Protein AF-0000000078653321 (afdb_homodimer)

Nearest PDB structures (foldseek):
  4wxy-assembly1_L  TM=9.649E-01  e=2.198E-22  Geobacillus kaustophilus HTA426
  4wxy-assembly1_F  TM=9.595E-01  e=3.627E-22  Geobacillus kaustophilus HTA426
  2nv2-assembly1_T  TM=9.540E-01  e=3.006E-22  Bacillus subtilis
  2ywd-assembly1_A  TM=9.430E-01  e=3.966E-20  Thermus thermophilus HB8
  1q7r-assembly1_A  TM=9.113E-01  e=1.065E-20  Geobacillus stearothermophilus

Structure (mmCIF, N/CA/C/O backbone):
data_AF-0000000078653321-model_v1
#
loop_
_entity.id
_entity.type
_entity.pdbx_description
1 polymer "Pyridoxal 5'-phosphate synthase subunit PdxT"
#
loop_
_atom_site.group_PDB
_atom_site.id
_atom_site.type_symbol
_atom_site.label_atom_id
_atom_site.label_alt_id
_atom_site.label_comp_id
_atom_site.label_asym_id
_atom_site.label_entity_id
_atom_site.label_seq_id
_atom_site.pdbx_PDB_ins_code
_atom_site.Cartn_x
_atom_site.Cartn_y
_atom_site.Cartn_z
_atom_site.occupancy
_atom_site.B_iso_or_equiv
_atom_site.auth_seq_id
_atom_site.auth_comp_id
_atom_site.auth_asym_id
_atom_site.auth_atom_id
_atom_site.pdbx_PDB_model_num
ATOM 1 N N . MET A 1 1 ? 21.156 -1.944 -27.047 1 17.86 1 MET A N 1
ATOM 2 C CA . MET A 1 1 ? 21.078 -0.606 -26.469 1 17.86 1 MET A CA 1
ATOM 3 C C . MET A 1 1 ? 20.828 -0.678 -24.969 1 17.86 1 MET A C 1
ATOM 5 O O . MET A 1 1 ? 19.859 -1.318 -24.531 1 17.86 1 MET A O 1
ATOM 9 N N . VAL A 1 2 ? 21.875 -0.408 -24.141 1 19.19 2 VAL A N 1
ATOM 10 C CA . VAL A 1 2 ? 22 -0.486 -22.703 1 19.19 2 VAL A CA 1
ATOM 11 C C . VAL A 1 2 ? 21.047 0.524 -22.047 1 19.19 2 VAL A C 1
ATOM 13 O O . VAL A 1 2 ? 21.156 1.729 -22.281 1 19.19 2 VAL A O 1
ATOM 16 N N . VAL A 1 3 ? 19.859 0.254 -21.969 1 23.61 3 VAL A N 1
ATOM 17 C CA . VAL A 1 3 ? 18.906 1.244 -21.484 1 23.61 3 VAL A CA 1
ATOM 18 C C . VAL A 1 3 ? 19.359 1.793 -20.125 1 23.61 3 VAL A C 1
ATOM 20 O O . VAL A 1 3 ? 19.859 1.045 -19.281 1 23.61 3 VAL A O 1
ATOM 23 N N . ALA A 1 4 ? 19.578 3.115 -20.078 1 24.02 4 ALA A N 1
ATOM 24 C CA . ALA A 1 4 ? 20.047 3.932 -18.969 1 24.02 4 ALA A CA 1
ATOM 25 C C . ALA A 1 4 ? 19.219 3.691 -17.703 1 24.02 4 ALA A C 1
ATOM 27 O O . ALA A 1 4 ? 18.016 3.939 -17.688 1 24.02 4 ALA A O 1
ATOM 28 N N . VAL A 1 5 ? 19.578 2.701 -17 1 29.36 5 VAL A N 1
ATOM 29 C CA . VAL A 1 5 ? 19.109 2.525 -15.641 1 29.36 5 VAL A CA 1
ATOM 30 C C . VAL A 1 5 ? 19.25 3.838 -14.867 1 29.36 5 VAL A C 1
ATOM 32 O O . VAL A 1 5 ? 20.359 4.375 -14.75 1 29.36 5 VAL A O 1
ATOM 35 N N . GLN A 1 6 ? 18.484 4.781 -15.102 1 28.02 6 GLN A N 1
ATOM 36 C CA . GLN A 1 6 ? 18.641 5.977 -14.281 1 28.02 6 GLN A CA 1
ATOM 37 C C . GLN A 1 6 ? 18.453 5.656 -12.805 1 28.02 6 GLN A C 1
ATOM 39 O O . GLN A 1 6 ? 17.359 5.277 -12.375 1 28.02 6 GLN A O 1
ATOM 44 N N . TYR A 1 7 ? 19.5 5.215 -12.359 1 30.55 7 TYR A N 1
ATOM 45 C CA . TYR A 1 7 ? 19.516 5.137 -10.898 1 30.55 7 TYR A CA 1
ATOM 46 C C . TYR A 1 7 ? 19.219 6.496 -10.281 1 30.55 7 TYR A C 1
ATOM 48 O O . TYR A 1 7 ? 19.703 7.523 -10.758 1 30.55 7 TYR A O 1
ATOM 56 N N . ILE A 1 8 ? 18.234 6.711 -9.883 1 32.03 8 ILE A N 1
ATOM 57 C CA . ILE A 1 8 ? 18.141 7.926 -9.086 1 32.03 8 ILE A CA 1
ATOM 58 C C . ILE A 1 8 ? 19.125 7.852 -7.91 1 32.03 8 ILE A C 1
ATOM 60 O O . ILE A 1 8 ? 18.969 7.012 -7.02 1 32.03 8 ILE A O 1
ATOM 64 N N . GLU A 1 9 ? 20.375 8.07 -8.266 1 30.56 9 GLU A N 1
ATOM 65 C CA . GLU A 1 9 ? 21.406 8.18 -7.238 1 30.56 9 GLU A CA 1
ATOM 66 C C . GLU A 1 9 ? 20.922 8.992 -6.043 1 30.56 9 GLU A C 1
ATOM 68 O O . GLU A 1 9 ? 20.344 10.07 -6.215 1 30.56 9 GLU A O 1
ATOM 73 N N . LYS A 1 10 ? 20.719 8.383 -4.926 1 32.84 10 LYS A N 1
ATOM 74 C CA . LYS A 1 10 ? 20.656 9.234 -3.74 1 32.84 10 LYS A CA 1
ATOM 75 C C . LYS A 1 10 ? 21.844 10.18 -3.666 1 32.84 10 LYS A C 1
ATOM 77 O O . LYS A 1 10 ? 22.953 9.758 -3.348 1 32.84 10 LYS A O 1
ATOM 82 N N . GLU A 1 11 ? 22.172 10.961 -4.609 1 30.98 11 GLU A N 1
ATOM 83 C CA . GLU A 1 11 ? 23.203 11.953 -4.324 1 30.98 11 GLU A CA 1
ATOM 84 C C . GLU A 1 11 ? 23.016 12.562 -2.938 1 30.98 11 GLU A C 1
ATOM 86 O O . GLU A 1 11 ? 21.906 12.898 -2.549 1 30.98 11 GLU A O 1
ATOM 91 N N . GLN A 1 12 ? 23.922 12.195 -1.901 1 32.72 12 GLN A N 1
ATOM 92 C CA . GLN A 1 12 ? 24.219 13.18 -0.868 1 32.72 12 GLN A CA 1
ATOM 93 C C . GLN A 1 12 ? 24.234 14.594 -1.447 1 32.72 12 GLN A C 1
ATOM 95 O O . GLN A 1 12 ? 25.203 14.977 -2.109 1 32.72 12 GLN A O 1
ATOM 100 N N . GLY A 1 13 ? 23.312 15.133 -2.08 1 31.7 13 GLY A N 1
ATOM 101 C CA . GLY A 1 13 ? 23.469 16.531 -2.447 1 31.7 13 GLY A CA 1
ATOM 102 C C . GLY A 1 13 ? 24.359 17.312 -1.486 1 31.7 13 GLY A C 1
ATOM 103 O O . GLY A 1 13 ? 24.625 16.844 -0.378 1 31.7 13 GLY A O 1
ATOM 104 N N . GLY A 1 14 ? 24.984 18.562 -1.927 1 32 14 GLY A N 1
ATOM 105 C CA . GLY A 1 14 ? 25.734 19.594 -1.239 1 32 14 GLY A CA 1
ATOM 106 C C . GLY A 1 14 ? 25.328 19.766 0.211 1 32 14 GLY A C 1
ATOM 107 O O . GLY A 1 14 ? 24.312 19.219 0.644 1 32 14 GLY A O 1
ATOM 108 N N . ASP A 1 15 ? 26.016 20.688 1.024 1 35.59 15 ASP A N 1
ATOM 109 C CA . ASP A 1 15 ? 25.891 21.266 2.354 1 35.59 15 ASP A CA 1
ATOM 110 C C . ASP A 1 15 ? 24.422 21.453 2.744 1 35.59 15 ASP A C 1
ATOM 112 O O . ASP A 1 15 ? 24.125 22.031 3.791 1 35.59 15 ASP A O 1
ATOM 116 N N . GLN A 1 16 ? 23.547 21.906 1.774 1 37.56 16 GLN A N 1
ATOM 117 C CA . GLN A 1 16 ? 22.281 22.531 2.195 1 37.56 16 GLN A CA 1
ATOM 118 C C . GLN A 1 16 ? 21.469 21.562 3.055 1 37.56 16 GLN A C 1
ATOM 120 O O . GLN A 1 16 ? 21.5 20.359 2.842 1 37.56 16 GLN A O 1
ATOM 125 N N . THR A 1 17 ? 20.906 21.75 4.336 1 49.19 17 THR A N 1
ATOM 126 C CA . THR A 1 17 ? 19.953 21.359 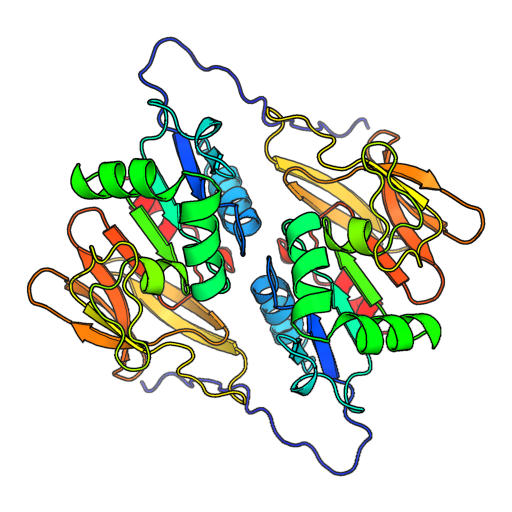5.375 1 49.19 17 THR A CA 1
ATOM 127 C C . THR A 1 17 ? 18.844 20.5 4.793 1 49.19 17 THR A C 1
ATOM 129 O O . THR A 1 17 ? 18.031 20.984 3.986 1 49.19 17 THR A O 1
ATOM 132 N N . HIS A 1 18 ? 18.906 19.078 4.387 1 60.41 18 HIS A N 1
ATOM 133 C CA . HIS A 1 18 ? 18.469 18.016 3.496 1 60.41 18 HIS A CA 1
ATOM 134 C C . HIS A 1 18 ? 16.969 17.734 3.682 1 60.41 18 HIS A C 1
ATOM 136 O O . HIS A 1 18 ? 16.531 17.469 4.801 1 60.41 18 HIS A O 1
ATOM 142 N N . ASP A 1 19 ? 16.109 18.375 2.939 1 87.44 19 ASP A N 1
ATOM 143 C CA . ASP A 1 19 ? 14.656 18.344 2.736 1 87.44 19 ASP A CA 1
ATOM 144 C C . ASP A 1 19 ? 14.195 16.984 2.242 1 87.44 19 ASP A C 1
ATOM 146 O O . ASP A 1 19 ? 14.039 16.766 1.038 1 87.44 19 ASP A O 1
ATOM 150 N N . VAL A 1 20 ? 14.156 16.062 3.182 1 94.38 20 VAL A N 1
ATOM 151 C CA . VAL A 1 20 ? 13.758 14.695 2.867 1 94.38 20 VAL A CA 1
ATOM 152 C C . VAL A 1 20 ? 12.359 14.43 3.41 1 94.38 20 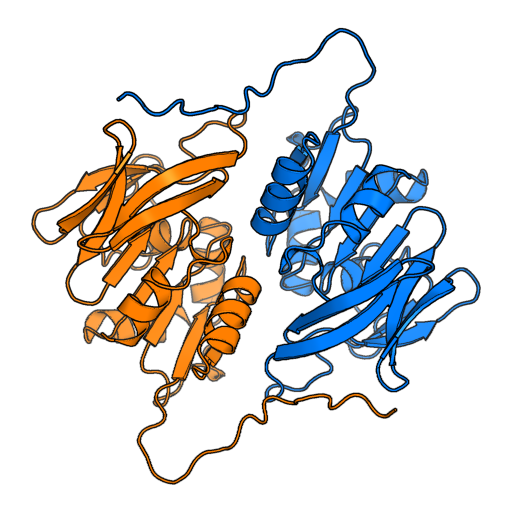VAL A C 1
ATOM 154 O O . VAL A 1 20 ? 12.031 14.82 4.535 1 94.38 20 VAL A O 1
ATOM 157 N N . THR A 1 21 ? 11.602 13.906 2.553 1 96.69 21 THR A N 1
ATOM 158 C CA . THR A 1 21 ? 10.289 13.461 3.014 1 96.69 21 THR A CA 1
ATOM 159 C C . THR A 1 21 ? 10.375 12.047 3.588 1 96.69 21 THR A C 1
ATOM 161 O O . THR A 1 21 ? 10.797 11.117 2.9 1 96.69 21 THR A O 1
ATOM 164 N N . GLY A 1 22 ? 10.055 11.922 4.875 1 96.62 22 GLY A N 1
ATOM 165 C CA . GLY A 1 22 ? 9.906 10.594 5.453 1 96.62 22 GLY A CA 1
ATOM 166 C C . GLY A 1 22 ? 8.555 9.969 5.16 1 96.62 22 GLY A C 1
ATOM 167 O O . GLY A 1 22 ? 7.516 10.602 5.359 1 96.62 22 GLY A O 1
ATOM 168 N N . ILE A 1 23 ? 8.57 8.781 4.652 1 96.38 23 ILE A N 1
ATOM 169 C CA . ILE A 1 23 ? 7.352 8.016 4.422 1 96.38 23 ILE A CA 1
ATOM 170 C C . ILE A 1 23 ? 7.258 6.871 5.43 1 96.38 23 ILE A C 1
ATOM 172 O O . ILE A 1 23 ? 8.117 5.984 5.449 1 96.38 23 ILE A O 1
ATOM 176 N N . LEU A 1 24 ? 6.227 6.906 6.277 1 95.94 24 LEU A N 1
ATOM 177 C CA . LEU A 1 24 ? 6.023 5.797 7.203 1 95.94 24 LEU A CA 1
ATOM 178 C C . LEU A 1 24 ? 5.867 4.48 6.445 1 95.94 24 LEU A C 1
ATOM 180 O O . LEU A 1 24 ? 4.984 4.352 5.594 1 95.94 24 LEU A O 1
ATOM 184 N N . ALA A 1 25 ? 6.699 3.516 6.742 1 91.25 25 ALA A N 1
ATOM 185 C CA . ALA A 1 25 ? 6.742 2.303 5.93 1 91.25 25 ALA A CA 1
ATOM 186 C C . ALA A 1 25 ? 6.695 1.055 6.805 1 91.25 25 ALA A C 1
ATOM 188 O O . ALA A 1 25 ? 7.301 0.033 6.477 1 91.25 25 ALA A O 1
ATOM 189 N N . VAL A 1 26 ? 6.102 1.143 7.859 1 85.56 26 VAL A N 1
ATOM 190 C CA . VAL A 1 26 ? 5.961 -0.021 8.734 1 85.56 26 VAL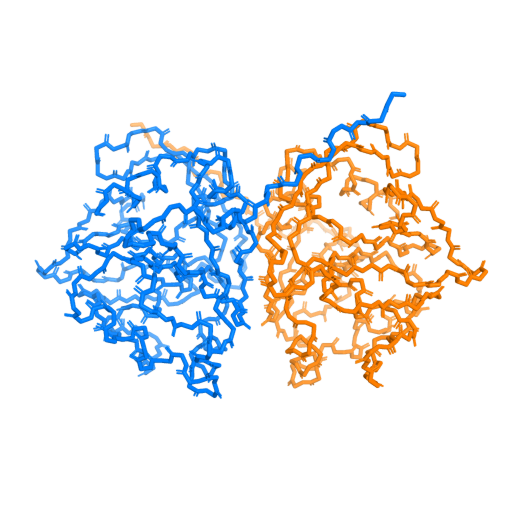 A CA 1
ATOM 191 C C . VAL A 1 26 ? 4.867 -0.938 8.195 1 85.56 26 VAL A C 1
ATOM 193 O O . VAL A 1 26 ? 4.879 -2.145 8.453 1 85.56 26 VAL A O 1
ATOM 196 N N . GLN A 1 27 ? 3.938 -0.273 7.559 1 77.62 27 GLN A N 1
ATOM 197 C CA . GLN A 1 27 ? 2.816 -0.96 6.926 1 77.62 27 GLN A CA 1
ATOM 198 C C . GLN A 1 27 ? 2.078 -0.035 5.961 1 77.62 27 GLN A C 1
ATOM 200 O O . GLN A 1 27 ? 2.137 1.188 6.098 1 77.62 27 GLN A O 1
ATOM 205 N N . GLY A 1 28 ? 1.544 -0.713 4.859 1 80.31 28 GLY A N 1
ATOM 206 C CA . GLY A 1 28 ? 0.616 0.06 4.051 1 80.31 28 GLY A CA 1
ATOM 207 C C . GLY A 1 28 ? 1.186 0.45 2.699 1 80.31 28 GLY A C 1
ATOM 208 O O . GLY A 1 28 ? 2.125 -0.181 2.209 1 80.31 28 GLY A O 1
ATOM 209 N N . ALA A 1 29 ? 0.569 1.514 2.107 1 85.06 29 ALA A N 1
ATOM 210 C CA . ALA A 1 29 ? 0.778 1.911 0.717 1 85.06 29 ALA A CA 1
ATOM 211 C C . ALA A 1 29 ? 1.919 2.918 0.601 1 85.06 29 ALA A C 1
ATOM 213 O O . ALA A 1 29 ? 1.765 3.971 -0.022 1 85.06 29 ALA A O 1
ATOM 214 N N . PHE A 1 30 ? 3.109 2.609 1.074 1 90.31 30 PHE A N 1
ATOM 215 C CA . PHE A 1 30 ? 4.215 3.561 1.069 1 90.31 30 PHE A CA 1
ATOM 216 C C . PHE A 1 30 ? 4.855 3.639 -0.311 1 90.31 30 PHE A C 1
ATOM 218 O O . PHE A 1 30 ? 5.375 4.684 -0.702 1 90.31 30 PHE A O 1
ATOM 225 N N . ALA A 1 31 ? 4.746 2.572 -1.058 1 88.38 31 ALA A N 1
ATOM 226 C CA . ALA A 1 31 ? 5.434 2.514 -2.346 1 88.38 31 ALA A CA 1
ATOM 227 C C . ALA A 1 31 ? 4.824 3.496 -3.34 1 88.38 31 ALA A C 1
ATOM 229 O O . ALA A 1 31 ? 5.535 4.086 -4.156 1 88.38 31 ALA A O 1
ATOM 230 N N . GLU A 1 32 ? 3.568 3.686 -3.246 1 91.81 32 GLU A N 1
ATOM 231 C CA . GLU A 1 32 ? 2.877 4.609 -4.141 1 91.81 32 GLU A CA 1
ATOM 232 C C . GLU A 1 32 ? 3.291 6.055 -3.869 1 91.81 32 GLU A C 1
ATOM 234 O O . GLU A 1 32 ? 3.465 6.84 -4.801 1 91.81 32 GLU A O 1
ATOM 239 N N . HIS A 1 33 ? 3.381 6.359 -2.645 1 95.06 33 HIS A N 1
ATOM 240 C CA . HIS A 1 33 ? 3.846 7.695 -2.287 1 95.06 33 HIS A CA 1
ATOM 241 C C . HIS A 1 33 ? 5.281 7.918 -2.744 1 95.06 33 HIS A C 1
ATOM 243 O O . HIS A 1 33 ? 5.621 8.992 -3.244 1 95.06 33 HIS A O 1
ATOM 249 N N . ALA A 1 34 ? 6.109 6.891 -2.562 1 92.25 34 ALA A N 1
ATOM 250 C CA . ALA A 1 34 ? 7.488 6.977 -3.031 1 92.25 34 ALA A CA 1
ATOM 251 C C . ALA A 1 34 ? 7.543 7.199 -4.539 1 92.25 34 ALA A C 1
ATOM 253 O O . ALA A 1 34 ? 8.297 8.047 -5.02 1 92.25 34 ALA A O 1
ATOM 254 N N . ALA A 1 35 ? 6.719 6.484 -5.238 1 90.19 35 ALA A N 1
ATOM 255 C CA . ALA A 1 35 ? 6.684 6.609 -6.691 1 90.19 35 ALA A CA 1
ATOM 256 C C . ALA A 1 35 ? 6.246 8.008 -7.109 1 90.19 35 ALA A C 1
ATOM 258 O O . ALA A 1 35 ? 6.789 8.578 -8.062 1 90.19 35 ALA A O 1
ATOM 259 N N . THR A 1 36 ? 5.285 8.531 -6.441 1 94 36 THR A N 1
ATOM 260 C CA . THR A 1 36 ? 4.809 9.883 -6.742 1 94 36 THR A CA 1
ATOM 261 C C . THR A 1 36 ? 5.906 10.914 -6.488 1 94 36 THR A C 1
ATOM 263 O O . THR A 1 36 ? 6.105 11.82 -7.293 1 94 36 THR A O 1
ATOM 266 N N . LEU A 1 37 ? 6.617 10.789 -5.375 1 94.5 37 LEU A N 1
ATOM 267 C CA . LEU A 1 37 ? 7.699 11.711 -5.055 1 94.5 37 LEU A CA 1
ATOM 268 C C . LEU A 1 37 ? 8.828 11.602 -6.074 1 94.5 37 LEU A C 1
ATOM 270 O O . LEU A 1 37 ? 9.461 12.602 -6.418 1 94.5 37 LEU A O 1
ATOM 274 N N . ASP A 1 38 ? 9.055 10.367 -6.57 1 90.31 38 ASP A N 1
ATOM 275 C CA . ASP A 1 38 ? 10.039 10.172 -7.633 1 90.31 38 ASP A CA 1
ATOM 276 C C . ASP A 1 38 ? 9.656 10.961 -8.883 1 90.31 38 ASP A C 1
ATOM 278 O O . ASP A 1 38 ? 10.508 11.602 -9.5 1 90.31 38 ASP A O 1
ATOM 282 N N . LYS A 1 39 ? 8.414 10.883 -9.234 1 90.94 39 LYS A N 1
ATOM 283 C CA . LYS A 1 39 ? 7.93 11.625 -10.391 1 90.94 39 LYS A CA 1
ATOM 284 C C . LYS A 1 39 ? 8.164 13.125 -10.227 1 90.94 39 LYS A C 1
ATOM 286 O O . LYS A 1 39 ? 8.398 13.828 -11.203 1 90.94 39 LYS A O 1
ATOM 291 N N . LEU A 1 40 ? 8.156 13.586 -9.008 1 94.75 40 LEU A N 1
ATOM 292 C CA . LEU A 1 40 ? 8.281 15.008 -8.703 1 94.75 40 LEU A CA 1
ATOM 293 C C . LEU A 1 40 ? 9.742 15.391 -8.461 1 94.75 40 LEU A C 1
ATOM 295 O O . LEU A 1 40 ? 10.055 16.562 -8.242 1 94.75 40 LEU A O 1
ATOM 299 N N . GLY A 1 41 ? 10.594 14.422 -8.43 1 91.56 41 GLY A N 1
ATOM 300 C CA . GLY A 1 41 ? 12 14.68 -8.18 1 91.56 41 GLY A CA 1
ATOM 301 C C . GLY A 1 41 ? 12.305 15.023 -6.738 1 91.56 41 GLY A C 1
ATOM 302 O O . GLY A 1 41 ? 13.32 15.664 -6.445 1 91.56 41 GLY A O 1
ATOM 303 N N . ALA A 1 42 ? 11.406 14.695 -5.832 1 93.44 42 ALA A N 1
ATOM 304 C CA . ALA A 1 42 ? 11.586 15 -4.414 1 93.44 42 ALA A CA 1
ATOM 305 C C . ALA A 1 42 ? 12.281 13.844 -3.691 1 93.44 42 ALA A C 1
ATOM 307 O O . ALA A 1 42 ? 11.992 12.68 -3.953 1 93.44 42 ALA A O 1
ATOM 308 N N . SER A 1 43 ? 13.148 14.164 -2.787 1 92.44 43 SER A N 1
ATOM 309 C CA . SER A 1 43 ? 13.852 13.156 -2 1 92.44 43 SER A CA 1
ATOM 310 C C . SER A 1 43 ? 12.938 12.562 -0.926 1 92.44 43 SER A C 1
ATOM 312 O O . SER A 1 43 ? 12.141 13.281 -0.316 1 92.44 43 SER A O 1
ATOM 314 N N . TRP A 1 44 ? 13.117 11.258 -0.715 1 93.5 44 TRP A N 1
ATOM 315 C CA . TRP A 1 44 ? 12.312 10.602 0.308 1 93.5 44 TRP A CA 1
ATOM 316 C C . TRP A 1 44 ? 13.102 9.484 0.983 1 93.5 44 TRP A C 1
ATOM 318 O O . TRP A 1 44 ? 14.156 9.078 0.494 1 93.5 44 TRP A O 1
ATOM 328 N N . ARG A 1 45 ? 12.594 9.062 2.092 1 92.19 45 ARG A N 1
ATOM 329 C CA . ARG A 1 45 ? 13.133 7.949 2.871 1 92.19 45 ARG A CA 1
ATOM 330 C C . ARG A 1 45 ? 12.016 7.152 3.533 1 92.19 45 ARG A C 1
ATOM 332 O O . ARG A 1 45 ? 11.062 7.727 4.055 1 92.19 45 ARG A O 1
ATOM 339 N N . LEU A 1 46 ? 12.164 5.844 3.395 1 91.56 46 LEU A N 1
ATOM 340 C CA . LEU A 1 46 ? 11.211 4.992 4.102 1 91.56 46 LEU A CA 1
ATOM 341 C C . LEU A 1 46 ? 11.539 4.926 5.59 1 91.56 46 LEU A C 1
ATOM 343 O O . LEU A 1 46 ? 12.695 4.715 5.965 1 91.56 46 LEU A O 1
ATOM 347 N N . LEU A 1 47 ? 10.578 5.121 6.414 1 93.81 47 LEU A N 1
ATOM 348 C CA . LEU A 1 47 ? 10.727 5.043 7.863 1 93.81 47 LEU A CA 1
ATOM 349 C C . LEU A 1 47 ? 10.195 3.713 8.391 1 93.81 47 LEU A C 1
ATOM 351 O O . LEU A 1 47 ? 8.984 3.51 8.477 1 93.81 47 LEU A O 1
ATOM 355 N N . ARG A 1 48 ? 11.055 2.873 8.797 1 90.5 48 ARG A N 1
ATOM 356 C CA . ARG A 1 48 ? 10.672 1.545 9.266 1 90.5 48 ARG A CA 1
ATOM 357 C C . ARG A 1 48 ? 10.969 1.377 10.75 1 90.5 48 ARG A C 1
ATOM 359 O O . ARG A 1 48 ? 10.352 0.546 11.422 1 90.5 48 ARG A O 1
ATOM 366 N N . ALA A 1 49 ? 11.961 2.197 11.18 1 92.94 49 ALA A N 1
ATOM 367 C CA . ALA A 1 49 ? 12.344 2.213 12.594 1 92.94 49 ALA A CA 1
ATOM 368 C C . ALA A 1 49 ? 12.898 3.574 12.992 1 92.94 49 ALA A C 1
ATOM 370 O O . ALA A 1 49 ? 13.133 4.434 12.141 1 92.94 49 ALA A O 1
ATOM 371 N N . ALA A 1 50 ? 13.078 3.732 14.312 1 94.56 50 ALA A N 1
ATOM 372 C CA . ALA A 1 50 ? 13.531 5.008 14.859 1 94.56 50 ALA A CA 1
ATOM 373 C C . ALA A 1 50 ? 14.836 5.453 14.203 1 94.56 50 ALA A C 1
ATOM 375 O O . ALA A 1 50 ? 15.062 6.652 14.008 1 94.56 50 ALA A O 1
ATOM 376 N N . GLU A 1 51 ? 15.656 4.5 13.828 1 93.06 51 GLU A N 1
ATOM 377 C CA . GLU A 1 51 ? 16.969 4.793 13.25 1 93.06 51 GLU A CA 1
ATOM 378 C C . GLU A 1 51 ? 16.828 5.453 11.883 1 93.06 51 GLU A C 1
ATOM 380 O O . GLU A 1 51 ? 17.75 6.129 11.414 1 93.06 51 GLU A O 1
ATOM 385 N N . ASP A 1 52 ? 15.711 5.316 11.273 1 92.06 52 ASP A N 1
ATOM 386 C CA . ASP A 1 52 ? 15.484 5.887 9.953 1 92.06 52 ASP A CA 1
ATOM 387 C C . ASP A 1 52 ? 15.086 7.359 10.047 1 92.06 52 ASP A C 1
ATOM 389 O O . ASP A 1 52 ? 15.07 8.07 9.039 1 92.06 52 ASP A O 1
ATOM 393 N N . PHE A 1 53 ? 14.727 7.801 11.219 1 94.5 53 PHE A N 1
ATOM 394 C CA . PHE A 1 53 ? 14.266 9.172 11.43 1 94.5 53 PHE A CA 1
ATOM 395 C C . PHE A 1 53 ? 15.391 10.055 11.945 1 94.5 53 PHE A C 1
ATOM 397 O O . PHE A 1 53 ? 15.844 9.891 13.078 1 94.5 53 PHE A O 1
ATOM 404 N N . ASP A 1 54 ? 15.852 10.961 11.141 1 93.5 54 ASP A N 1
ATOM 405 C CA . ASP A 1 54 ? 16.906 11.867 11.578 1 93.5 54 ASP A CA 1
ATOM 406 C C . ASP A 1 54 ? 16.562 13.312 11.219 1 93.5 54 ASP A C 1
ATOM 408 O O . ASP A 1 54 ? 15.461 13.609 10.766 1 93.5 54 ASP A O 1
ATOM 412 N N . ASP A 1 55 ? 17.438 14.195 11.391 1 92.81 55 ASP A N 1
ATOM 413 C CA . ASP A 1 55 ? 17.188 15.633 11.289 1 92.81 55 ASP A CA 1
ATOM 414 C C . ASP A 1 55 ? 16.969 16.047 9.844 1 92.81 55 ASP A C 1
ATOM 416 O O . ASP A 1 55 ? 16.484 17.156 9.578 1 92.81 55 ASP A O 1
ATOM 420 N N . SER A 1 56 ? 17.297 15.203 8.938 1 93.75 56 SER A N 1
ATOM 421 C CA . SER A 1 56 ? 17.109 15.555 7.531 1 93.75 56 SER A CA 1
ATOM 422 C C . SER A 1 56 ? 15.641 15.484 7.133 1 93.75 56 SER A C 1
ATOM 424 O O . SER A 1 56 ? 15.25 16.016 6.086 1 93.75 56 SER A O 1
ATOM 426 N N . ILE A 1 57 ? 14.852 14.883 7.957 1 96 57 ILE A N 1
ATOM 427 C CA . ILE A 1 57 ? 13.438 14.711 7.645 1 96 57 ILE A CA 1
ATOM 428 C C . ILE A 1 57 ? 12.688 16 7.922 1 96 57 ILE A C 1
ATOM 430 O O . ILE A 1 57 ? 12.57 16.422 9.078 1 96 57 ILE A O 1
ATOM 434 N N . SER A 1 58 ? 12.133 16.594 6.852 1 97.19 58 SER A N 1
ATOM 435 C CA . SER A 1 58 ? 11.445 17.875 6.992 1 97.19 58 SER A CA 1
ATOM 436 C C . SER A 1 58 ? 9.945 17.719 6.773 1 97.19 58 SER A C 1
ATOM 438 O O . SER A 1 58 ? 9.172 18.641 7.074 1 97.19 58 SER A O 1
ATOM 440 N N . ARG A 1 59 ? 9.523 16.594 6.246 1 98.25 59 ARG A N 1
ATOM 441 C CA . ARG A 1 59 ? 8.133 16.25 5.98 1 98.25 59 ARG A CA 1
ATOM 442 C C . ARG A 1 59 ? 7.863 14.781 6.25 1 98.25 59 ARG A C 1
ATOM 444 O O . ARG A 1 59 ? 8.773 13.953 6.156 1 98.25 59 ARG A O 1
ATOM 451 N N . VAL A 1 60 ? 6.602 14.492 6.582 1 98.5 60 VAL A N 1
ATOM 452 C CA . VAL A 1 60 ? 6.266 13.102 6.84 1 98.5 60 VAL A CA 1
ATOM 453 C C . VAL A 1 60 ? 4.961 12.742 6.137 1 98.5 60 VAL A C 1
ATOM 455 O O . VAL A 1 60 ? 4.008 13.523 6.145 1 98.5 60 VAL A O 1
ATOM 458 N N . ILE A 1 61 ? 4.965 11.625 5.504 1 98.38 61 ILE A N 1
ATOM 459 C CA . ILE A 1 61 ? 3.744 11.055 4.941 1 98.38 61 ILE A CA 1
ATOM 460 C C . ILE A 1 61 ? 3.309 9.852 5.77 1 98.38 61 ILE A C 1
ATOM 462 O O . ILE A 1 61 ? 4.117 8.961 6.055 1 98.38 61 ILE A O 1
ATOM 466 N N . LEU A 1 62 ? 2.09 9.859 6.203 1 98.19 62 LEU A N 1
ATOM 467 C CA . LEU A 1 62 ? 1.401 8.719 6.797 1 98.19 62 LEU A CA 1
ATOM 468 C C . LEU A 1 62 ? 0.46 8.062 5.793 1 98.19 62 LEU A C 1
ATOM 470 O O . LEU A 1 62 ? -0.641 8.562 5.551 1 98.19 62 LEU A O 1
ATOM 474 N N . PRO A 1 63 ? 0.836 6.957 5.242 1 96.44 63 PRO A N 1
ATOM 475 C CA . PRO A 1 63 ? 0.116 6.367 4.109 1 96.44 63 PRO A CA 1
ATOM 476 C C . PRO A 1 63 ? -1.134 5.602 4.539 1 96.44 63 PRO A C 1
ATOM 478 O O . PRO A 1 63 ? -1.403 5.473 5.738 1 96.44 63 PRO A O 1
ATOM 481 N N . GLY A 1 64 ? -1.876 5.156 3.48 1 92.5 64 GLY A N 1
ATOM 482 C CA . GLY A 1 64 ? -2.982 4.242 3.723 1 92.5 64 GLY A CA 1
ATOM 483 C C . GLY A 1 64 ? -2.539 2.893 4.25 1 92.5 64 GLY A C 1
ATOM 484 O O . GLY A 1 64 ? -1.345 2.584 4.254 1 92.5 64 GLY A O 1
ATOM 485 N N . GLY A 1 65 ? -3.516 2.088 4.668 1 89.44 65 GLY A N 1
ATOM 486 C CA . GLY A 1 65 ? -3.256 0.792 5.273 1 89.44 65 GLY A CA 1
ATOM 487 C C . GLY A 1 65 ? -4.293 0.397 6.309 1 89.44 65 GLY A C 1
ATOM 488 O O . GLY A 1 65 ? -5.484 0.666 6.137 1 89.44 65 GLY A O 1
ATOM 489 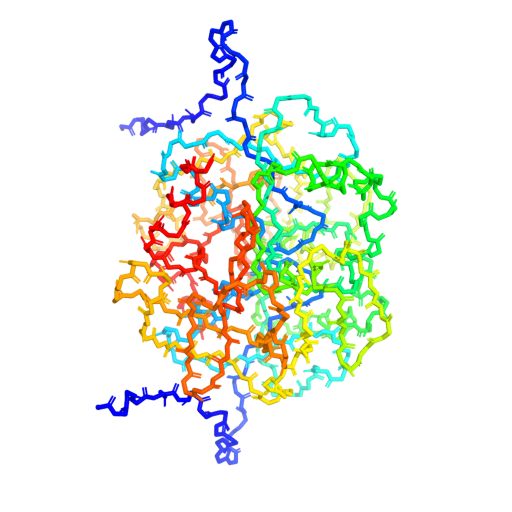N N . GLU A 1 66 ? -3.793 -0.297 7.281 1 86.25 66 GLU A N 1
ATOM 490 C CA . GLU A 1 66 ? -4.621 -0.644 8.43 1 86.25 66 GLU A CA 1
ATOM 491 C C . GLU A 1 66 ? -4.168 0.102 9.688 1 86.25 66 GLU A C 1
ATOM 493 O O . GLU A 1 66 ? -3.08 -0.157 10.211 1 86.25 66 GLU A O 1
ATOM 498 N N . SER A 1 67 ? -5 0.965 10.172 1 91.25 67 SER A N 1
ATOM 499 C CA . SER A 1 67 ? -4.609 1.959 11.164 1 91.25 67 SER A CA 1
ATOM 500 C C . SER A 1 67 ? -4.227 1.298 12.484 1 91.25 67 SER A C 1
ATOM 502 O O . SER A 1 67 ? -3.293 1.735 13.156 1 91.25 67 SER A O 1
ATOM 504 N N . THR A 1 68 ? -4.957 0.256 12.914 1 89.19 68 THR A N 1
ATOM 505 C CA . THR A 1 68 ? -4.652 -0.425 14.172 1 89.19 68 THR A CA 1
ATOM 506 C C . THR A 1 68 ? -3.252 -1.03 14.125 1 89.19 68 THR A C 1
ATOM 508 O O . THR A 1 68 ? -2.459 -0.841 15.055 1 89.19 68 THR A O 1
ATOM 511 N N . THR A 1 69 ? -3.01 -1.674 13.07 1 88.81 69 THR A N 1
ATOM 512 C CA . THR A 1 69 ? -1.692 -2.273 12.883 1 88.81 69 THR A CA 1
ATOM 513 C C . THR A 1 69 ? -0.609 -1.2 12.844 1 88.81 69 THR A C 1
ATOM 515 O O . THR A 1 69 ? 0.43 -1.334 13.492 1 88.81 69 THR A O 1
ATOM 518 N N . GLN A 1 70 ? -0.833 -0.184 12.102 1 93 70 GLN A N 1
ATOM 519 C CA . GLN A 1 70 ? 0.131 0.909 12.031 1 93 70 GLN A CA 1
ATOM 520 C C . GLN A 1 70 ? 0.397 1.499 13.414 1 93 70 GLN A C 1
ATOM 522 O O . GLN A 1 70 ? 1.548 1.758 13.773 1 93 70 GLN A O 1
ATOM 527 N N . GLY A 1 71 ? -0.677 1.692 14.148 1 93.62 71 GLY A N 1
ATOM 528 C CA . GLY A 1 71 ? -0.538 2.221 15.5 1 93.62 71 GLY A CA 1
ATOM 529 C C . GLY A 1 71 ? 0.366 1.378 16.375 1 93.62 71 GLY A C 1
ATOM 530 O O . GLY A 1 71 ? 1.24 1.909 17.062 1 93.62 71 GLY A O 1
ATOM 531 N N . LYS A 1 72 ? 0.106 0.089 16.328 1 92.31 72 LYS A N 1
ATOM 532 C CA . LYS A 1 72 ? 0.918 -0.838 17.109 1 92.31 72 LYS A CA 1
ATOM 533 C C . LYS A 1 72 ? 2.377 -0.799 16.656 1 92.31 72 LYS A C 1
ATOM 535 O O . LYS A 1 72 ? 3.283 -0.737 17.5 1 92.31 72 LYS A O 1
ATOM 540 N N . LEU A 1 73 ? 2.613 -0.77 15.453 1 92.75 73 LEU A N 1
ATOM 541 C CA . LEU A 1 73 ? 3.965 -0.829 14.898 1 92.75 73 LEU A CA 1
ATOM 542 C C . LEU A 1 73 ? 4.703 0.483 15.133 1 92.75 73 LEU A C 1
ATOM 544 O O . LEU A 1 73 ? 5.926 0.49 15.305 1 92.75 73 LEU A O 1
ATOM 548 N N . LEU A 1 74 ? 4.035 1.573 15.141 1 95.75 74 LEU A N 1
ATOM 549 C CA . LEU A 1 74 ? 4.641 2.859 15.469 1 95.75 74 LEU A CA 1
ATOM 550 C C . LEU A 1 74 ? 5.344 2.805 16.812 1 95.75 74 LEU A C 1
ATOM 552 O O . LEU A 1 74 ? 6.453 3.322 16.969 1 95.75 74 LEU A O 1
ATOM 556 N N . HIS A 1 75 ? 4.699 2.146 17.75 1 95.94 75 HIS A N 1
ATOM 557 C CA . HIS A 1 75 ? 5.266 2.055 19.094 1 95.94 75 HIS A CA 1
ATOM 558 C C . HIS A 1 75 ? 6.398 1.033 19.141 1 95.94 75 HIS A C 1
ATOM 560 O O . HIS A 1 75 ? 7.48 1.324 19.656 1 95.94 75 HIS A O 1
ATOM 566 N N . SER A 1 76 ? 6.148 -0.12 18.547 1 94.44 76 SER A N 1
ATOM 567 C CA . SER A 1 76 ? 7.137 -1.188 18.641 1 94.44 76 SER A CA 1
ATOM 568 C C . SER A 1 76 ? 8.398 -0.841 17.859 1 94.44 76 SER A C 1
ATOM 570 O O . SER A 1 76 ? 9.492 -1.323 18.188 1 94.44 76 SER A O 1
ATOM 572 N N . THR A 1 77 ? 8.359 0.044 16.922 1 94.69 77 THR A N 1
ATOM 573 C CA . THR A 1 77 ? 9.516 0.401 16.094 1 94.69 77 THR A CA 1
ATOM 574 C C . THR A 1 77 ? 10.188 1.66 16.625 1 94.69 77 THR A C 1
ATOM 576 O O . THR A 1 77 ? 11.234 2.07 16.125 1 94.69 77 THR A O 1
ATOM 579 N N . GLY A 1 78 ? 9.523 2.352 17.516 1 97.25 78 GLY A N 1
ATOM 580 C CA . GLY A 1 78 ? 10.086 3.557 18.109 1 97.25 78 GLY A CA 1
ATOM 581 C C . GLY A 1 78 ? 9.812 4.801 17.281 1 97.25 78 GLY A C 1
ATOM 582 O O . GLY A 1 78 ? 10.398 5.859 17.531 1 97.25 78 GLY A O 1
ATOM 583 N N . LEU A 1 79 ? 8.969 4.711 16.359 1 97.69 79 LEU A N 1
ATOM 584 C CA . LEU A 1 79 ? 8.75 5.809 15.43 1 97.69 79 LEU A CA 1
ATOM 585 C C . LEU A 1 79 ? 7.672 6.754 15.953 1 97.69 79 LEU A C 1
ATOM 587 O O . LEU A 1 79 ? 7.523 7.871 15.445 1 97.69 79 LEU A O 1
ATOM 591 N N . PHE A 1 80 ? 6.938 6.375 16.938 1 98.25 80 PHE A N 1
ATOM 592 C CA . PHE A 1 80 ? 5.836 7.203 17.422 1 98.25 80 PHE A CA 1
ATOM 593 C C . PHE A 1 80 ? 6.348 8.555 17.906 1 98.25 80 PHE A C 1
ATOM 595 O O . PHE A 1 80 ? 5.891 9.602 17.438 1 98.25 80 PHE A O 1
ATOM 602 N N . ASP A 1 81 ? 7.316 8.539 18.75 1 97.88 81 ASP A N 1
ATOM 603 C CA . ASP A 1 81 ? 7.773 9.758 19.406 1 97.88 81 ASP A CA 1
ATOM 604 C C . ASP A 1 81 ? 8.406 10.719 18.391 1 97.88 81 ASP A C 1
ATOM 606 O O . ASP A 1 81 ? 8.062 11.898 18.359 1 97.88 81 ASP A O 1
ATOM 610 N N . PRO A 1 82 ? 9.32 10.227 17.531 1 98 82 PRO A N 1
ATOM 611 C CA . PRO A 1 82 ? 9.906 11.156 16.562 1 98 82 PRO A CA 1
ATOM 612 C C . PRO A 1 82 ? 8.859 11.781 15.648 1 98 82 PRO A C 1
ATOM 614 O O . PRO A 1 82 ? 8.953 12.969 15.312 1 98 82 PRO A O 1
ATOM 617 N N . ILE A 1 83 ? 7.891 11.039 15.234 1 98.25 83 ILE A N 1
ATOM 618 C CA . ILE A 1 83 ? 6.867 11.57 14.344 1 98.25 83 ILE A CA 1
ATOM 619 C C . ILE A 1 83 ? 5.949 12.516 15.109 1 98.25 83 ILE A C 1
ATOM 621 O O . ILE A 1 83 ? 5.566 13.57 14.602 1 98.25 83 ILE A O 1
ATOM 625 N N . LYS A 1 84 ? 5.613 12.188 16.328 1 98.19 84 LYS A N 1
ATOM 626 C CA . LYS A 1 84 ? 4.816 13.078 17.156 1 98.19 84 LYS A CA 1
ATOM 627 C C . LYS A 1 84 ? 5.52 14.422 17.359 1 98.19 84 LYS A C 1
ATOM 629 O O . LYS A 1 84 ? 4.895 15.477 17.234 1 98.19 84 LYS A O 1
ATOM 634 N N . GLN A 1 85 ? 6.758 14.352 17.672 1 98 85 GLN A N 1
ATOM 635 C CA . GLN A 1 85 ? 7.539 15.57 17.844 1 98 85 GLN A CA 1
ATOM 636 C C . GLN A 1 85 ? 7.551 16.406 16.547 1 98 85 GLN A C 1
ATOM 638 O O . GLN A 1 85 ? 7.48 17.625 16.594 1 98 85 GLN A O 1
ATOM 643 N N . HIS A 1 86 ? 7.664 15.711 15.484 1 98.12 86 HIS A N 1
ATOM 644 C CA . HIS A 1 86 ? 7.621 16.359 14.18 1 98.12 86 HIS A CA 1
ATOM 645 C C . HIS A 1 86 ? 6.316 17.109 13.977 1 98.12 86 HIS A C 1
ATOM 647 O O . HIS A 1 86 ? 6.328 18.281 13.555 1 98.12 86 HIS A O 1
ATOM 653 N N . ILE A 1 87 ? 5.246 16.531 14.312 1 98.19 87 ILE A N 1
ATOM 654 C CA . ILE A 1 87 ? 3.918 17.109 14.172 1 98.19 87 ILE A CA 1
ATOM 655 C C . ILE A 1 87 ? 3.762 18.281 15.141 1 98.19 87 ILE A C 1
ATOM 657 O O . ILE A 1 87 ? 3.303 19.359 14.75 1 98.19 87 ILE A O 1
ATOM 661 N N . ASP A 1 88 ? 4.211 18.109 16.312 1 97.44 88 ASP A N 1
ATOM 662 C CA . ASP A 1 88 ? 4.102 19.125 17.359 1 97.44 88 ASP A CA 1
ATOM 663 C C . ASP A 1 88 ? 4.906 20.375 16.984 1 97.44 88 ASP A C 1
ATOM 665 O O . ASP A 1 88 ? 4.539 21.484 17.375 1 97.44 88 ASP A O 1
ATOM 669 N N . ALA A 1 89 ? 5.926 20.172 16.328 1 97.5 89 ALA A N 1
ATOM 670 C CA . ALA A 1 89 ? 6.789 21.281 15.922 1 97.5 89 ALA A CA 1
ATOM 671 C C . ALA A 1 89 ? 6.176 22.047 14.75 1 97.5 89 ALA A C 1
ATOM 673 O O . ALA A 1 89 ? 6.742 23.047 14.289 1 97.5 89 ALA A O 1
ATOM 674 N N . GLY A 1 90 ? 5.09 21.562 14.234 1 97.5 90 GLY A N 1
ATOM 675 C CA . GLY A 1 90 ? 4.395 22.25 13.156 1 97.5 90 GLY A CA 1
ATOM 676 C C . GLY A 1 90 ? 4.949 21.922 11.781 1 97.5 90 GLY A C 1
ATOM 677 O O . GLY A 1 90 ? 4.703 22.641 10.812 1 97.5 90 GLY A O 1
ATOM 678 N N . LYS A 1 91 ? 5.699 20.891 11.672 1 97.94 91 LYS A N 1
ATOM 679 C CA . LYS A 1 91 ? 6.281 20.484 10.391 1 97.94 91 LYS A CA 1
ATOM 680 C C . LYS A 1 91 ? 5.254 19.781 9.516 1 97.94 91 LYS A C 1
ATOM 682 O O . LYS A 1 91 ? 4.305 19.188 10.023 1 97.94 91 LYS A O 1
ATOM 687 N N . PRO A 1 92 ? 5.395 19.781 8.219 1 98.69 92 PRO A N 1
ATOM 688 C CA . PRO A 1 92 ? 4.383 19.281 7.281 1 98.69 92 PRO A CA 1
ATOM 689 C C . PRO A 1 92 ? 4.148 17.781 7.41 1 98.69 92 PRO A C 1
ATOM 691 O O . PRO A 1 92 ? 5.105 17.016 7.543 1 98.69 92 PRO A O 1
ATOM 694 N N . VAL A 1 93 ? 2.852 17.422 7.359 1 98.81 93 VAL A N 1
ATOM 695 C CA . VAL A 1 93 ? 2.42 16.031 7.391 1 98.81 93 VAL A CA 1
ATOM 696 C C . VAL A 1 93 ? 1.284 15.82 6.391 1 98.81 93 VAL A C 1
ATOM 698 O O . VAL A 1 93 ? 0.375 16.656 6.293 1 98.81 93 VAL A O 1
ATOM 701 N N . LEU A 1 94 ? 1.388 14.781 5.621 1 98.81 94 LEU A N 1
ATOM 702 C CA . LEU A 1 94 ? 0.294 14.312 4.781 1 98.81 94 LEU A CA 1
ATOM 703 C C . LEU A 1 94 ? -0.197 12.945 5.238 1 98.81 94 LEU A C 1
ATOM 705 O O . LEU A 1 94 ? 0.567 11.977 5.254 1 98.81 94 LEU A O 1
ATOM 709 N N . GLY A 1 95 ? -1.439 12.844 5.668 1 98.38 95 GLY A N 1
ATOM 710 C CA . GLY A 1 95 ? -2.068 11.578 6.031 1 98.38 95 GLY A CA 1
ATOM 711 C C . GLY A 1 95 ? -3.146 11.148 5.055 1 98.38 95 GLY A C 1
ATOM 712 O O . GLY A 1 95 ? -4.102 11.891 4.809 1 98.38 95 GLY A O 1
ATOM 713 N N . THR A 1 96 ? -3.059 9.93 4.535 1 96.75 96 THR A N 1
ATOM 714 C CA . THR A 1 96 ? -4.035 9.422 3.576 1 96.75 96 THR A CA 1
ATOM 715 C C . THR A 1 96 ? -4.746 8.188 4.133 1 96.75 96 THR A C 1
ATOM 717 O O . THR A 1 96 ? -4.098 7.254 4.602 1 96.75 96 THR A O 1
ATOM 720 N N . CYS A 1 97 ? -6.039 8.195 4.133 1 94.31 97 CYS A N 1
ATOM 721 C CA . CYS A 1 97 ? -6.879 7.102 4.609 1 94.31 97 CYS A CA 1
ATOM 722 C C . CYS A 1 97 ? -6.504 6.707 6.031 1 94.31 97 CYS A C 1
ATOM 724 O O . CYS A 1 97 ? -6.848 7.406 6.984 1 94.31 97 CYS A O 1
ATOM 726 N N . ALA A 1 98 ? -5.801 5.652 6.18 1 94.19 98 ALA A N 1
ATOM 727 C CA . ALA A 1 98 ? -5.348 5.273 7.516 1 94.19 98 ALA A CA 1
ATOM 728 C C . ALA A 1 98 ? -4.531 6.395 8.156 1 94.19 98 ALA A C 1
ATOM 730 O O . ALA A 1 98 ? -4.586 6.594 9.367 1 94.19 98 ALA A O 1
ATOM 731 N N . GLY A 1 99 ? -3.82 7.125 7.363 1 96.81 99 GLY A N 1
ATOM 732 C CA . GLY A 1 99 ? -3.062 8.258 7.867 1 96.81 99 GLY A CA 1
ATOM 733 C C . GLY A 1 99 ? -3.934 9.328 8.508 1 96.81 99 GLY A C 1
ATOM 734 O O . GLY A 1 99 ? -3.549 9.93 9.508 1 96.81 99 GLY A O 1
ATOM 735 N N . MET A 1 100 ? -5.055 9.562 7.91 1 97.5 100 MET A N 1
ATOM 736 C CA . MET A 1 100 ? -6.012 10.492 8.5 1 97.5 100 MET A CA 1
ATOM 737 C C . MET A 1 100 ? -6.504 9.977 9.852 1 97.5 100 MET A C 1
ATOM 739 O O . MET A 1 100 ? -6.656 10.75 10.797 1 97.5 100 MET A O 1
ATOM 743 N N . ILE A 1 101 ? -6.715 8.711 9.93 1 96.44 101 ILE A N 1
ATOM 744 C CA . ILE A 1 101 ? -7.168 8.086 11.164 1 96.44 101 ILE A CA 1
ATOM 745 C C . ILE A 1 101 ? -6.098 8.25 12.25 1 96.44 101 ILE A C 1
ATOM 747 O O . ILE A 1 101 ? -6.41 8.594 13.391 1 96.44 101 ILE A O 1
ATOM 751 N N . LEU A 1 102 ? -4.867 8.055 11.898 1 97.56 102 LEU A N 1
ATOM 752 C CA . LEU A 1 102 ? -3.762 8.195 12.844 1 97.56 102 LEU A CA 1
ATOM 753 C C . LEU A 1 102 ? -3.686 9.609 13.391 1 97.56 102 LEU A C 1
ATOM 755 O O . LEU A 1 102 ? -3.283 9.82 14.539 1 97.56 102 LEU A O 1
ATOM 759 N N . LEU A 1 103 ? -4.082 10.57 12.617 1 98.5 103 LEU A N 1
ATOM 760 C CA . LEU A 1 103 ? -3.943 11.977 12.969 1 98.5 103 LEU A CA 1
ATOM 761 C C . LEU A 1 103 ? -5.156 12.469 13.758 1 98.5 103 LEU A C 1
ATOM 763 O O . LEU A 1 103 ? -5.07 13.453 14.492 1 98.5 103 LEU A O 1
ATOM 767 N N . ALA A 1 104 ? -6.289 11.867 13.602 1 98.25 104 ALA A N 1
ATOM 768 C CA . ALA A 1 104 ? -7.562 12.336 14.148 1 98.25 104 ALA A CA 1
ATOM 769 C C . ALA A 1 104 ? -7.496 12.438 15.672 1 98.25 104 ALA A C 1
ATOM 771 O O . ALA A 1 104 ? -6.922 11.57 16.328 1 98.25 104 ALA A O 1
ATOM 772 N N . SER A 1 105 ? -8.109 13.438 16.203 1 98 105 SER A N 1
ATOM 773 C CA . SER A 1 105 ? -8.133 13.641 17.641 1 98 105 SER A CA 1
ATOM 774 C C . SER A 1 105 ? -9.039 12.617 18.328 1 98 105 SER A C 1
ATOM 776 O O . SER A 1 105 ? -8.867 12.336 19.516 1 98 105 SER A O 1
ATOM 778 N N . LYS A 1 106 ? -10.016 12.125 17.562 1 96.69 106 LYS A N 1
ATOM 779 C CA . LYS A 1 106 ? -10.961 11.141 18.094 1 96.69 106 LYS A CA 1
ATOM 780 C C . LYS A 1 106 ? -11.516 10.258 16.969 1 96.69 106 LYS A C 1
ATOM 782 O O . LYS A 1 106 ? -11.664 10.711 15.836 1 96.69 106 LYS A O 1
ATOM 787 N N . LEU A 1 107 ? -11.727 9.008 17.344 1 94.81 107 LEU A N 1
ATOM 788 C CA . LEU A 1 107 ? -12.484 8.094 16.5 1 94.81 107 LEU A CA 1
ATOM 789 C C . LEU A 1 107 ? -13.859 7.809 17.094 1 94.81 107 LEU A C 1
ATOM 791 O O . LEU A 1 107 ? -13.984 7.59 18.297 1 94.81 107 LEU A O 1
ATOM 795 N N . ASP A 1 108 ? -14.805 7.816 16.297 1 91.38 108 ASP A N 1
ATOM 796 C CA . ASP A 1 108 ? -16.141 7.703 16.875 1 91.38 108 ASP A CA 1
ATOM 797 C C . ASP A 1 108 ? -16.516 6.242 17.094 1 91.38 108 ASP A C 1
ATOM 799 O O . ASP A 1 108 ? -17.422 5.941 17.875 1 91.38 108 ASP A O 1
ATOM 803 N N . ASN A 1 109 ? -15.93 5.285 16.453 1 89.19 109 ASN A N 1
ATOM 804 C CA . ASN A 1 109 ? -16.297 3.879 16.594 1 89.19 109 ASN A CA 1
ATOM 805 C C . ASN A 1 109 ? -15.133 3.053 17.156 1 89.19 109 ASN A C 1
ATOM 807 O O . ASN A 1 109 ? -15.086 1.836 16.969 1 89.19 109 ASN A O 1
ATOM 811 N N . ASP A 1 110 ? -14.219 3.713 17.688 1 87.94 110 ASP A N 1
ATOM 812 C CA . ASP A 1 110 ? -13.023 3.102 18.266 1 87.94 110 ASP A CA 1
ATOM 813 C C . ASP A 1 110 ? -12.438 3.98 19.359 1 87.94 110 ASP A C 1
ATOM 815 O O . ASP A 1 110 ? -12.43 5.207 19.25 1 87.94 110 ASP A O 1
ATOM 819 N N . ASP A 1 111 ? -11.867 3.445 20.406 1 90.75 111 ASP A N 1
ATOM 820 C CA . ASP A 1 111 ? -11.359 4.207 21.547 1 90.75 111 ASP A CA 1
ATOM 821 C C . ASP A 1 111 ? -9.898 4.594 21.344 1 90.75 111 ASP A C 1
ATOM 823 O O . ASP A 1 111 ? -9.359 5.418 22.078 1 90.75 111 ASP A O 1
ATOM 827 N N . ASN A 1 112 ? -9.375 4.078 20.312 1 91.44 112 ASN A N 1
ATOM 828 C CA . ASN A 1 112 ? -7.957 4.348 20.078 1 91.44 112 ASN A CA 1
ATOM 829 C C . ASN A 1 112 ? -7.727 5.789 19.641 1 91.44 112 ASN A C 1
ATOM 831 O O . ASN A 1 112 ? -8.539 6.352 18.906 1 91.44 112 ASN A O 1
ATOM 835 N N . VAL A 1 113 ? -6.734 6.406 20.234 1 94.25 113 VAL A N 1
ATOM 836 C CA . VAL A 1 113 ? -6.16 7.66 19.766 1 94.25 113 VAL A CA 1
ATOM 837 C C . VAL A 1 113 ? -4.664 7.48 19.516 1 94.25 113 VAL A C 1
ATOM 839 O O . VAL A 1 113 ? -3.943 6.969 20.375 1 94.25 113 VAL A O 1
ATOM 842 N N . TYR A 1 114 ? -4.254 7.84 18.359 1 96.56 114 TYR A N 1
ATOM 843 C CA . TYR A 1 114 ? -2.842 7.703 18.016 1 96.56 114 TYR A CA 1
ATOM 844 C C . TYR A 1 114 ? -2.107 9.023 18.188 1 96.56 114 TYR A C 1
ATOM 846 O O . TYR A 1 114 ? -1.933 9.5 19.312 1 96.56 114 TYR A O 1
ATOM 854 N N . PHE A 1 115 ? -1.887 9.734 17.094 1 97.81 115 PHE A N 1
ATOM 855 C CA . PHE A 1 115 ? -1.225 11.023 17.281 1 97.81 115 PHE A CA 1
ATOM 856 C C . PHE A 1 115 ? -2.191 12.055 17.844 1 97.81 115 PHE A C 1
ATOM 858 O O . PHE A 1 115 ? -1.804 12.898 18.656 1 97.81 115 PHE A O 1
ATOM 865 N N . GLY A 1 116 ? -3.389 12.047 17.328 1 97.69 116 GLY A N 1
ATOM 866 C CA . GLY A 1 116 ? -4.434 12.891 17.875 1 97.69 116 GLY A CA 1
ATOM 867 C C . GLY A 1 116 ? -4.234 14.367 17.578 1 97.69 116 GLY A C 1
ATOM 868 O O . GLY A 1 116 ? -4.664 15.227 18.344 1 97.69 116 GLY A O 1
ATOM 869 N N . GLU A 1 117 ? -3.654 14.719 16.484 1 98 117 GLU A N 1
ATOM 870 C CA . GLU A 1 117 ? -3.199 16.078 16.25 1 98 117 GLU A CA 1
ATOM 871 C C . GLU A 1 117 ? -4.117 16.812 15.273 1 98 117 GLU A C 1
ATOM 873 O O . GLU A 1 117 ? -3.986 18.031 15.086 1 98 117 GLU A O 1
ATOM 878 N N . LEU A 1 118 ? -5.047 16.141 14.68 1 98.5 118 LEU A N 1
ATOM 879 C CA . LEU A 1 118 ? -6.027 16.734 13.773 1 98.5 118 LEU A CA 1
ATOM 880 C C . LEU A 1 118 ? -7.371 16.922 14.469 1 98.5 118 LEU A C 1
ATOM 882 O O . LEU A 1 118 ? -7.961 15.953 14.961 1 98.5 118 LEU A O 1
ATOM 886 N N . ASP A 1 119 ? -7.844 18.125 14.492 1 98.56 119 ASP A N 1
ATOM 887 C CA . ASP A 1 119 ? -9.07 18.469 15.203 1 98.56 119 ASP A CA 1
ATOM 888 C C . ASP A 1 119 ? -10.305 17.984 14.43 1 98.56 119 ASP A C 1
ATOM 890 O O . ASP A 1 119 ? -11.094 18.797 13.953 1 98.56 119 ASP A O 1
ATOM 894 N N . ALA A 1 120 ? -10.492 16.734 14.445 1 98.31 120 ALA A N 1
ATOM 895 C CA . ALA A 1 120 ? -11.586 16.078 13.734 1 98.31 120 ALA A CA 1
ATOM 896 C C . ALA A 1 120 ? -11.914 14.727 14.359 1 98.31 120 ALA A C 1
ATOM 898 O O . ALA A 1 120 ? -11.039 14.07 14.93 1 98.31 120 ALA A O 1
ATOM 899 N N . VAL A 1 121 ? -13.164 14.367 14.273 1 97.62 121 VAL A N 1
ATOM 900 C CA . VAL A 1 121 ? -13.633 13.031 14.625 1 97.62 121 VAL A CA 1
ATOM 901 C C . VAL A 1 121 ? -13.82 12.195 13.367 1 97.62 121 VAL A C 1
ATOM 903 O O . VAL A 1 121 ? -14.523 12.602 12.438 1 97.62 121 VAL A O 1
ATOM 906 N N . VAL A 1 122 ? -13.188 11.062 13.344 1 96.25 122 VAL A N 1
ATOM 907 C CA . VAL A 1 122 ? -13.188 10.242 12.141 1 96.25 122 VAL A CA 1
ATOM 908 C C . VAL A 1 122 ? -13.828 8.883 12.438 1 96.25 122 VAL A C 1
ATOM 910 O O . VAL A 1 122 ? -13.672 8.344 13.531 1 96.25 122 VAL A O 1
ATOM 913 N N . HIS A 1 123 ? -14.578 8.398 11.461 1 92.31 123 HIS A N 1
ATOM 914 C CA . HIS A 1 123 ? -15.172 7.062 11.5 1 92.31 123 HIS A CA 1
ATOM 915 C C . HIS A 1 123 ? -14.391 6.09 10.617 1 92.31 123 HIS A C 1
ATOM 917 O O . HIS A 1 123 ? -14.281 6.297 9.406 1 92.31 123 HIS A O 1
ATOM 923 N N . ARG A 1 124 ? -13.969 5.008 11.195 1 87.94 124 ARG A N 1
ATOM 924 C CA . ARG A 1 124 ? -13.195 4.016 10.461 1 87.94 124 ARG A CA 1
ATOM 925 C C . ARG A 1 124 ? -14.102 3.127 9.617 1 87.94 124 ARG A C 1
ATOM 927 O O . ARG A 1 124 ? -15.219 2.807 10.031 1 87.94 124 ARG A O 1
ATOM 934 N N . ASN A 1 125 ? -13.625 2.65 8.484 1 73.75 125 ASN A N 1
ATOM 935 C CA . ASN A 1 125 ? -14.258 1.655 7.621 1 73.75 125 ASN A CA 1
ATOM 936 C C . ASN A 1 125 ? -15.719 1.997 7.352 1 73.75 125 ASN A C 1
ATOM 938 O O . ASN A 1 125 ? -16.594 1.15 7.52 1 73.75 125 ASN A O 1
ATOM 942 N N . ALA A 1 126 ? -15.906 3.145 6.977 1 60.78 126 ALA A N 1
ATOM 943 C CA . ALA A 1 126 ? -17.25 3.686 6.875 1 60.78 126 ALA A CA 1
ATOM 944 C C . ALA A 1 126 ? -18.031 3.012 5.746 1 60.78 126 ALA A C 1
ATOM 946 O O . ALA A 1 126 ? -19.266 2.961 5.777 1 60.78 126 ALA A O 1
ATOM 947 N N . TYR A 1 127 ? -17.484 2.545 4.836 1 57.16 127 TYR A N 1
ATOM 948 C CA . TYR A 1 127 ? -18.25 2.133 3.672 1 57.16 127 TYR A CA 1
ATOM 949 C C . TYR A 1 127 ? -18.594 0.65 3.74 1 57.16 127 TYR A C 1
ATOM 951 O O . TYR A 1 127 ? -19.219 0.106 2.824 1 57.16 127 TYR A O 1
ATOM 959 N N . GLY A 1 128 ? -18.766 0.094 4.953 1 52.72 128 GLY A N 1
ATOM 960 C CA . GLY A 1 128 ? -19.188 -1.278 5.176 1 52.72 128 GLY A CA 1
ATOM 961 C C . GLY A 1 128 ? -18.312 -2.295 4.461 1 52.72 128 GLY A C 1
ATOM 962 O O . GLY A 1 128 ? -17.453 -1.929 3.654 1 52.72 128 GLY A O 1
ATOM 963 N N . ARG A 1 129 ? -18.422 -3.596 4.926 1 51.41 129 ARG A N 1
ATOM 964 C CA . ARG A 1 129 ? -17.703 -4.766 4.426 1 51.41 129 ARG A CA 1
ATOM 965 C C . ARG A 1 129 ? -17.922 -4.93 2.924 1 51.41 129 ARG A C 1
ATOM 967 O O . ARG A 1 129 ? -17.094 -5.52 2.234 1 51.41 129 ARG A O 1
ATOM 974 N N . GLN A 1 130 ? -19.125 -4.391 2.705 1 44.56 130 GLN A N 1
ATOM 975 C CA . GLN A 1 130 ? -19.547 -4.664 1.336 1 44.56 130 GLN A CA 1
ATOM 976 C C . GLN A 1 130 ? -19 -3.619 0.37 1 44.56 130 GLN A C 1
ATOM 978 O O . GLN A 1 130 ? -18.984 -3.838 -0.843 1 44.56 130 GLN A O 1
ATOM 983 N N . LEU A 1 131 ? -18.688 -2.404 1.031 1 54.69 131 LEU A N 1
ATOM 984 C CA . LEU A 1 131 ? -18.453 -1.317 0.087 1 54.69 131 LEU A CA 1
ATOM 985 C C . LEU A 1 131 ? -16.984 -1.273 -0.334 1 54.69 131 LEU A C 1
ATOM 987 O O . LEU A 1 131 ? -16.094 -1.474 0.492 1 54.69 131 LEU A O 1
ATOM 991 N N . GLY A 1 132 ? -16.688 -1.578 -1.669 1 69 132 GLY A N 1
ATOM 992 C CA . GLY A 1 132 ? -15.594 -1.661 -2.627 1 69 132 GLY A CA 1
ATOM 993 C C . GLY A 1 132 ? -14.805 -0.37 -2.746 1 69 132 GLY A C 1
ATOM 994 O O . GLY A 1 132 ? -14.406 0.214 -1.738 1 69 132 GLY A O 1
ATOM 995 N N . SER A 1 133 ? -14.5 0.06 -3.703 1 78.75 133 SER A N 1
ATOM 996 C CA . SER A 1 133 ? -13.773 1.236 -4.18 1 78.75 133 SER A CA 1
ATOM 997 C C . SER A 1 133 ? -14.664 2.107 -5.062 1 78.75 133 SER A C 1
ATOM 999 O O . SER A 1 133 ? -15.664 1.633 -5.609 1 78.75 133 SER A O 1
ATOM 1001 N N . PHE A 1 134 ? -14.57 3.473 -4.922 1 83.25 134 PHE A N 1
ATOM 1002 C CA . PHE A 1 134 ? -15.195 4.348 -5.906 1 83.25 134 PHE A CA 1
ATOM 1003 C C . PHE A 1 134 ? -14.281 5.523 -6.238 1 83.25 134 PHE A C 1
ATOM 1005 O O . PHE A 1 134 ? -13.297 5.773 -5.539 1 83.25 134 PHE A O 1
ATOM 1012 N N . GLN A 1 135 ? -14.641 6.09 -7.371 1 88.81 135 GLN A N 1
ATOM 1013 C CA . GLN A 1 135 ? -13.891 7.25 -7.844 1 88.81 135 GLN A CA 1
ATOM 1014 C C . GLN A 1 135 ? -14.82 8.398 -8.195 1 88.81 135 GLN A C 1
ATOM 1016 O O . GLN A 1 135 ? -15.945 8.18 -8.656 1 88.81 135 GLN A O 1
ATOM 1021 N N . THR A 1 136 ? -14.406 9.594 -7.945 1 92.81 136 THR A N 1
ATOM 1022 C CA . THR A 1 136 ? -15.125 10.805 -8.32 1 92.81 136 THR A CA 1
ATOM 1023 C C . THR A 1 136 ? -14.148 11.953 -8.586 1 92.81 136 THR A C 1
ATOM 1025 O O . THR A 1 136 ? -12.945 11.734 -8.68 1 92.81 136 THR A O 1
ATOM 1028 N N . VAL A 1 137 ? -14.695 13.055 -8.961 1 95.69 137 VAL A N 1
ATOM 1029 C CA . VAL A 1 137 ? -13.906 14.258 -9.188 1 95.69 137 VAL A CA 1
ATOM 1030 C C . VAL A 1 137 ? -14.297 15.328 -8.164 1 95.69 137 VAL A C 1
ATOM 1032 O O . VAL A 1 137 ? -15.477 15.5 -7.863 1 95.69 137 VAL A O 1
ATOM 1035 N N . GLY A 1 138 ? -13.32 15.945 -7.621 1 96.56 138 GLY A N 1
ATOM 1036 C CA . GLY A 1 138 ? -13.562 17 -6.641 1 96.56 138 GLY A CA 1
ATOM 1037 C C . GLY A 1 138 ? -12.43 18 -6.562 1 96.56 138 GLY A C 1
ATOM 1038 O O . GLY A 1 138 ? -11.766 18.281 -7.562 1 96.56 138 GLY A O 1
ATOM 1039 N N . SER A 1 139 ? -12.406 18.641 -5.324 1 97.06 139 SER A N 1
ATOM 1040 C CA . SER A 1 139 ? -11.383 19.656 -5.109 1 97.06 139 SER A CA 1
ATOM 1041 C C . SER A 1 139 ? -10.648 19.422 -3.793 1 97.06 139 SER A C 1
ATOM 1043 O O . SER A 1 139 ? -11.102 18.656 -2.947 1 97.06 139 SER A O 1
ATOM 1045 N N . PHE A 1 140 ? -9.508 19.969 -3.662 1 98.12 140 PHE A N 1
ATOM 1046 C CA . PHE A 1 140 ? -8.773 20.156 -2.414 1 98.12 140 PHE A CA 1
ATOM 1047 C C . PHE A 1 140 ? -8.305 21.594 -2.268 1 98.12 140 PHE A C 1
ATOM 1049 O O . PHE A 1 140 ? -7.316 22 -2.879 1 98.12 140 PHE A O 1
ATOM 1056 N N . GLY A 1 141 ? -9.031 22.344 -1.406 1 97.25 141 GLY A N 1
ATOM 1057 C CA . GLY A 1 141 ? -8.781 23.781 -1.39 1 97.25 141 GLY A CA 1
ATOM 1058 C C . GLY A 1 141 ? -8.93 24.422 -2.754 1 97.25 141 GLY A C 1
ATOM 1059 O O . GLY A 1 141 ? -9.961 24.281 -3.406 1 97.25 141 GLY A O 1
ATOM 1060 N N . ASP A 1 142 ? -7.852 24.969 -3.303 1 96.69 142 ASP A N 1
ATOM 1061 C CA . ASP A 1 142 ? -7.898 25.688 -4.566 1 96.69 142 ASP A CA 1
ATOM 1062 C C . ASP A 1 142 ? -7.531 24.797 -5.738 1 96.69 142 ASP A C 1
ATOM 1064 O O . ASP A 1 142 ? -7.484 25.234 -6.887 1 96.69 142 ASP A O 1
ATOM 1068 N N . ILE A 1 143 ? -7.324 23.531 -5.453 1 97.69 143 ILE A N 1
ATOM 1069 C CA . ILE A 1 143 ? -7.078 22.562 -6.508 1 97.69 143 ILE A CA 1
ATOM 1070 C C . ILE A 1 143 ? -8.406 21.953 -6.977 1 97.69 143 ILE A C 1
ATOM 1072 O O . ILE A 1 143 ? -9.078 21.266 -6.219 1 97.69 143 ILE A O 1
ATOM 1076 N N . HIS A 1 144 ? -8.734 22.234 -8.25 1 97.44 144 HIS A N 1
ATOM 1077 C CA . HIS A 1 144 ? -10.023 21.781 -8.766 1 97.44 144 HIS A CA 1
ATOM 1078 C C . HIS A 1 144 ? -9.852 20.625 -9.742 1 97.44 144 HIS A C 1
ATOM 1080 O O . HIS A 1 144 ? -8.734 20.297 -10.141 1 97.44 144 HIS A O 1
ATOM 1086 N N . ASP A 1 145 ? -10.977 19.953 -9.992 1 97.38 145 ASP A N 1
ATOM 1087 C CA . ASP A 1 145 ? -11.023 18.859 -10.961 1 97.38 145 ASP A CA 1
ATOM 1088 C C . ASP A 1 145 ? -10 17.781 -10.617 1 97.38 145 ASP A C 1
ATOM 1090 O O . ASP A 1 145 ? -9.25 17.328 -11.484 1 97.38 145 ASP A O 1
ATOM 1094 N N . LEU A 1 146 ? -9.961 17.453 -9.32 1 96.81 146 LEU A N 1
ATOM 1095 C CA . LEU A 1 146 ? -9.055 16.438 -8.797 1 96.81 146 LEU A CA 1
ATOM 1096 C C . LEU A 1 146 ? -9.703 15.055 -8.82 1 96.81 146 LEU A C 1
ATOM 1098 O O . LEU A 1 146 ? -10.82 14.883 -8.328 1 96.81 146 LEU A O 1
ATOM 1102 N N . PRO A 1 147 ? -9.047 14.117 -9.508 1 95.56 147 PRO A N 1
ATOM 1103 C CA . PRO A 1 147 ? -9.562 12.758 -9.344 1 95.56 147 PRO A CA 1
ATOM 1104 C C . PRO A 1 147 ? -9.43 12.242 -7.914 1 95.56 147 PRO A C 1
ATOM 1106 O O . PRO A 1 147 ? -8.352 12.344 -7.32 1 95.56 147 PRO A O 1
ATOM 1109 N N . LEU A 1 148 ? -10.523 11.75 -7.371 1 94.94 148 LEU A N 1
ATOM 1110 C CA . LEU A 1 148 ? -10.555 11.203 -6.016 1 94.94 148 LEU A CA 1
ATOM 1111 C C . LEU A 1 148 ? -10.844 9.703 -6.043 1 94.94 148 LEU A C 1
ATOM 1113 O O . LEU A 1 148 ? -11.867 9.273 -6.578 1 94.94 148 LEU A O 1
ATOM 1117 N N . VAL A 1 149 ? -9.875 8.969 -5.465 1 92.88 149 VAL A N 1
ATOM 1118 C CA . VAL A 1 149 ? -10.047 7.523 -5.41 1 92.88 149 VAL A CA 1
ATOM 1119 C C . VAL A 1 149 ? -10.242 7.078 -3.965 1 92.88 149 VAL A C 1
ATOM 1121 O O . VAL A 1 149 ? -9.43 7.398 -3.094 1 92.88 149 VAL A O 1
ATOM 1124 N N . PHE A 1 150 ? -11.336 6.363 -3.74 1 90 150 PHE A N 1
ATOM 1125 C CA . PHE A 1 150 ? -11.672 5.855 -2.414 1 90 150 PHE A CA 1
ATOM 1126 C C . PHE A 1 150 ? -11.648 4.332 -2.393 1 90 150 PHE A C 1
ATOM 1128 O O . PHE A 1 150 ? -12.211 3.686 -3.275 1 90 150 PHE A O 1
ATOM 1135 N N . ILE A 1 151 ? -10.922 3.83 -1.429 1 86.38 151 ILE A N 1
ATOM 1136 C CA . ILE A 1 151 ? -10.914 2.389 -1.208 1 86.38 151 ILE A CA 1
ATOM 1137 C C . ILE A 1 151 ? -11.18 2.09 0.267 1 86.38 151 ILE A C 1
ATOM 1139 O O . ILE A 1 151 ? -10.266 2.162 1.094 1 86.38 151 ILE A O 1
ATOM 1143 N N . ARG A 1 152 ? -12.406 1.74 0.639 1 79.5 152 ARG A N 1
ATOM 1144 C CA . ARG A 1 152 ? -12.836 1.419 1.997 1 79.5 152 ARG A CA 1
ATOM 1145 C C . ARG A 1 152 ? -12.32 2.455 2.992 1 79.5 152 ARG A C 1
ATOM 1147 O O . ARG A 1 152 ? -11.773 2.102 4.039 1 79.5 152 ARG A O 1
ATOM 1154 N N . GLY A 1 153 ? -12.523 3.609 2.584 1 80.94 153 GLY A N 1
ATOM 1155 C CA . GLY A 1 153 ? -11.93 4.695 3.348 1 80.94 153 GLY A CA 1
ATOM 1156 C C . GLY A 1 153 ? -12.797 5.16 4.5 1 80.94 153 GLY A C 1
ATOM 1157 O O . GLY A 1 153 ? -13.93 4.707 4.652 1 80.94 153 GLY A O 1
ATOM 1158 N N . PRO A 1 154 ? -12.141 6.008 5.34 1 87.75 154 PRO A N 1
ATOM 1159 C CA . PRO A 1 154 ? -12.867 6.629 6.449 1 87.75 154 PRO A CA 1
ATOM 1160 C C . PRO A 1 154 ? -13.727 7.809 6 1 87.75 154 PRO A C 1
ATOM 1162 O O . PRO A 1 154 ? -13.633 8.25 4.852 1 87.75 154 PRO A O 1
ATOM 1165 N N . TYR A 1 155 ? -14.641 8.266 6.852 1 86.62 155 TYR A N 1
ATOM 1166 C CA . TYR A 1 155 ? -15.227 9.586 6.691 1 86.62 155 TYR A CA 1
ATOM 1167 C C . TYR A 1 155 ? -15.039 10.43 7.949 1 86.62 155 TYR A C 1
ATOM 1169 O O . TYR A 1 155 ? -14.82 9.891 9.039 1 86.62 155 TYR A O 1
ATOM 1177 N N . VAL A 1 156 ? -15.148 11.641 7.781 1 94.69 156 VAL A N 1
ATOM 1178 C CA . VAL A 1 156 ? -15.031 12.602 8.875 1 94.69 156 VAL A CA 1
ATOM 1179 C C . VAL A 1 156 ? -16.406 12.859 9.477 1 94.69 156 VAL A C 1
ATOM 1181 O O . VAL A 1 156 ? -17.312 13.359 8.797 1 94.69 156 VAL A O 1
ATOM 1184 N N . ALA A 1 157 ? -16.547 12.555 10.695 1 94.19 157 ALA A N 1
ATOM 1185 C CA . ALA A 1 157 ? -17.828 12.688 11.367 1 94.19 157 ALA A CA 1
ATOM 1186 C C . ALA A 1 157 ? -18.047 14.117 11.859 1 94.19 157 ALA A C 1
ATOM 1188 O O . ALA A 1 157 ? -19.172 14.617 11.859 1 94.19 157 ALA A O 1
ATOM 1189 N N . HIS A 1 158 ? -17 14.711 12.312 1 96.56 158 HIS A N 1
ATOM 1190 C CA . HIS A 1 158 ? -17.047 16.062 12.836 1 96.56 158 HIS A CA 1
ATOM 1191 C C . HIS A 1 158 ? -15.727 16.797 12.625 1 96.56 158 HIS A C 1
ATOM 1193 O O . HIS A 1 158 ? -14.664 16.188 12.75 1 96.56 158 HIS A O 1
ATOM 1199 N N . VAL A 1 159 ? -15.898 18.062 12.312 1 98.19 159 VAL A N 1
ATOM 1200 C CA . VAL A 1 159 ? -14.711 18.891 12.133 1 98.19 159 VAL A CA 1
ATOM 1201 C C . VAL A 1 159 ? -14.672 19.984 13.203 1 98.19 159 VAL A C 1
ATOM 1203 O O . VAL A 1 159 ? -15.648 20.719 13.391 1 98.19 159 VAL A O 1
ATOM 1206 N N . GLY A 1 160 ? -13.539 20.031 13.93 1 98.25 160 GLY A N 1
ATOM 1207 C CA . GLY A 1 160 ? -13.359 21.078 14.922 1 98.25 160 GLY A CA 1
ATOM 1208 C C . GLY A 1 160 ? -12.914 22.406 14.328 1 98.25 160 GLY A C 1
ATOM 1209 O O . GLY A 1 160 ? -12.648 22.484 13.133 1 98.25 160 GLY A O 1
ATOM 1210 N N . PRO A 1 161 ? -12.828 23.391 15.18 1 98.06 161 PRO A N 1
ATOM 1211 C CA . PRO A 1 161 ? -12.57 24.75 14.711 1 98.06 161 PRO A CA 1
ATOM 1212 C C . PRO A 1 161 ? -11.141 24.938 14.203 1 98.06 161 PRO A C 1
ATOM 1214 O O . PRO A 1 161 ? -10.859 25.906 13.492 1 98.06 161 PRO A O 1
ATOM 1217 N N . LYS A 1 162 ? -10.242 24.109 14.531 1 98.25 162 LYS A N 1
ATOM 1218 C CA . LYS A 1 162 ? -8.844 24.281 14.141 1 98.25 162 LYS A CA 1
ATOM 1219 C C . LYS A 1 162 ? -8.586 23.75 12.742 1 98.25 162 LYS A C 1
ATOM 1221 O O . LYS A 1 162 ? -7.555 24.047 12.133 1 98.25 162 LYS A O 1
ATOM 1226 N N . ALA A 1 163 ? -9.516 22.891 12.273 1 98.62 163 ALA A N 1
ATOM 1227 C CA . ALA A 1 163 ? -9.328 22.281 10.961 1 98.62 163 ALA A CA 1
ATOM 1228 C C . ALA A 1 163 ? -10.227 22.938 9.914 1 98.62 163 ALA A C 1
ATOM 1230 O O . ALA A 1 163 ? -11.328 23.391 10.234 1 98.62 163 ALA A O 1
ATOM 1231 N N . THR A 1 164 ? -9.734 22.984 8.719 1 98.44 164 THR A N 1
ATOM 1232 C CA . THR A 1 164 ? -10.477 23.5 7.578 1 98.44 164 THR A CA 1
ATOM 1233 C C . THR A 1 164 ? -10.867 22.391 6.621 1 98.44 164 THR A C 1
ATOM 1235 O O . THR A 1 164 ? -10.055 21.516 6.309 1 98.44 164 THR A O 1
ATOM 1238 N N . VAL A 1 165 ? -12.125 22.469 6.164 1 98.25 165 VAL A N 1
ATOM 1239 C CA . VAL A 1 165 ? -12.586 21.5 5.176 1 98.25 165 VAL A CA 1
ATOM 1240 C C . VAL A 1 165 ? -12.039 21.859 3.797 1 98.25 165 VAL A C 1
ATOM 1242 O O . VAL A 1 165 ? -12.297 22.969 3.295 1 98.25 165 VAL A O 1
ATOM 1245 N N . GLU A 1 166 ? -11.297 20.953 3.193 1 98.31 166 GLU A N 1
ATOM 1246 C CA . GLU A 1 166 ? -10.703 21.203 1.886 1 98.31 166 GLU A CA 1
ATOM 1247 C C . GLU A 1 166 ? -11.445 20.438 0.788 1 98.31 166 GLU A C 1
ATOM 1249 O O . GLU A 1 166 ? -11.367 20.812 -0.386 1 98.31 166 GLU A O 1
ATOM 1254 N N . THR A 1 167 ? -12.109 19.359 1.167 1 97.56 167 THR A N 1
ATOM 1255 C CA . THR A 1 167 ? -12.812 18.531 0.199 1 97.56 167 THR A CA 1
ATOM 1256 C C . THR A 1 167 ? -14.094 17.969 0.807 1 97.56 167 THR A C 1
ATOM 1258 O O . THR A 1 167 ? -14.07 17.422 1.913 1 97.56 167 THR A O 1
ATOM 1261 N N . GLU A 1 168 ? -15.125 18.078 0.137 1 95.38 168 GLU A N 1
ATOM 1262 C CA . GLU A 1 168 ? -16.406 17.469 0.466 1 95.38 168 GLU A CA 1
ATOM 1263 C C . GLU A 1 168 ? -17 16.734 -0.735 1 95.38 168 GLU A C 1
ATOM 1265 O O . GLU A 1 168 ? -16.938 17.234 -1.862 1 95.38 168 GLU A O 1
ATOM 1270 N N . VAL A 1 169 ? -17.406 15.547 -0.448 1 91.62 169 VAL A N 1
ATOM 1271 C CA . VAL A 1 169 ? -18.062 14.742 -1.477 1 91.62 169 VAL A CA 1
ATOM 1272 C C . VAL A 1 169 ? -19.422 14.258 -0.973 1 91.62 169 VAL A C 1
ATOM 1274 O O . VAL A 1 169 ? -19.516 13.578 0.051 1 91.62 169 VAL A O 1
ATOM 1277 N N . ASP A 1 170 ? -20.453 14.633 -1.711 1 88.56 170 ASP A N 1
ATOM 1278 C CA . ASP A 1 170 ? -21.812 14.211 -1.39 1 88.56 170 ASP A CA 1
ATOM 1279 C C . ASP A 1 170 ? -22.141 14.492 0.075 1 88.56 170 ASP A C 1
ATOM 1281 O O . ASP A 1 170 ? -22.656 13.617 0.778 1 88.56 170 ASP A O 1
ATOM 1285 N N . GLY A 1 171 ? -21.719 15.602 0.552 1 89.75 171 GLY A N 1
ATOM 1286 C CA . GLY A 1 171 ? -22.031 16.047 1.901 1 89.75 171 GLY A CA 1
ATOM 1287 C C . GLY A 1 171 ? -21.109 15.469 2.951 1 89.75 171 GLY A C 1
ATOM 1288 O O . GLY A 1 171 ? -21.234 15.766 4.141 1 89.75 171 GLY A O 1
ATOM 1289 N N . HIS A 1 172 ? -20.156 14.664 2.51 1 91.88 172 HIS A N 1
ATOM 1290 C CA . HIS A 1 172 ? -19.203 14.07 3.436 1 91.88 172 HIS A CA 1
ATOM 1291 C C . HIS A 1 172 ? -17.828 14.742 3.32 1 91.88 172 HIS A C 1
ATOM 1293 O O . HIS A 1 172 ? -17.312 14.922 2.215 1 91.88 172 HIS A O 1
ATOM 1299 N N . VAL A 1 173 ? -17.344 15.109 4.453 1 96.12 173 VAL A N 1
ATOM 1300 C CA . VAL A 1 173 ? -16.016 15.688 4.48 1 96.12 173 VAL A CA 1
ATOM 1301 C C . VAL A 1 173 ? -14.969 14.594 4.27 1 96.12 173 VAL A C 1
ATOM 1303 O O . VAL A 1 173 ? -14.977 13.578 4.973 1 96.12 173 VAL A O 1
ATOM 1306 N N . VAL A 1 174 ? -14.047 14.859 3.271 1 96.38 174 VAL A N 1
ATOM 1307 C CA . VAL A 1 174 ? -13.102 13.797 2.941 1 96.38 174 VAL A CA 1
ATOM 1308 C C . VAL A 1 174 ? -11.703 14.375 2.801 1 96.38 174 VAL A C 1
ATOM 1310 O O . VAL A 1 174 ? -10.75 13.656 2.48 1 96.38 174 VAL A O 1
ATOM 1313 N N . GLY A 1 175 ? -11.5 15.633 2.979 1 97.88 175 GLY A N 1
ATOM 1314 C CA . GLY A 1 175 ? -10.219 16.312 2.988 1 97.88 175 GLY A CA 1
ATOM 1315 C C . GLY A 1 175 ? -10.148 17.453 3.984 1 97.88 175 GLY A C 1
ATOM 1316 O O . GLY A 1 175 ? -11.078 18.25 4.082 1 97.88 175 GLY A O 1
ATOM 1317 N N . LEU A 1 176 ? -9.078 17.516 4.707 1 98.75 176 LEU A N 1
ATOM 1318 C CA . LEU A 1 176 ? -8.906 18.516 5.758 1 98.75 176 LEU A CA 1
ATOM 1319 C C . LEU A 1 176 ? -7.516 19.125 5.707 1 98.75 176 LEU A C 1
ATOM 1321 O O . LEU A 1 176 ? -6.566 18.5 5.25 1 98.75 176 LEU A O 1
ATOM 1325 N N . ARG A 1 177 ? -7.469 20.344 6.199 1 98.69 177 ARG A N 1
ATOM 1326 C CA . ARG A 1 177 ? -6.207 21.031 6.438 1 98.69 177 ARG A CA 1
ATOM 1327 C C . ARG A 1 177 ? -6.188 21.672 7.82 1 98.69 177 ARG A C 1
ATOM 1329 O O . ARG A 1 177 ? -7.191 22.234 8.266 1 98.69 177 ARG A O 1
ATOM 1336 N N . GLN A 1 178 ? -5.113 21.547 8.492 1 98.69 178 GLN A N 1
ATOM 1337 C CA . GLN A 1 178 ? -4.852 22.203 9.773 1 98.69 178 GLN A CA 1
ATOM 1338 C C . GLN A 1 178 ? -3.383 22.594 9.898 1 98.69 178 GLN A C 1
ATOM 1340 O O . GLN A 1 178 ? -2.523 21.75 10.156 1 98.69 178 GLN A O 1
ATOM 1345 N N . GLY A 1 179 ? -3.182 23.922 9.75 1 97.81 179 GLY A N 1
ATOM 1346 C CA . GLY A 1 179 ? -1.779 24.312 9.664 1 97.81 179 GLY A CA 1
ATOM 1347 C C . GLY A 1 179 ? -1.046 23.609 8.531 1 97.81 179 GLY A C 1
ATOM 1348 O O . GLY A 1 179 ? -1.468 23.688 7.375 1 97.81 179 GLY A O 1
ATOM 1349 N N . ASN A 1 180 ? 0.02 22.859 8.883 1 98.44 180 ASN A N 1
ATOM 1350 C CA . ASN A 1 180 ? 0.812 22.156 7.875 1 98.44 180 ASN A CA 1
ATOM 1351 C C . ASN A 1 180 ? 0.42 20.688 7.77 1 98.44 180 ASN A C 1
ATOM 1353 O O . ASN A 1 180 ? 1.15 19.891 7.184 1 98.44 180 ASN A O 1
ATOM 1357 N N . ILE A 1 181 ? -0.735 20.328 8.297 1 98.75 181 ILE A N 1
ATOM 1358 C CA . ILE A 1 181 ? -1.268 18.969 8.188 1 98.75 181 ILE A CA 1
ATOM 1359 C C . ILE A 1 181 ? -2.289 18.906 7.055 1 98.75 181 ILE A C 1
ATOM 1361 O O . ILE A 1 181 ? -3.252 19.688 7.039 1 98.75 181 ILE A O 1
ATOM 1365 N N . LEU A 1 182 ? -2.066 18.109 6.109 1 98.81 182 LEU A N 1
ATOM 1366 C CA . LEU A 1 182 ? -3.061 17.703 5.121 1 98.81 182 LEU A CA 1
ATOM 1367 C C . LEU A 1 182 ? -3.541 16.281 5.391 1 98.81 182 LEU A C 1
ATOM 1369 O O . LEU A 1 182 ? -2.734 15.391 5.664 1 98.81 182 LEU A O 1
ATOM 1373 N N . ALA A 1 183 ? -4.832 16.031 5.355 1 98.69 183 ALA A N 1
ATOM 1374 C CA . ALA A 1 183 ? -5.402 14.711 5.578 1 98.69 183 ALA A CA 1
ATOM 1375 C C . ALA A 1 183 ? -6.484 14.398 4.551 1 98.69 183 ALA A C 1
ATOM 1377 O O . ALA A 1 183 ? -7.379 15.219 4.312 1 98.69 183 ALA A O 1
ATOM 1378 N N . THR A 1 184 ? -6.406 13.273 3.938 1 97.75 184 THR A N 1
ATOM 1379 C CA . THR A 1 184 ? -7.371 12.891 2.912 1 97.75 184 THR A CA 1
ATOM 1380 C C . THR A 1 184 ? -7.922 11.492 3.18 1 97.75 184 THR A C 1
ATOM 1382 O O . THR A 1 184 ? -7.176 10.594 3.578 1 97.75 184 THR A O 1
ATOM 1385 N N . ALA A 1 185 ? -9.266 11.344 3.01 1 95.44 185 ALA A N 1
ATOM 1386 C CA . ALA A 1 185 ? -9.875 10.016 3.051 1 95.44 185 ALA A CA 1
ATOM 1387 C C . ALA A 1 185 ? -9.648 9.266 1.743 1 95.44 185 ALA A C 1
ATOM 1389 O O . ALA A 1 185 ? -9.844 8.055 1.676 1 95.44 185 ALA A O 1
ATOM 1390 N N . PHE A 1 186 ? -9.336 10.039 0.691 1 94.19 186 PHE A N 1
ATOM 1391 C CA . PHE A 1 186 ? -9.062 9.469 -0.623 1 94.19 186 PHE A CA 1
ATOM 1392 C C . PHE A 1 186 ? -7.562 9.297 -0.833 1 94.19 186 PHE A C 1
ATOM 1394 O O . PHE A 1 186 ? -6.762 9.719 0.006 1 94.19 186 PHE A O 1
ATOM 1401 N N . HIS A 1 187 ? -7.207 8.617 -1.922 1 95.44 187 HIS A N 1
ATOM 1402 C CA . HIS A 1 187 ? -5.824 8.258 -2.199 1 95.44 187 HIS A CA 1
ATOM 1403 C C . HIS A 1 187 ? -5.281 9.023 -3.4 1 95.44 187 HIS A C 1
ATOM 1405 O O . HIS A 1 187 ? -5.332 8.539 -4.531 1 95.44 187 HIS A O 1
ATOM 1411 N N . PRO A 1 188 ? -4.66 10.172 -3.158 1 96.19 188 PRO A N 1
ATOM 1412 C CA . PRO A 1 188 ? -4.09 10.906 -4.293 1 96.19 188 PRO A CA 1
ATOM 1413 C C . PRO A 1 188 ? -2.93 10.164 -4.953 1 96.19 188 PRO A C 1
ATOM 1415 O O . PRO A 1 188 ? -2.643 10.383 -6.133 1 96.19 188 PRO A O 1
ATOM 1418 N N . GLU A 1 189 ? -2.291 9.234 -4.207 1 94.12 189 GLU A N 1
ATOM 1419 C CA . GLU A 1 189 ? -1.129 8.5 -4.699 1 94.12 189 GLU A CA 1
ATOM 1420 C C . GLU A 1 189 ? -1.537 7.426 -5.703 1 94.12 189 GLU A C 1
ATOM 1422 O O . GLU A 1 189 ? -0.685 6.832 -6.367 1 94.12 189 GLU A O 1
ATOM 1427 N N . LEU A 1 190 ? -2.838 7.207 -5.84 1 91.94 190 LEU A N 1
ATOM 1428 C CA . LEU A 1 190 ? -3.309 6.164 -6.746 1 91.94 190 LEU A CA 1
ATOM 1429 C C . LEU A 1 190 ? -3.701 6.754 -8.094 1 91.94 190 LEU A C 1
ATOM 1431 O O . LEU A 1 190 ? -4.215 6.043 -8.961 1 91.94 190 LEU A O 1
ATOM 1435 N N . THR A 1 191 ? -3.449 8.055 -8.289 1 91.5 191 THR A N 1
ATOM 1436 C CA . THR A 1 191 ? -3.744 8.727 -9.547 1 91.5 191 THR A CA 1
ATOM 1437 C C . THR A 1 191 ? -2.475 9.312 -10.164 1 91.5 191 THR A C 1
ATOM 1439 O O . THR A 1 191 ? -1.419 9.32 -9.523 1 91.5 191 THR A O 1
ATOM 1442 N N . ASP A 1 192 ? -2.656 9.797 -11.375 1 90.62 192 ASP A N 1
ATOM 1443 C CA . ASP A 1 192 ? -1.533 10.453 -12.031 1 90.62 192 ASP A CA 1
ATOM 1444 C C . ASP A 1 192 ? -1.463 11.938 -11.656 1 90.62 192 ASP A C 1
ATOM 1446 O O . ASP A 1 192 ? -0.548 12.641 -12.078 1 90.62 192 ASP A O 1
ATOM 1450 N N . ASP A 1 193 ? -2.396 12.391 -10.898 1 94.94 193 ASP A N 1
ATOM 1451 C CA . ASP A 1 193 ? -2.424 13.797 -10.484 1 94.94 193 ASP A CA 1
ATOM 1452 C C . ASP A 1 193 ? -1.518 14.023 -9.281 1 94.94 193 ASP A C 1
ATOM 1454 O O . ASP A 1 193 ? -1.747 13.461 -8.203 1 94.94 193 ASP A O 1
ATOM 1458 N N . THR A 1 194 ? -0.515 14.875 -9.43 1 97.31 194 THR A N 1
ATOM 1459 C CA . THR A 1 194 ? 0.496 15.031 -8.391 1 97.31 194 THR A CA 1
ATOM 1460 C C . THR A 1 194 ? 0.246 16.297 -7.586 1 97.31 194 THR A C 1
ATOM 1462 O O . THR A 1 194 ? 1.035 16.656 -6.707 1 97.31 194 THR A O 1
ATOM 1465 N N . ARG A 1 195 ? -0.885 16.984 -7.805 1 98.25 195 ARG A N 1
ATOM 1466 C CA . ARG A 1 195 ? -1.055 18.344 -7.309 1 98.25 195 ARG A CA 1
ATOM 1467 C C . ARG A 1 195 ? -1.214 18.359 -5.793 1 98.25 195 ARG A C 1
ATOM 1469 O O . ARG A 1 195 ? -0.783 19.297 -5.125 1 98.25 195 ARG A O 1
ATOM 1476 N N . VAL A 1 196 ? -1.782 17.359 -5.188 1 98.5 196 VAL A N 1
ATOM 1477 C CA . VAL A 1 196 ? -1.889 17.297 -3.734 1 98.5 196 VAL A CA 1
ATOM 1478 C C . VAL A 1 196 ? -0.501 17.125 -3.121 1 98.5 196 VAL A C 1
ATOM 1480 O O . VAL A 1 196 ? -0.171 17.766 -2.123 1 98.5 196 VAL A O 1
ATOM 1483 N N . HIS A 1 197 ? 0.273 16.234 -3.742 1 98.5 197 HIS A N 1
ATOM 1484 C CA . HIS A 1 197 ? 1.643 16.031 -3.277 1 98.5 197 HIS A CA 1
ATOM 1485 C C . HIS A 1 197 ? 2.473 17.297 -3.475 1 98.5 197 HIS A C 1
ATOM 1487 O O . HIS A 1 197 ? 3.318 17.625 -2.639 1 98.5 197 HIS A O 1
ATOM 1493 N N . GLU A 1 198 ? 2.285 17.984 -4.594 1 98.38 198 GLU A N 1
ATOM 1494 C CA . GLU A 1 198 ? 2.982 19.234 -4.836 1 98.38 198 GLU A CA 1
ATOM 1495 C C . GLU A 1 198 ? 2.631 20.281 -3.773 1 98.38 198 GLU A C 1
ATOM 1497 O O . GLU A 1 198 ? 3.508 20.984 -3.281 1 98.38 198 GLU A O 1
ATOM 1502 N N . LEU A 1 199 ? 1.368 20.391 -3.455 1 98.44 199 LEU A N 1
ATOM 1503 C CA . LEU A 1 199 ? 0.946 21.281 -2.377 1 98.44 199 LEU A CA 1
ATOM 1504 C C . LEU A 1 199 ? 1.646 20.922 -1.07 1 98.44 199 LEU A C 1
ATOM 1506 O O . LEU A 1 199 ? 2.184 21.797 -0.387 1 98.44 199 LEU A O 1
ATOM 1510 N N . PHE A 1 200 ? 1.675 19.672 -0.762 1 98.56 200 PHE A N 1
ATOM 1511 C CA . PHE A 1 200 ? 2.318 19.172 0.447 1 98.56 200 PHE A CA 1
ATOM 1512 C C . PHE A 1 200 ? 3.797 19.547 0.468 1 98.56 200 PHE A C 1
ATOM 1514 O O . PHE A 1 200 ? 4.309 20.016 1.485 1 98.56 200 PHE A O 1
ATOM 1521 N N . LEU A 1 201 ? 4.477 19.375 -0.683 1 97.88 201 LEU A N 1
ATOM 1522 C CA . LEU A 1 201 ? 5.906 19.656 -0.786 1 97.88 201 LEU A CA 1
ATOM 1523 C C . LEU A 1 201 ? 6.184 21.156 -0.667 1 97.88 201 LEU A C 1
ATOM 1525 O O . LEU A 1 201 ? 7.297 21.562 -0.333 1 97.88 201 LEU A O 1
ATOM 1529 N N . SER A 1 202 ? 5.215 21.984 -0.922 1 96.94 202 SER A N 1
ATOM 1530 C CA . SER A 1 202 ? 5.391 23.438 -0.912 1 96.94 202 SER A CA 1
ATOM 1531 C C . SER A 1 202 ? 5.238 24 0.497 1 96.94 202 SER A C 1
ATOM 1533 O O . SER A 1 202 ? 5.559 25.156 0.741 1 96.94 202 SER A O 1
ATOM 1535 N N . LEU A 1 203 ? 4.766 23.234 1.401 1 95.75 203 LEU A N 1
ATOM 1536 C CA . LEU A 1 203 ? 4.551 23.703 2.768 1 95.75 203 LEU A CA 1
ATOM 1537 C C . LEU A 1 203 ? 5.879 23.891 3.492 1 95.75 203 LEU A C 1
ATOM 1539 O O . LEU A 1 203 ? 6.832 23.141 3.256 1 95.75 203 LEU A O 1
ATOM 1543 N N . MET B 1 1 ? -25.062 19.859 -10.602 1 18.53 1 MET B N 1
ATOM 1544 C CA . MET B 1 1 ? -24.938 18.625 -11.359 1 18.53 1 MET B CA 1
ATOM 1545 C C . MET B 1 1 ? -24.406 17.5 -10.477 1 18.53 1 MET B C 1
ATOM 1547 O O . MET B 1 1 ? -23.344 17.641 -9.859 1 18.53 1 MET B O 1
ATOM 1551 N N . VAL B 1 2 ? -25.312 16.578 -10.055 1 19.94 2 VAL B N 1
ATOM 1552 C CA . VAL B 1 2 ? -25.125 15.461 -9.141 1 19.94 2 VAL B CA 1
ATOM 1553 C C . VAL B 1 2 ? -24.156 14.461 -9.734 1 19.94 2 VAL B C 1
ATOM 1555 O O . VAL B 1 2 ? -24.391 13.914 -10.82 1 19.94 2 VAL B O 1
ATOM 1558 N N . VAL B 1 3 ? -22.969 14.695 -9.648 1 24.97 3 VAL B N 1
ATOM 1559 C CA . VAL B 1 3 ? -21.984 13.852 -10.32 1 24.97 3 VAL B CA 1
ATOM 1560 C C . VAL B 1 3 ? -22.203 12.391 -9.914 1 24.97 3 VAL B C 1
ATOM 1562 O O . VAL B 1 3 ? -22.484 12.102 -8.75 1 24.97 3 VAL B O 1
ATOM 1565 N N . ALA B 1 4 ? -22.469 11.555 -10.938 1 25.12 4 ALA B N 1
ATOM 1566 C CA . ALA B 1 4 ? -22.766 10.125 -10.867 1 25.12 4 ALA B CA 1
ATOM 1567 C C . ALA B 1 4 ? -21.703 9.375 -10.078 1 25.12 4 ALA B C 1
ATOM 1569 O O . ALA B 1 4 ? -20.547 9.32 -10.492 1 25.12 4 ALA B O 1
ATOM 1570 N N . VAL B 1 5 ? -21.859 9.391 -8.812 1 30.75 5 VAL B N 1
ATOM 1571 C CA . VAL B 1 5 ? -21.094 8.477 -7.961 1 30.75 5 VAL B CA 1
ATOM 1572 C C . VAL B 1 5 ? -21.219 7.047 -8.492 1 30.75 5 VAL B C 1
ATOM 1574 O O . VAL B 1 5 ? -22.328 6.52 -8.633 1 30.75 5 VAL B O 1
ATOM 1577 N N . GLN B 1 6 ? -20.547 6.703 -9.461 1 28.8 6 GLN B N 1
ATOM 1578 C CA . GLN B 1 6 ? -20.656 5.305 -9.867 1 28.8 6 GLN B CA 1
ATOM 1579 C C . GLN B 1 6 ? -20.188 4.375 -8.75 1 28.8 6 GLN B C 1
ATOM 1581 O O . GLN B 1 6 ? -19 4.371 -8.391 1 28.8 6 GLN B O 1
ATOM 1586 N N . TYR B 1 7 ? -21.109 4.172 -7.969 1 32.81 7 TYR B N 1
ATOM 1587 C CA . TYR B 1 7 ? -20.859 3.102 -7.008 1 32.81 7 TYR B CA 1
ATOM 1588 C C . TYR B 1 7 ? -20.562 1.787 -7.723 1 32.81 7 TYR B C 1
ATOM 1590 O O . TYR B 1 7 ? -21.219 1.46 -8.719 1 32.81 7 TYR B O 1
ATOM 1598 N N . ILE B 1 8 ? -19.562 1.408 -7.75 1 33.06 8 ILE B N 1
ATOM 1599 C CA . ILE B 1 8 ? -19.438 0.029 -8.203 1 33.06 8 ILE B CA 1
ATOM 1600 C C . ILE B 1 8 ? -20.156 -0.905 -7.242 1 33.06 8 ILE B C 1
ATOM 1602 O O . ILE B 1 8 ? -19.766 -1.051 -6.086 1 33.06 8 ILE B O 1
ATOM 1606 N N . GLU B 1 9 ? -21.484 -0.899 -7.383 1 31.83 9 GLU B N 1
ATOM 1607 C CA . GLU B 1 9 ? -22.312 -1.835 -6.633 1 31.83 9 GLU B CA 1
ATOM 1608 C C . GLU B 1 9 ? -21.703 -3.232 -6.621 1 31.83 9 GLU B C 1
ATOM 1610 O O . GLU B 1 9 ? -21.297 -3.752 -7.664 1 31.83 9 GLU B O 1
ATOM 1615 N N . LYS B 1 10 ? -21.266 -3.695 -5.488 1 33.31 10 LYS B N 1
ATOM 1616 C CA . LYS B 1 10 ? -21.078 -5.141 -5.406 1 33.31 10 LYS B CA 1
ATOM 1617 C C . LYS B 1 10 ? -22.328 -5.883 -5.84 1 33.31 10 LYS B C 1
ATOM 1619 O O . LYS B 1 10 ? -23.328 -5.918 -5.102 1 33.31 10 LYS B O 1
ATOM 1624 N N . GLU B 1 11 ? -22.922 -5.734 -6.961 1 31.25 11 GLU B N 1
ATOM 1625 C CA . GLU B 1 11 ? -24 -6.656 -7.312 1 31.25 11 GLU B CA 1
ATOM 1626 C C . GLU B 1 11 ? -23.641 -8.086 -6.93 1 31.25 11 GLU B C 1
ATOM 1628 O O . GLU B 1 11 ? -22.531 -8.555 -7.199 1 31.25 11 GLU B O 1
ATOM 1633 N N . GLN B 1 12 ? -24.281 -8.672 -5.797 1 33.09 12 GLN B N 1
ATOM 1634 C CA . GLN B 1 12 ? -24.516 -10.117 -5.789 1 33.09 12 GLN B CA 1
ATOM 1635 C C . GLN B 1 12 ? -24.828 -10.633 -7.191 1 33.09 12 GLN B C 1
ATOM 1637 O O . GLN B 1 12 ? -25.953 -10.453 -7.684 1 33.09 12 GLN B O 1
ATOM 1642 N N . GLY B 1 13 ? -24.109 -10.5 -8.164 1 31.66 13 GLY B N 1
ATOM 1643 C CA . GLY B 1 13 ? -24.516 -11.172 -9.391 1 31.66 13 GLY B CA 1
ATOM 1644 C C . GLY B 1 13 ? -25.25 -12.469 -9.148 1 31.66 13 GLY B C 1
ATOM 1645 O O . GLY B 1 13 ? -25.203 -13.023 -8.047 1 31.66 13 GLY B O 1
ATOM 1646 N N . GLY B 1 14 ? -26.188 -13 -10.148 1 32.09 14 GLY B N 1
ATOM 1647 C CA . GLY B 1 14 ? -26.859 -14.273 -10.32 1 32.09 14 GLY B CA 1
ATOM 1648 C C . GLY B 1 14 ? -26.094 -15.445 -9.734 1 32.09 14 GLY B C 1
ATOM 1649 O O . GLY B 1 14 ? -24.938 -15.312 -9.359 1 32.09 14 GLY B O 1
ATOM 1650 N N . ASP B 1 15 ? -26.641 -16.75 -9.812 1 35.78 15 ASP B N 1
ATOM 1651 C CA . ASP B 1 15 ? -26.25 -18.109 -9.523 1 35.78 15 ASP B CA 1
ATOM 1652 C C . ASP B 1 15 ? -24.766 -18.328 -9.812 1 35.78 15 ASP B C 1
ATOM 1654 O O . ASP B 1 15 ? -24.281 -19.469 -9.789 1 35.78 15 ASP B O 1
ATOM 1658 N N . GLN B 1 16 ? -24.156 -17.688 -10.891 1 37.56 16 GLN B N 1
ATOM 1659 C CA . GLN B 1 16 ? -22.906 -18.156 -11.492 1 37.56 16 GLN B CA 1
ATOM 1660 C C . GLN B 1 16 ? -21.766 -18.156 -10.477 1 37.56 16 GLN B C 1
ATOM 1662 O O . GLN B 1 16 ? -21.719 -17.297 -9.594 1 37.56 16 GLN B O 1
ATOM 1667 N N . THR B 1 17 ? -20.938 -19.156 -10.094 1 49.41 17 THR B N 1
ATOM 1668 C CA . THR B 1 17 ? -19.719 -19.547 -9.406 1 49.41 17 THR B CA 1
ATOM 1669 C C . THR B 1 17 ? -18.734 -18.375 -9.32 1 49.41 17 THR B C 1
ATOM 1671 O O . THR B 1 17 ? -18.188 -17.938 -10.336 1 49.41 17 THR B O 1
ATOM 1674 N N . HIS B 1 18 ? -18.922 -17.203 -8.562 1 61.28 18 HIS B N 1
ATOM 1675 C CA . HIS B 1 18 ? -18.5 -15.805 -8.531 1 61.28 18 HIS B CA 1
ATOM 1676 C C . HIS B 1 18 ? -16.984 -15.695 -8.422 1 61.28 18 HIS B C 1
ATOM 1678 O O . HIS B 1 18 ? -16.344 -16.422 -7.645 1 61.28 18 HIS B O 1
ATOM 1684 N N . ASP B 1 19 ? -16.281 -15.492 -9.523 1 87.44 19 ASP B N 1
ATOM 1685 C CA . ASP B 1 19 ? -14.891 -15.234 -9.859 1 87.44 19 ASP B CA 1
ATOM 1686 C C . ASP B 1 19 ? -14.398 -13.945 -9.195 1 87.44 19 ASP B C 1
ATOM 1688 O O . ASP B 1 19 ? -14.461 -12.867 -9.797 1 87.44 19 ASP B O 1
ATOM 1692 N N . VAL B 1 20 ? -14.109 -14.102 -7.898 1 94.44 20 VAL B N 1
ATOM 1693 C CA . VAL B 1 20 ? -13.656 -12.953 -7.113 1 94.44 20 VAL B CA 1
ATOM 1694 C C . VAL B 1 20 ? -12.156 -13.078 -6.84 1 94.44 20 VAL B C 1
ATOM 1696 O O . VAL B 1 20 ? -11.664 -14.164 -6.516 1 94.44 20 VAL B O 1
ATOM 1699 N N . THR B 1 21 ? -11.539 -12.031 -7.09 1 96.62 21 THR B N 1
ATOM 1700 C CA . THR B 1 21 ? -10.133 -11.984 -6.707 1 96.62 21 THR B CA 1
ATOM 1701 C C . THR B 1 21 ? -9.977 -11.531 -5.258 1 96.62 21 THR B C 1
ATOM 1703 O O . THR B 1 21 ? -10.445 -10.453 -4.883 1 96.62 21 THR B O 1
ATOM 1706 N N . GLY B 1 22 ? -9.414 -12.414 -4.43 1 96.69 22 GLY B N 1
ATOM 1707 C CA . GLY B 1 22 ? -9.039 -12.008 -3.086 1 96.69 22 GLY B CA 1
ATOM 1708 C C . GLY B 1 22 ? -7.715 -11.258 -3.039 1 96.69 22 GLY B C 1
ATOM 1709 O O . GLY B 1 22 ? -6.723 -11.711 -3.609 1 96.69 22 GLY B O 1
ATOM 1710 N N . ILE B 1 23 ? -7.715 -10.125 -2.428 1 96.38 23 ILE B N 1
ATOM 1711 C CA . ILE B 1 23 ? -6.496 -9.352 -2.217 1 96.38 23 ILE B CA 1
ATOM 1712 C C . ILE B 1 23 ? -6.113 -9.391 -0.739 1 96.38 23 ILE B C 1
ATOM 1714 O O . ILE B 1 23 ? -6.867 -8.922 0.117 1 96.38 23 ILE B O 1
ATOM 1718 N N . LEU B 1 24 ? -4.945 -9.969 -0.435 1 96 24 LEU B N 1
ATOM 1719 C CA . LEU B 1 24 ? -4.473 -9.961 0.945 1 96 24 LEU B CA 1
ATOM 1720 C C . LEU B 1 24 ? -4.344 -8.531 1.461 1 96 24 LEU B C 1
ATOM 1722 O O . LEU B 1 24 ? -3.623 -7.715 0.876 1 96 24 LEU B O 1
ATOM 1726 N N . ALA B 1 25 ? -5.02 -8.211 2.537 1 91.25 25 ALA B N 1
ATOM 1727 C CA . ALA B 1 25 ? -5.105 -6.82 2.977 1 91.25 25 ALA B CA 1
ATOM 1728 C C . ALA B 1 25 ? -4.785 -6.695 4.465 1 91.25 25 ALA B C 1
ATOM 1730 O O . ALA B 1 25 ? -5.355 -5.852 5.16 1 91.25 25 ALA B O 1
ATOM 1731 N N . VAL B 1 26 ? -4.012 -7.504 4.934 1 85.38 26 VAL B N 1
ATOM 1732 C CA . VAL B 1 26 ? -3.605 -7.422 6.332 1 85.38 26 VAL B CA 1
ATOM 1733 C C . VAL B 1 26 ? -2.557 -6.324 6.5 1 85.38 26 VAL B C 1
ATOM 1735 O O . VAL B 1 26 ? -2.412 -5.758 7.586 1 85.38 26 VAL B O 1
ATOM 1738 N N . GLN B 1 27 ? -1.825 -6.168 5.426 1 77.56 27 GLN B N 1
ATOM 1739 C CA . GLN B 1 27 ? -0.79 -5.145 5.355 1 77.56 27 GLN B CA 1
ATOM 1740 C C . GLN B 1 27 ? -0.337 -4.918 3.914 1 77.56 27 GLN B C 1
ATOM 1742 O O . GLN B 1 27 ? -0.495 -5.797 3.064 1 77.56 27 GLN B O 1
ATOM 1747 N N . GLY B 1 28 ? 0.057 -3.602 3.668 1 80.38 28 GLY B N 1
ATOM 1748 C CA . GLY B 1 28 ? 0.74 -3.387 2.402 1 80.38 28 GLY B CA 1
ATOM 1749 C C . GLY B 1 28 ? -0.108 -2.648 1.384 1 80.38 28 GLY B C 1
ATOM 1750 O O . GLY B 1 28 ? -1.064 -1.96 1.747 1 80.38 28 GLY B O 1
ATOM 1751 N N . ALA B 1 29 ? 0.28 -2.826 0.084 1 84.94 29 ALA B N 1
ATOM 1752 C CA . ALA B 1 29 ? -0.224 -2.031 -1.033 1 84.94 29 ALA B CA 1
ATOM 1753 C C . ALA B 1 29 ? -1.452 -2.684 -1.661 1 84.94 29 ALA B C 1
ATOM 1755 O O . ALA B 1 29 ? -1.514 -2.861 -2.881 1 84.94 29 ALA B O 1
ATOM 1756 N N . PHE B 1 30 ? -2.498 -2.961 -0.914 1 90.38 30 PHE B N 1
ATOM 1757 C CA . PHE B 1 30 ? -3.664 -3.66 -1.44 1 90.38 30 PHE B CA 1
ATOM 1758 C C . PHE B 1 30 ? -4.559 -2.707 -2.225 1 90.38 30 PHE B C 1
ATOM 1760 O O . PHE B 1 30 ? -5.238 -3.119 -3.166 1 90.38 30 PHE B O 1
ATOM 1767 N N . ALA B 1 31 ? -4.504 -1.445 -1.88 1 88.25 31 ALA B N 1
ATOM 1768 C CA . ALA B 1 31 ? -5.41 -0.48 -2.494 1 88.25 31 ALA B CA 1
ATOM 1769 C C . ALA B 1 31 ? -5.09 -0.289 -3.973 1 88.25 31 ALA B C 1
ATOM 1771 O O . ALA B 1 31 ? -5.992 -0.105 -4.793 1 88.25 31 ALA B O 1
ATOM 1772 N N . GLU B 1 32 ? -3.859 -0.368 -4.293 1 91.75 32 GLU B N 1
ATOM 1773 C CA . GLU B 1 32 ? -3.434 -0.207 -5.68 1 91.75 32 GLU B CA 1
ATOM 1774 C C . GLU B 1 32 ? -3.918 -1.367 -6.547 1 91.75 32 GLU B C 1
ATOM 1776 O O . GLU B 1 32 ? -4.34 -1.165 -7.688 1 91.75 32 GLU B O 1
ATOM 1781 N N . HIS B 1 33 ? -3.803 -2.508 -6.016 1 95 33 HIS B N 1
ATOM 1782 C CA . HIS B 1 33 ? -4.309 -3.672 -6.734 1 95 33 HIS B CA 1
ATOM 1783 C C . HIS B 1 33 ? -5.82 -3.594 -6.914 1 95 33 HIS B C 1
ATOM 1785 O O . HIS B 1 33 ? -6.34 -3.924 -7.984 1 95 33 HIS B O 1
ATOM 1791 N N . ALA B 1 34 ? -6.508 -3.156 -5.863 1 92.19 34 ALA B N 1
ATOM 1792 C CA . ALA B 1 34 ? -7.953 -2.977 -5.953 1 92.19 34 ALA B CA 1
ATOM 1793 C C . ALA B 1 34 ? -8.312 -1.967 -7.043 1 92.19 34 ALA B C 1
ATOM 1795 O O . ALA B 1 34 ? -9.219 -2.205 -7.844 1 92.19 34 ALA B O 1
ATOM 1796 N N . ALA B 1 35 ? -7.57 -0.904 -7.078 1 90.12 35 ALA B N 1
ATOM 1797 C CA . ALA B 1 35 ? -7.824 0.135 -8.07 1 90.12 35 ALA B CA 1
ATOM 1798 C C . ALA B 1 35 ? -7.598 -0.393 -9.484 1 90.12 35 ALA B C 1
ATOM 1800 O O . ALA B 1 35 ? -8.359 -0.071 -10.406 1 90.12 35 ALA B O 1
ATOM 1801 N N . THR B 1 36 ? -6.574 -1.15 -9.656 1 94 36 THR B N 1
ATOM 1802 C CA . THR B 1 36 ? -6.285 -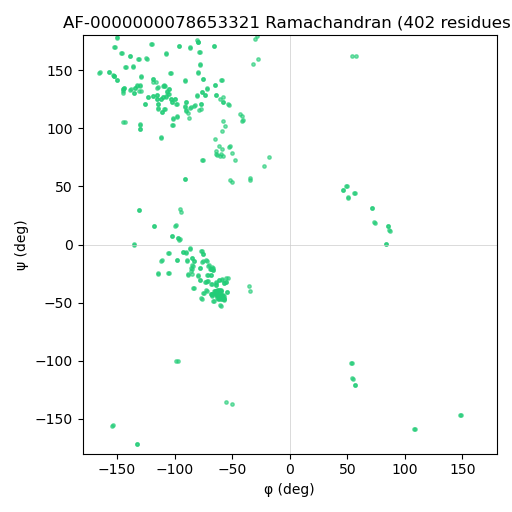1.729 -10.961 1 94 36 THR B CA 1
ATOM 1803 C C . THR B 1 36 ? -7.398 -2.68 -11.391 1 94 36 THR B C 1
ATOM 1805 O O . THR B 1 36 ? -7.832 -2.658 -12.547 1 94 36 THR B O 1
ATOM 1808 N N . LEU B 1 37 ? -7.879 -3.523 -10.484 1 94.56 37 LEU B N 1
ATOM 1809 C CA . LEU B 1 37 ? -8.961 -4.453 -10.789 1 94.56 37 LEU B CA 1
ATOM 1810 C C . LEU B 1 37 ? -10.242 -3.705 -11.117 1 94.56 37 LEU B C 1
ATOM 1812 O O . LEU B 1 37 ? -11.016 -4.129 -11.977 1 94.56 37 LEU B O 1
ATOM 1816 N N . ASP B 1 38 ? -10.453 -2.562 -10.438 1 90.31 38 ASP B N 1
ATOM 1817 C CA . ASP B 1 38 ? -11.594 -1.714 -10.75 1 90.31 38 ASP B CA 1
ATOM 1818 C C . ASP B 1 38 ? -11.531 -1.218 -12.195 1 90.31 38 ASP B C 1
ATOM 1820 O O . ASP B 1 38 ? -12.539 -1.231 -12.906 1 90.31 38 ASP B O 1
ATOM 1824 N N . LYS B 1 39 ? -10.375 -0.789 -12.578 1 91 39 LYS B N 1
ATOM 1825 C CA . LYS B 1 39 ? -10.188 -0.324 -13.953 1 91 39 LYS B CA 1
ATOM 1826 C C . LYS B 1 39 ? -10.523 -1.425 -14.953 1 91 39 LYS B C 1
ATOM 1828 O O . LYS B 1 39 ? -11 -1.146 -16.062 1 91 39 LYS B O 1
ATOM 1833 N N . LEU B 1 40 ? -10.32 -2.652 -14.57 1 94.88 40 LEU B N 1
ATOM 1834 C CA . LEU B 1 40 ? -10.508 -3.801 -15.453 1 94.88 40 LEU B CA 1
ATOM 1835 C C . LEU B 1 40 ? -11.922 -4.363 -15.312 1 94.88 40 LEU B C 1
ATOM 1837 O O . LEU B 1 40 ? -12.289 -5.305 -16.016 1 94.88 40 LEU B O 1
ATOM 1841 N N . GLY B 1 41 ? -12.664 -3.848 -14.391 1 91.62 41 GLY B N 1
ATOM 1842 C CA . GLY B 1 41 ? -14.016 -4.324 -14.164 1 91.62 41 GLY B CA 1
ATOM 1843 C C . GLY B 1 41 ? -14.07 -5.68 -13.492 1 91.62 41 GLY B C 1
ATOM 1844 O O . GLY B 1 41 ? -15.062 -6.402 -13.609 1 91.62 41 GLY B O 1
ATOM 1845 N N . ALA B 1 42 ? -13 -6.086 -12.852 1 93.44 42 ALA B N 1
ATOM 1846 C CA . ALA B 1 42 ? -12.93 -7.383 -12.18 1 93.44 42 ALA B CA 1
ATOM 1847 C C . ALA B 1 42 ? -13.375 -7.27 -10.727 1 93.44 42 ALA B C 1
ATOM 1849 O O . ALA B 1 42 ? -13.039 -6.297 -10.039 1 93.44 42 ALA B O 1
ATOM 1850 N N . SER B 1 43 ? -14.086 -8.234 -10.258 1 92.5 43 SER B N 1
ATOM 1851 C CA . SER B 1 43 ? -14.531 -8.258 -8.867 1 92.5 43 SER B CA 1
ATOM 1852 C C . SER B 1 43 ? -13.391 -8.625 -7.926 1 92.5 43 SER B C 1
ATOM 1854 O O . SER B 1 43 ? -12.555 -9.477 -8.25 1 92.5 43 SER B O 1
ATOM 1856 N N . TRP B 1 44 ? -13.398 -7.977 -6.77 1 93.5 44 TRP B N 1
ATOM 1857 C CA . TRP B 1 44 ? -12.359 -8.266 -5.785 1 93.5 44 TRP B CA 1
ATOM 1858 C C . TRP B 1 44 ? -12.906 -8.148 -4.367 1 93.5 44 TRP B C 1
ATOM 1860 O O . TRP B 1 44 ? -14 -7.613 -4.156 1 93.5 44 TRP B O 1
ATOM 1870 N N . ARG B 1 45 ? -12.156 -8.688 -3.455 1 92.25 45 ARG B N 1
ATOM 1871 C CA . ARG B 1 45 ? -12.438 -8.633 -2.023 1 92.25 45 ARG B CA 1
ATOM 1872 C C . ARG B 1 45 ? -11.148 -8.531 -1.215 1 92.25 45 ARG B C 1
ATOM 1874 O O . ARG B 1 45 ? -10.164 -9.211 -1.518 1 92.25 45 ARG B O 1
ATOM 1881 N N . LEU B 1 46 ? -11.195 -7.609 -0.274 1 91.62 46 LEU B N 1
ATOM 1882 C CA . LEU B 1 46 ? -10.055 -7.523 0.631 1 91.62 46 LEU B CA 1
ATOM 1883 C C . LEU B 1 46 ? -10.086 -8.656 1.655 1 91.62 46 LEU B C 1
ATOM 1885 O O . LEU B 1 46 ? -11.125 -8.914 2.27 1 91.62 46 LEU B O 1
ATOM 1889 N N . LEU B 1 47 ? -9.016 -9.32 1.829 1 93.88 47 LEU B N 1
ATOM 1890 C CA . LEU B 1 47 ? -8.883 -10.398 2.807 1 93.88 47 LEU B CA 1
ATOM 1891 C C . LEU B 1 47 ? -8.148 -9.906 4.051 1 93.88 47 LEU B C 1
ATOM 1893 O O . LEU B 1 47 ? -6.93 -9.734 4.031 1 93.88 47 LEU B O 1
ATOM 1897 N N . ARG B 1 48 ? -8.836 -9.766 5.098 1 90.5 48 ARG B N 1
ATOM 1898 C CA . ARG B 1 48 ? -8.25 -9.234 6.332 1 90.5 48 ARG B CA 1
ATOM 1899 C C . ARG B 1 48 ? -8.25 -10.297 7.43 1 90.5 48 ARG B C 1
ATOM 1901 O O . ARG B 1 48 ? -7.449 -10.227 8.359 1 90.5 48 ARG B O 1
ATOM 1908 N N . ALA B 1 49 ? -9.203 -11.25 7.25 1 92.94 49 ALA B N 1
ATOM 1909 C CA . ALA B 1 49 ? -9.312 -12.375 8.18 1 92.94 49 ALA B CA 1
ATOM 1910 C C . ALA B 1 49 ? -9.906 -13.602 7.488 1 92.94 49 ALA B C 1
ATOM 1912 O O . ALA B 1 49 ? -10.367 -13.516 6.348 1 92.94 49 ALA B O 1
ATOM 1913 N N . ALA B 1 50 ? -9.844 -14.727 8.203 1 94.62 50 ALA B N 1
ATOM 1914 C CA . ALA B 1 50 ? -10.289 -16 7.641 1 94.62 50 ALA B CA 1
ATOM 1915 C C . ALA B 1 50 ? -11.734 -15.898 7.145 1 94.62 50 ALA B C 1
ATOM 1917 O O . ALA B 1 50 ? -12.094 -16.531 6.148 1 94.62 50 ALA B O 1
ATOM 1918 N N . GLU B 1 51 ? -12.523 -15.086 7.809 1 92.94 51 GLU B N 1
ATOM 1919 C CA . GLU B 1 51 ? -13.938 -14.953 7.473 1 92.94 51 GLU B CA 1
ATOM 1920 C C . GLU B 1 51 ? -14.125 -14.312 6.098 1 92.94 51 GLU B C 1
ATOM 1922 O O . GLU B 1 51 ? -15.164 -14.469 5.469 1 92.94 51 GLU B O 1
ATOM 1927 N N . ASP B 1 52 ? -13.141 -13.648 5.625 1 92.12 52 ASP B N 1
ATOM 1928 C CA . ASP B 1 52 ? -13.227 -12.977 4.332 1 92.12 52 ASP B CA 1
ATOM 1929 C C . ASP B 1 52 ? -12.945 -13.945 3.188 1 92.12 52 ASP B C 1
ATOM 1931 O O . ASP B 1 52 ? -13.18 -13.625 2.021 1 92.12 52 ASP B O 1
ATOM 1935 N N . PHE B 1 53 ? -12.406 -15.094 3.5 1 94.56 53 PHE B N 1
ATOM 1936 C CA . PHE B 1 53 ? -12.031 -16.078 2.492 1 94.56 53 PHE B CA 1
ATOM 1937 C C . PHE B 1 53 ? -13.117 -17.141 2.342 1 94.56 53 PHE B C 1
ATOM 1939 O O . PHE B 1 53 ? -13.336 -17.953 3.246 1 94.56 53 PHE B O 1
ATOM 1946 N N . ASP B 1 54 ? -13.805 -17.141 1.248 1 93.56 54 ASP B N 1
ATOM 1947 C CA . ASP B 1 54 ? -14.836 -18.141 1.016 1 93.56 54 ASP B CA 1
ATOM 1948 C C . ASP B 1 54 ? -14.703 -18.75 -0.378 1 93.56 54 ASP B C 1
ATOM 1950 O O . ASP B 1 54 ? -13.734 -18.484 -1.092 1 93.56 54 ASP B O 1
ATOM 1954 N N . ASP B 1 55 ? -15.602 -19.516 -0.79 1 92.81 55 ASP B N 1
ATOM 1955 C CA . ASP B 1 55 ? -15.5 -20.344 -1.996 1 92.81 55 ASP B CA 1
ATOM 1956 C C . ASP B 1 55 ? -15.594 -19.469 -3.252 1 92.81 55 ASP B C 1
ATOM 1958 O O . ASP B 1 55 ? -15.273 -19.938 -4.352 1 92.81 55 ASP B O 1
ATOM 1962 N N . SER B 1 56 ? -16 -18.266 -3.098 1 93.75 56 SER B N 1
ATOM 1963 C CA . SER B 1 56 ? -16.125 -17.406 -4.266 1 93.75 56 SER B CA 1
ATOM 1964 C C . SER B 1 56 ? -14.758 -16.922 -4.734 1 93.75 56 SER B C 1
ATOM 1966 O O . SER B 1 56 ? -14.617 -16.406 -5.848 1 93.75 56 SER B O 1
ATOM 1968 N N . ILE B 1 57 ? -13.781 -17.078 -3.904 1 96.06 57 ILE B N 1
ATOM 1969 C CA . ILE B 1 57 ? -12.438 -16.609 -4.23 1 96.06 57 ILE B CA 1
ATOM 1970 C C . ILE B 1 57 ? -11.766 -17.578 -5.199 1 96.06 57 ILE B C 1
ATOM 1972 O O . ILE B 1 57 ? -11.477 -18.719 -4.836 1 96.06 57 ILE B O 1
ATOM 1976 N N . SER B 1 58 ? -11.477 -17.078 -6.398 1 97.25 58 SER B N 1
ATOM 1977 C CA . SER B 1 58 ? -10.898 -17.938 -7.426 1 97.25 58 SER B CA 1
ATOM 1978 C C . SER B 1 58 ? -9.453 -17.547 -7.73 1 97.25 58 SER B C 1
ATOM 1980 O O . SER B 1 58 ? -8.727 -18.281 -8.391 1 97.25 58 SER B O 1
ATOM 1982 N N . ARG B 1 59 ? -9.039 -16.375 -7.273 1 98.25 59 ARG B N 1
ATOM 1983 C CA . ARG B 1 59 ? -7.695 -15.836 -7.441 1 98.25 59 ARG B CA 1
ATOM 1984 C C . ARG B 1 59 ? -7.25 -15.078 -6.195 1 98.25 59 ARG B C 1
ATOM 1986 O O . ARG B 1 59 ? -8.086 -14.562 -5.445 1 98.25 59 ARG B O 1
ATOM 1993 N N . VAL B 1 60 ? -5.938 -15.047 -6.016 1 98.5 60 VAL B N 1
ATOM 1994 C CA . VAL B 1 60 ? -5.434 -14.328 -4.848 1 98.5 60 VAL B CA 1
ATOM 1995 C C . VAL B 1 60 ? -4.258 -13.438 -5.25 1 98.5 60 VAL B C 1
ATOM 1997 O O . VAL B 1 60 ? -3.393 -13.859 -6.023 1 98.5 60 VAL B O 1
ATOM 2000 N N . ILE B 1 61 ? -4.277 -12.258 -4.781 1 98.38 61 ILE B N 1
ATOM 2001 C CA . ILE B 1 61 ? -3.139 -11.352 -4.918 1 98.38 61 ILE B CA 1
ATOM 2002 C C . ILE B 1 61 ? -2.449 -11.188 -3.566 1 98.38 61 ILE B C 1
ATOM 2004 O O . ILE B 1 61 ? -3.104 -10.914 -2.557 1 98.38 61 ILE B O 1
ATOM 2008 N N . LEU B 1 62 ? -1.178 -11.398 -3.535 1 98.19 62 LEU B N 1
ATOM 2009 C CA . LEU B 1 62 ? -0.291 -11.078 -2.424 1 98.19 62 LEU B CA 1
ATOM 2010 C C . LEU B 1 62 ? 0.5 -9.805 -2.713 1 98.19 62 LEU B C 1
ATOM 2012 O O . LEU B 1 62 ? 1.489 -9.836 -3.449 1 98.19 62 LEU B O 1
ATOM 2016 N N . PRO B 1 63 ? 0.123 -8.711 -2.125 1 96.44 63 PRO B N 1
ATOM 2017 C CA . PRO B 1 63 ? 0.668 -7.406 -2.5 1 96.44 63 PRO B CA 1
ATOM 2018 C C . PRO B 1 63 ? 2.041 -7.141 -1.886 1 96.44 63 PRO B C 1
ATOM 2020 O O . PRO B 1 63 ? 2.541 -7.957 -1.107 1 96.44 63 PRO B O 1
ATOM 2023 N N . GLY B 1 64 ? 2.611 -5.969 -2.328 1 92.5 64 GLY B N 1
ATOM 2024 C CA . GLY B 1 64 ? 3.82 -5.477 -1.687 1 92.5 64 GLY B CA 1
ATOM 2025 C C . GLY B 1 64 ? 3.604 -5.066 -0.242 1 92.5 64 GLY B C 1
ATOM 2026 O O . GLY B 1 64 ? 2.465 -4.988 0.223 1 92.5 64 GLY B O 1
ATOM 2027 N N . GLY B 1 65 ? 4.711 -4.781 0.45 1 89.44 65 GLY B N 1
ATOM 2028 C CA . GLY B 1 65 ? 4.688 -4.453 1.866 1 89.44 65 GLY B CA 1
ATOM 2029 C C . GLY B 1 65 ? 5.938 -4.902 2.604 1 89.44 65 GLY B C 1
ATOM 2030 O O . GLY B 1 65 ? 7.043 -4.824 2.064 1 89.44 65 GLY B O 1
ATOM 2031 N N . GLU B 1 66 ? 5.695 -5.254 3.824 1 86.31 66 GLU B N 1
ATOM 2032 C CA . GLU B 1 66 ? 6.754 -5.844 4.633 1 86.31 66 GLU B CA 1
ATOM 2033 C C . GLU B 1 66 ? 6.48 -7.316 4.918 1 86.31 66 GLU B C 1
ATOM 2035 O O . GLU B 1 66 ? 5.543 -7.652 5.645 1 86.31 66 GLU B O 1
ATOM 2040 N N . SER B 1 67 ? 7.297 -8.164 4.387 1 91.31 67 SER B N 1
ATOM 2041 C CA . SER B 1 67 ? 7.012 -9.594 4.309 1 91.31 67 SER B CA 1
ATOM 2042 C C . SER B 1 67 ? 6.949 -10.219 5.695 1 91.31 67 SER B C 1
ATOM 2044 O O . SER B 1 67 ? 6.121 -11.102 5.949 1 91.31 67 SER B O 1
ATOM 2046 N N . THR B 1 68 ? 7.84 -9.812 6.617 1 89.19 68 THR B N 1
ATOM 2047 C CA . THR B 1 68 ? 7.84 -10.375 7.965 1 89.19 68 THR B CA 1
ATOM 2048 C C . THR B 1 68 ? 6.52 -10.078 8.672 1 89.19 68 THR B C 1
ATOM 2050 O O . THR B 1 68 ? 5.902 -10.977 9.25 1 89.19 68 THR B O 1
ATOM 2053 N N . THR B 1 69 ? 6.145 -8.883 8.555 1 88.81 69 THR B N 1
ATOM 2054 C CA . THR B 1 69 ? 4.875 -8.484 9.156 1 88.81 69 THR B CA 1
ATOM 2055 C C . THR B 1 69 ? 3.711 -9.227 8.516 1 88.81 69 THR B C 1
ATOM 2057 O O . THR B 1 69 ? 2.832 -9.734 9.211 1 88.81 69 THR B O 1
ATOM 2060 N N . GLN B 1 70 ? 3.697 -9.289 7.238 1 92.94 70 GLN B N 1
ATOM 2061 C CA . GLN B 1 70 ? 2.641 -10.016 6.543 1 92.94 70 GLN B CA 1
ATOM 2062 C C . GLN B 1 70 ? 2.59 -11.477 6.984 1 92.94 70 GLN B C 1
ATOM 2064 O O . GLN B 1 70 ? 1.509 -12.016 7.223 1 92.94 70 GLN B O 1
ATOM 2069 N N . GLY B 1 71 ? 3.766 -12.062 7.086 1 93.69 71 GLY B N 1
ATOM 2070 C CA . GLY B 1 71 ? 3.834 -13.445 7.535 1 93.69 71 GLY B CA 1
ATOM 2071 C C . GLY B 1 71 ? 3.193 -13.672 8.891 1 93.69 71 GLY B C 1
ATOM 2072 O O . GLY B 1 71 ? 2.418 -14.609 9.07 1 93.69 71 GLY B O 1
ATOM 2073 N N . LYS B 1 72 ? 3.553 -12.781 9.797 1 92.31 72 LYS B N 1
ATOM 2074 C CA . LYS B 1 72 ? 2.99 -12.867 11.141 1 92.31 72 LYS B CA 1
ATOM 2075 C C . LYS B 1 72 ? 1.476 -12.68 11.109 1 92.31 72 LYS B C 1
ATOM 2077 O O . LYS B 1 72 ? 0.742 -13.445 11.742 1 92.31 72 LYS B O 1
ATOM 2082 N N . LEU B 1 73 ? 1.009 -11.805 10.391 1 92.69 73 LEU B N 1
ATOM 2083 C CA . LEU B 1 73 ? -0.409 -11.461 10.359 1 92.69 73 LEU B CA 1
ATOM 2084 C C . LEU B 1 73 ? -1.208 -12.539 9.633 1 92.69 73 LEU B C 1
ATOM 2086 O O . LEU B 1 73 ? -2.371 -12.781 9.961 1 92.69 73 LEU B O 1
ATOM 2090 N N . LEU B 1 74 ? -0.648 -13.172 8.672 1 95.75 74 LEU B N 1
ATOM 2091 C CA . LEU B 1 74 ? -1.296 -14.289 7.996 1 95.75 74 LEU B CA 1
ATOM 2092 C C . LEU B 1 74 ? -1.723 -15.359 9 1 95.75 74 LEU B C 1
ATOM 2094 O O . LEU B 1 74 ? -2.824 -15.898 8.898 1 95.75 74 LEU B O 1
ATOM 2098 N N . HIS B 1 75 ? -0.861 -15.594 9.945 1 95.94 75 HIS B N 1
ATOM 2099 C CA . HIS B 1 75 ? -1.156 -16.609 10.945 1 95.94 75 HIS B CA 1
ATOM 2100 C C . HIS B 1 75 ? -2.16 -16.109 11.969 1 95.94 75 HIS B C 1
ATOM 2102 O O . HIS B 1 75 ? -3.152 -16.781 12.266 1 95.94 75 HIS B O 1
ATOM 2108 N N . SER B 1 76 ? -1.919 -14.906 12.461 1 94.44 76 SER B N 1
ATOM 2109 C CA . SER B 1 76 ? -2.771 -14.391 13.523 1 94.44 76 SER B CA 1
ATOM 2110 C C . SER B 1 76 ? -4.188 -14.125 13.016 1 94.44 76 SER B C 1
ATOM 2112 O O . SER B 1 76 ? -5.145 -14.164 13.789 1 94.44 76 SER B O 1
ATOM 2114 N N . THR B 1 77 ? -4.406 -13.961 11.75 1 94.75 77 THR B N 1
ATOM 2115 C CA . THR B 1 77 ? -5.719 -13.656 11.195 1 94.75 77 THR B CA 1
ATOM 2116 C C . THR B 1 77 ? -6.391 -14.93 10.68 1 94.75 77 THR B C 1
ATOM 2118 O O . THR B 1 77 ? -7.547 -14.898 10.25 1 94.75 77 THR B O 1
ATOM 2121 N N . GLY B 1 78 ? -5.645 -16 10.562 1 97.25 78 GLY B N 1
ATOM 2122 C CA . GLY B 1 78 ? -6.195 -17.266 10.102 1 97.25 78 GLY B CA 1
ATOM 2123 C C . GLY B 1 78 ? -6.191 -17.406 8.594 1 97.25 78 GLY B C 1
ATOM 2124 O O . GLY B 1 78 ? -6.816 -18.312 8.047 1 97.25 78 GLY B O 1
ATOM 2125 N N . LEU B 1 79 ? -5.531 -16.562 7.941 1 97.69 79 LEU B N 1
ATOM 2126 C CA . LEU B 1 79 ? -5.582 -16.516 6.484 1 97.69 79 LEU B CA 1
ATOM 2127 C C . LEU B 1 79 ? -4.52 -17.422 5.875 1 97.69 79 LEU B C 1
ATOM 2129 O O . LEU B 1 79 ? -4.57 -17.734 4.684 1 97.69 79 LEU B O 1
ATOM 2133 N N . PHE B 1 80 ? -3.58 -17.859 6.625 1 98.25 80 PHE B N 1
ATOM 2134 C CA . PHE B 1 80 ? -2.486 -18.672 6.082 1 98.25 80 PHE B CA 1
ATOM 2135 C C . PHE B 1 80 ? -3.016 -19.938 5.441 1 98.25 80 PHE B C 1
ATOM 2137 O O . PHE B 1 80 ? -2.754 -20.203 4.266 1 98.25 80 PHE B O 1
ATOM 2144 N N . ASP B 1 81 ? -3.797 -20.672 6.164 1 97.88 81 ASP B N 1
ATOM 2145 C CA . ASP B 1 81 ? -4.234 -22 5.715 1 97.88 81 ASP B CA 1
ATOM 2146 C C . ASP B 1 81 ? -5.125 -21.891 4.48 1 97.88 81 ASP B C 1
ATOM 2148 O O . ASP B 1 81 ? -4.902 -22.578 3.484 1 97.88 81 ASP B O 1
ATOM 2152 N N . PRO B 1 82 ? -6.137 -21 4.504 1 98 82 PRO B N 1
ATOM 2153 C CA . PRO B 1 82 ? -6.973 -20.906 3.305 1 98 82 PRO B CA 1
ATOM 2154 C C . PRO B 1 82 ? -6.184 -20.5 2.062 1 98 82 PRO B C 1
ATOM 2156 O O . PRO B 1 82 ? -6.441 -21 0.969 1 98 82 PRO B O 1
ATOM 2159 N N . ILE B 1 83 ? -5.254 -19.609 2.191 1 98.19 83 ILE B N 1
ATOM 2160 C CA . ILE B 1 83 ? -4.469 -19.172 1.046 1 98.19 83 ILE B CA 1
ATOM 2161 C C . ILE B 1 83 ? -3.512 -20.281 0.615 1 98.19 83 ILE B C 1
ATOM 2163 O O . ILE B 1 83 ? -3.324 -20.516 -0.581 1 98.19 83 ILE B O 1
ATOM 2167 N N . LYS B 1 84 ? -2.914 -20.969 1.552 1 98.19 84 LYS B N 1
ATOM 2168 C CA . LYS B 1 84 ? -2.059 -22.109 1.232 1 98.19 84 LYS B CA 1
ATOM 2169 C C . LYS B 1 84 ? -2.828 -23.172 0.456 1 98.19 84 LYS B C 1
ATOM 2171 O O . LYS B 1 84 ? -2.338 -23.688 -0.55 1 98.19 84 LYS B O 1
ATOM 2176 N N . GLN B 1 85 ? -3.979 -23.484 0.93 1 98 85 GLN B N 1
ATOM 2177 C CA . GLN B 1 85 ? -4.816 -24.469 0.245 1 98 85 GLN B CA 1
ATOM 2178 C C . GLN B 1 85 ? -5.148 -24.016 -1.172 1 98 85 GLN B C 1
ATOM 2180 O O . GLN B 1 85 ? -5.188 -24.828 -2.1 1 98 85 GLN B O 1
ATOM 2185 N N . HIS B 1 86 ? -5.402 -22.75 -1.271 1 98.12 86 HIS B N 1
ATOM 2186 C CA . HIS B 1 86 ? -5.668 -22.156 -2.576 1 98.12 86 HIS B CA 1
ATOM 2187 C C . HIS B 1 86 ? -4.5 -22.375 -3.529 1 98.12 86 HIS B C 1
ATOM 2189 O O . HIS B 1 86 ? -4.691 -22.797 -4.676 1 98.12 86 HIS B O 1
ATOM 2195 N N . ILE B 1 87 ? -3.334 -22.156 -3.08 1 98.19 87 ILE B N 1
ATOM 2196 C CA . ILE B 1 87 ? -2.115 -22.297 -3.871 1 98.19 87 ILE B CA 1
ATOM 2197 C C . ILE B 1 87 ? -1.886 -23.766 -4.203 1 98.19 87 ILE B C 1
ATOM 2199 O O . ILE B 1 87 ? -1.609 -24.125 -5.355 1 98.19 87 ILE B O 1
ATOM 2203 N N . ASP B 1 88 ? -2.082 -24.609 -3.26 1 97.44 88 ASP B N 1
ATOM 2204 C CA . ASP B 1 88 ? -1.871 -26.047 -3.426 1 97.44 88 ASP B CA 1
ATOM 2205 C C . ASP B 1 88 ? -2.838 -26.625 -4.453 1 97.44 88 ASP B C 1
ATOM 2207 O O . ASP B 1 88 ? -2.51 -27.594 -5.145 1 97.44 88 ASP B O 1
ATOM 2211 N N . ALA B 1 89 ? -3.941 -26.078 -4.516 1 97.5 89 ALA B N 1
ATOM 2212 C CA . ALA B 1 89 ? -4.965 -26.547 -5.449 1 97.5 89 ALA B CA 1
ATOM 2213 C C . ALA B 1 89 ? -4.656 -26.078 -6.871 1 97.5 89 ALA B C 1
ATOM 2215 O O . ALA B 1 89 ? -5.387 -26.406 -7.809 1 97.5 89 ALA B O 1
ATOM 2216 N N . GLY B 1 90 ? -3.648 -25.266 -7.02 1 97.5 90 GLY B N 1
ATOM 2217 C CA . GLY B 1 90 ? -3.229 -24.812 -8.336 1 97.5 90 GLY B CA 1
ATOM 2218 C C . GLY B 1 90 ? -4 -23.594 -8.82 1 97.5 90 GLY B C 1
ATOM 2219 O O . GLY B 1 90 ? -4.008 -23.297 -10.016 1 97.5 90 GLY B O 1
ATOM 2220 N N . LYS B 1 91 ? -4.66 -22.938 -7.953 1 97.94 91 LYS B N 1
ATOM 2221 C CA . LYS B 1 91 ? -5.438 -21.75 -8.328 1 97.94 91 LYS B CA 1
ATOM 2222 C C . LYS B 1 91 ? -4.535 -20.531 -8.508 1 97.94 91 LYS B C 1
ATOM 2224 O O . LYS B 1 91 ? -3.455 -20.469 -7.918 1 97.94 91 LYS B O 1
ATOM 2229 N N . PRO B 1 92 ? -4.918 -19.547 -9.281 1 98.69 92 PRO B N 1
ATOM 2230 C CA . PRO B 1 92 ? -4.059 -18.422 -9.664 1 98.69 92 PRO B CA 1
ATOM 2231 C C . PRO B 1 92 ? -3.67 -17.547 -8.477 1 98.69 92 PRO B C 1
ATOM 2233 O O . PRO B 1 92 ? -4.508 -17.25 -7.625 1 98.69 92 PRO B O 1
ATOM 2236 N N . VAL B 1 93 ? -2.383 -17.172 -8.477 1 98.81 93 VAL B N 1
ATOM 2237 C CA . VAL B 1 93 ? -1.832 -16.266 -7.473 1 98.81 93 VAL B CA 1
ATOM 2238 C C . VAL B 1 93 ? -0.891 -15.258 -8.141 1 98.81 93 VAL B C 1
ATOM 2240 O O . VAL B 1 93 ? -0.096 -15.625 -9.008 1 98.81 93 VAL B O 1
ATOM 2243 N N . LEU B 1 94 ? -1.039 -14.023 -7.797 1 98.81 94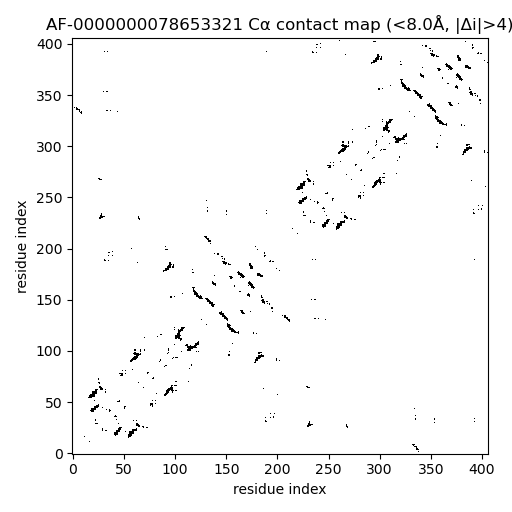 LEU B N 1
ATOM 2244 C CA . LEU B 1 94 ? -0.087 -12.977 -8.164 1 98.81 94 LEU B CA 1
ATOM 2245 C C . LEU B 1 94 ? 0.604 -12.414 -6.922 1 98.81 94 LEU B C 1
ATOM 2247 O O . LEU B 1 94 ? -0.055 -11.875 -6.027 1 98.81 94 LEU B O 1
ATOM 2251 N N . GLY B 1 95 ? 1.897 -12.57 -6.816 1 98.38 95 GLY B N 1
ATOM 2252 C CA . GLY B 1 95 ? 2.695 -11.992 -5.746 1 98.38 95 GLY B CA 1
ATOM 2253 C C . GLY B 1 95 ? 3.604 -10.875 -6.215 1 98.38 95 GLY B C 1
ATOM 2254 O O . GLY B 1 95 ? 4.422 -11.07 -7.113 1 98.38 95 GLY B O 1
ATOM 2255 N N . THR B 1 96 ? 3.535 -9.711 -5.586 1 96.75 96 THR B N 1
ATOM 2256 C CA . THR B 1 96 ? 4.355 -8.562 -5.965 1 96.75 96 THR B CA 1
ATOM 2257 C C . THR B 1 96 ? 5.266 -8.148 -4.812 1 96.75 96 THR B C 1
ATOM 2259 O O . THR B 1 96 ? 4.805 -7.969 -3.684 1 96.75 96 THR B O 1
ATOM 2262 N N . CYS B 1 97 ? 6.527 -8.023 -5.055 1 94.31 97 CYS B N 1
ATOM 2263 C CA . CYS B 1 97 ? 7.535 -7.617 -4.078 1 94.31 97 CYS B CA 1
ATOM 2264 C C . CYS B 1 97 ? 7.473 -8.492 -2.832 1 94.31 97 CYS B C 1
ATOM 2266 O O . CYS B 1 97 ? 7.926 -9.633 -2.848 1 94.31 97 CYS B O 1
ATOM 2268 N N . ALA B 1 98 ? 6.906 -7.996 -1.802 1 94.19 98 ALA B N 1
ATOM 2269 C CA . ALA B 1 98 ? 6.75 -8.82 -0.608 1 94.19 98 ALA B CA 1
ATOM 2270 C C . ALA B 1 98 ? 5.973 -10.102 -0.922 1 94.19 98 ALA B C 1
ATOM 2272 O O . ALA B 1 98 ? 6.242 -11.156 -0.343 1 94.19 98 ALA B O 1
ATOM 2273 N N . GLY B 1 99 ? 5.062 -10.023 -1.835 1 96.81 99 GLY B N 1
ATOM 2274 C CA . GLY B 1 99 ? 4.312 -11.195 -2.252 1 96.81 99 GLY B CA 1
ATOM 2275 C C . GLY B 1 99 ? 5.191 -12.281 -2.842 1 96.81 99 GLY B C 1
ATOM 2276 O O . GLY B 1 99 ? 4.953 -13.477 -2.615 1 96.81 99 GLY B O 1
ATOM 2277 N N . MET B 1 100 ? 6.156 -11.875 -3.605 1 97.5 100 MET B N 1
ATOM 2278 C CA . MET B 1 100 ? 7.121 -12.836 -4.133 1 97.5 100 MET B CA 1
ATOM 2279 C C . MET B 1 100 ? 7.898 -13.5 -3.006 1 97.5 100 MET B C 1
ATOM 2281 O O . MET B 1 100 ? 8.156 -14.711 -3.053 1 97.5 100 MET B O 1
ATOM 2285 N N . ILE B 1 101 ? 8.234 -12.742 -2.025 1 96.44 101 ILE B N 1
ATOM 2286 C CA . ILE B 1 101 ? 8.969 -13.258 -0.871 1 96.44 101 ILE B CA 1
ATOM 2287 C C . ILE B 1 101 ? 8.109 -14.289 -0.137 1 96.44 101 ILE B C 1
ATOM 2289 O O . ILE B 1 101 ? 8.602 -15.352 0.242 1 96.44 101 ILE B O 1
ATOM 2293 N N . LEU B 1 102 ? 6.855 -14 0.032 1 97.56 102 LEU B N 1
ATOM 2294 C CA . LEU B 1 102 ? 5.941 -14.914 0.713 1 97.56 102 LEU B CA 1
ATOM 2295 C C . LEU B 1 102 ? 5.844 -16.234 -0.028 1 97.56 102 LEU B C 1
ATOM 2297 O O . LEU B 1 102 ? 5.648 -17.281 0.591 1 97.56 102 LEU B O 1
ATOM 2301 N N . LEU B 1 103 ? 6 -16.219 -1.313 1 98.5 103 LEU B N 1
ATOM 2302 C CA . LEU B 1 103 ? 5.805 -17.391 -2.154 1 98.5 103 LEU B CA 1
ATOM 2303 C C . LEU B 1 103 ? 7.094 -18.203 -2.273 1 98.5 103 LEU B C 1
ATOM 2305 O O . LEU B 1 103 ? 7.062 -19.391 -2.562 1 98.5 103 LEU B O 1
ATOM 2309 N N . ALA B 1 104 ? 8.234 -17.594 -2.123 1 98.25 104 ALA B N 1
ATOM 2310 C CA . ALA B 1 104 ? 9.539 -18.203 -2.383 1 98.25 104 ALA B CA 1
ATOM 2311 C C . ALA B 1 104 ? 9.758 -19.438 -1.514 1 98.25 104 ALA B C 1
ATOM 2313 O O . ALA B 1 104 ? 9.398 -19.438 -0.334 1 98.25 104 ALA B O 1
ATOM 2314 N N . SER B 1 105 ? 10.352 -20.438 -2.061 1 98 105 SER B N 1
ATOM 2315 C CA . SER B 1 105 ? 10.633 -21.672 -1.336 1 98 105 SER B CA 1
ATOM 2316 C C . SER B 1 105 ? 11.734 -21.469 -0.302 1 98 105 SER B C 1
ATOM 2318 O O . SER B 1 105 ? 11.82 -22.203 0.681 1 98 105 SER B O 1
ATOM 2320 N N . LYS B 1 106 ? 12.602 -20.469 -0.584 1 96.62 106 LYS B N 1
ATOM 2321 C CA . LYS B 1 106 ? 13.711 -20.172 0.312 1 96.62 106 LYS B CA 1
ATOM 2322 C C . LYS B 1 106 ? 14.117 -18.703 0.203 1 96.62 106 LYS B C 1
ATOM 2324 O O . LYS B 1 106 ? 14.008 -18.094 -0.867 1 96.62 106 LYS B O 1
ATOM 2329 N N . LEU B 1 107 ? 14.516 -18.188 1.347 1 94.81 107 LEU B N 1
ATOM 2330 C CA . LEU B 1 107 ? 15.172 -16.875 1.381 1 94.81 107 LEU B CA 1
ATOM 2331 C C . LEU B 1 107 ? 16.656 -17.016 1.702 1 94.81 107 LEU B C 1
ATOM 2333 O O . LEU B 1 107 ? 17.031 -17.812 2.574 1 94.81 107 LEU B O 1
ATOM 2337 N N . ASP B 1 108 ? 17.422 -16.312 1.04 1 91.31 108 ASP B N 1
ATOM 2338 C CA . ASP B 1 108 ? 18.844 -16.562 1.226 1 91.31 108 ASP B CA 1
ATOM 2339 C C . ASP B 1 108 ? 19.391 -15.773 2.412 1 91.31 108 ASP B C 1
ATOM 2341 O O . ASP B 1 108 ? 20.453 -16.094 2.943 1 91.31 108 ASP B O 1
ATOM 2345 N N . ASN B 1 109 ? 18.781 -14.734 2.877 1 89.12 109 ASN B N 1
ATOM 2346 C CA . ASN B 1 109 ? 19.297 -13.914 3.977 1 89.12 109 ASN B CA 1
ATOM 2347 C C . ASN B 1 109 ? 18.344 -13.93 5.168 1 89.12 109 ASN B C 1
ATOM 2349 O O . ASN B 1 109 ? 18.375 -13.016 5.996 1 89.12 109 ASN B O 1
ATOM 2353 N N . ASP B 1 110 ? 17.484 -14.836 5.152 1 87.81 110 ASP B N 1
ATOM 2354 C CA . ASP B 1 110 ? 16.484 -15.008 6.199 1 87.81 110 ASP B CA 1
ATOM 2355 C C . ASP B 1 110 ? 16.031 -16.469 6.309 1 87.81 110 ASP B C 1
ATOM 2357 O O . ASP B 1 110 ? 15.906 -17.156 5.297 1 87.81 110 ASP B O 1
ATOM 2361 N N . ASP B 1 111 ? 15.734 -16.969 7.461 1 90.5 111 ASP B N 1
ATOM 2362 C CA . ASP B 1 111 ? 15.391 -18.375 7.668 1 90.5 111 ASP B CA 1
ATOM 2363 C C . ASP B 1 111 ? 13.883 -18.594 7.52 1 90.5 111 ASP B C 1
ATOM 2365 O O . ASP B 1 111 ? 13.422 -19.734 7.449 1 90.5 111 ASP B O 1
ATOM 2369 N N . ASN B 1 112 ? 13.211 -17.547 7.391 1 91.38 112 ASN B N 1
ATOM 2370 C CA . ASN B 1 112 ? 11.758 -17.656 7.305 1 91.38 112 ASN B CA 1
ATOM 2371 C C . ASN B 1 112 ? 11.32 -18.25 5.969 1 91.38 112 ASN B C 1
ATOM 2373 O O . ASN B 1 112 ? 11.93 -17.969 4.934 1 91.38 112 ASN B O 1
ATOM 2377 N N . VAL B 1 113 ? 10.406 -19.188 6.047 1 94.19 113 VAL B N 1
ATOM 2378 C CA . VAL B 1 113 ? 9.641 -19.672 4.906 1 94.19 113 VAL B CA 1
ATOM 2379 C C . VAL B 1 113 ? 8.148 -19.516 5.18 1 94.19 113 VAL B C 1
ATOM 2381 O O . VAL B 1 113 ? 7.656 -19.906 6.234 1 94.19 113 VAL B O 1
ATOM 2384 N N . TYR B 1 114 ? 7.504 -18.875 4.266 1 96.62 114 TYR B N 1
ATOM 2385 C CA . TYR B 1 114 ? 6.07 -18.672 4.434 1 96.62 114 TYR B CA 1
ATOM 2386 C C . TYR B 1 114 ? 5.27 -19.719 3.662 1 96.62 114 TYR B C 1
ATOM 2388 O O . TYR B 1 114 ? 5.277 -20.891 4.012 1 96.62 114 TYR B O 1
ATOM 2396 N N . PHE B 1 115 ? 4.77 -19.328 2.492 1 97.88 115 PHE B N 1
ATOM 2397 C CA . PHE B 1 115 ? 4.043 -20.344 1.739 1 97.88 115 PHE B CA 1
ATOM 2398 C C . PHE B 1 115 ? 5.004 -21.344 1.111 1 97.88 115 PHE B C 1
ATOM 2400 O O . PHE B 1 115 ? 4.703 -22.547 1.035 1 97.88 115 PHE B O 1
ATOM 2407 N N . GLY B 1 116 ? 6.074 -20.844 0.58 1 97.69 116 GLY B N 1
ATOM 2408 C CA . GLY B 1 116 ? 7.129 -21.703 0.07 1 97.69 116 GLY B CA 1
ATOM 2409 C C . GLY B 1 116 ? 6.746 -22.422 -1.211 1 97.69 116 GLY B C 1
ATOM 2410 O O . GLY B 1 116 ? 7.238 -23.516 -1.483 1 97.69 116 GLY B O 1
ATOM 2411 N N . GLU B 1 117 ? 5.934 -21.844 -2.039 1 98 117 GLU B N 1
ATOM 2412 C CA . GLU B 1 117 ? 5.324 -22.578 -3.143 1 98 117 GLU B CA 1
ATOM 2413 C C . GLU B 1 117 ? 5.973 -22.219 -4.477 1 98 117 GLU B C 1
ATOM 2415 O O . GLU B 1 117 ? 5.699 -22.844 -5.5 1 98 117 GLU B O 1
ATOM 2420 N N . LEU B 1 118 ? 6.836 -21.25 -4.504 1 98.5 118 LEU B N 1
ATOM 2421 C CA . LEU B 1 118 ? 7.57 -20.844 -5.695 1 98.5 118 LEU B CA 1
ATOM 2422 C C . LEU B 1 118 ? 9 -21.375 -5.664 1 98.5 118 LEU B C 1
ATOM 2424 O O . LEU B 1 118 ? 9.75 -21.094 -4.734 1 98.5 118 LEU B O 1
ATOM 2428 N N . ASP B 1 119 ? 9.359 -22.109 -6.664 1 98.62 119 ASP B N 1
ATOM 2429 C CA . ASP B 1 119 ? 10.664 -22.766 -6.715 1 98.62 119 ASP B CA 1
ATOM 2430 C C . ASP B 1 119 ? 11.766 -21.75 -7.055 1 98.62 119 ASP B C 1
ATOM 2432 O O . ASP B 1 119 ? 12.383 -21.828 -8.117 1 98.62 119 ASP B O 1
ATOM 2436 N N . ALA B 1 120 ? 12.062 -20.953 -6.117 1 98.38 120 ALA B N 1
ATOM 2437 C CA . ALA B 1 120 ? 13.062 -19.891 -6.258 1 98.38 120 ALA B CA 1
ATOM 2438 C C . ALA B 1 120 ? 13.617 -19.484 -4.898 1 98.38 120 ALA B C 1
ATOM 2440 O O . ALA B 1 120 ? 12.93 -19.578 -3.883 1 98.38 120 ALA B O 1
ATOM 2441 N N . VAL B 1 121 ? 14.859 -19.078 -4.91 1 97.62 121 VAL B N 1
ATOM 2442 C CA . VAL B 1 121 ? 15.508 -18.469 -3.756 1 97.62 121 VAL B CA 1
ATOM 2443 C C . VAL B 1 121 ? 15.523 -16.938 -3.922 1 97.62 121 VAL B C 1
ATOM 2445 O O . VAL B 1 121 ? 16 -16.438 -4.938 1 97.62 121 VAL B O 1
ATOM 2448 N N . VAL B 1 122 ? 15 -16.281 -2.945 1 96.12 122 VAL B N 1
ATOM 2449 C CA . VAL B 1 122 ? 14.844 -14.828 -3.055 1 96.12 122 VAL B CA 1
ATOM 2450 C C . VAL B 1 122 ? 15.641 -14.141 -1.955 1 96.12 122 VAL B C 1
ATOM 2452 O O . VAL B 1 122 ? 15.75 -14.648 -0.839 1 96.12 122 VAL B O 1
ATOM 2455 N N . HIS B 1 123 ? 16.234 -13 -2.322 1 92.25 123 HIS B N 1
ATOM 2456 C CA . HIS B 1 123 ? 16.938 -12.133 -1.388 1 92.25 123 HIS B CA 1
ATOM 2457 C C . HIS B 1 123 ? 16.094 -10.906 -1.038 1 92.25 123 HIS B C 1
ATOM 2459 O O . HIS B 1 123 ? 15.742 -10.117 -1.918 1 92.25 123 HIS B O 1
ATOM 2465 N N . ARG B 1 124 ? 15.891 -10.703 0.232 1 87.94 124 ARG B N 1
ATOM 2466 C CA . ARG B 1 124 ? 15.086 -9.578 0.691 1 87.94 124 ARG B CA 1
ATOM 2467 C C . ARG B 1 124 ? 15.898 -8.289 0.681 1 87.94 124 ARG B C 1
ATOM 2469 O O . ARG B 1 124 ? 17.094 -8.297 0.977 1 87.94 124 ARG B O 1
ATOM 2476 N N . ASN B 1 125 ? 15.258 -7.152 0.416 1 73.62 125 ASN B N 1
ATOM 2477 C CA . ASN B 1 125 ? 15.805 -5.801 0.529 1 73.62 125 ASN B CA 1
ATOM 2478 C C . ASN B 1 125 ? 17.156 -5.684 -0.17 1 73.62 125 ASN B C 1
ATOM 2480 O O . ASN B 1 125 ? 18.125 -5.191 0.416 1 73.62 125 ASN B O 1
ATOM 2484 N N . ALA B 1 126 ? 17.156 -6.113 -1.316 1 60.84 126 ALA B N 1
ATOM 2485 C CA . ALA B 1 126 ? 18.422 -6.262 -2.047 1 60.84 126 ALA B CA 1
ATOM 2486 C C . ALA B 1 126 ? 19.031 -4.902 -2.373 1 60.84 126 ALA B C 1
ATOM 2488 O O . ALA B 1 126 ? 20.25 -4.785 -2.545 1 60.84 126 ALA B O 1
ATOM 2489 N N . TYR B 1 127 ? 18.375 -3.955 -2.486 1 57.28 127 TYR B N 1
ATOM 2490 C CA . TYR B 1 127 ? 18.953 -2.738 -3.047 1 57.28 127 TYR B CA 1
ATOM 2491 C C . TYR B 1 127 ? 19.453 -1.812 -1.942 1 57.28 127 TYR B C 1
ATOM 2493 O O . TYR B 1 127 ? 19.969 -0.729 -2.221 1 57.28 127 TYR B O 1
ATOM 2501 N N . GLY B 1 128 ? 19.844 -2.369 -0.784 1 52.44 128 GLY B N 1
ATOM 2502 C CA . GLY B 1 128 ? 20.438 -1.622 0.312 1 52.44 128 GLY B CA 1
ATOM 2503 C C . GLY B 1 128 ? 19.547 -0.495 0.815 1 52.44 128 GLY B C 1
ATOM 2504 O O . GLY B 1 128 ? 18.516 -0.192 0.215 1 52.44 128 GLY B O 1
ATOM 2505 N N . ARG B 1 129 ? 19.875 -0.014 2.082 1 51.19 129 ARG B N 1
ATOM 2506 C CA . ARG B 1 129 ? 19.203 1.065 2.799 1 51.19 129 ARG B CA 1
ATOM 2507 C C . ARG B 1 129 ? 19.141 2.332 1.951 1 51.19 129 ARG B C 1
ATOM 2509 O O . ARG B 1 129 ? 18.266 3.166 2.135 1 51.19 129 ARG B O 1
ATOM 2516 N N . GLN B 1 130 ? 20.234 2.225 1.174 1 44.5 130 GLN B N 1
ATOM 2517 C CA . GLN B 1 130 ? 20.406 3.479 0.449 1 44.5 130 GLN B CA 1
ATOM 2518 C C . GLN B 1 130 ? 19.578 3.5 -0.832 1 44.5 130 GLN B C 1
ATOM 2520 O O . GLN B 1 130 ? 19.359 4.562 -1.416 1 44.5 130 GLN B O 1
ATOM 2525 N N . LEU B 1 131 ? 19.312 2.203 -1.318 1 54.47 131 LEU B N 1
ATOM 2526 C CA . LEU B 1 131 ? 18.797 2.211 -2.682 1 54.47 131 LEU B CA 1
ATOM 2527 C C . LEU B 1 131 ? 17.266 2.352 -2.688 1 54.47 131 LEU B C 1
ATOM 2529 O O . LEU B 1 131 ? 16.578 1.742 -1.863 1 54.47 131 LEU B O 1
ATOM 2533 N N . GLY B 1 132 ? 16.75 3.574 -3.137 1 69.12 132 GLY B N 1
ATOM 2534 C CA . GLY B 1 132 ? 15.508 4.266 -3.447 1 69.12 132 GLY B CA 1
ATOM 2535 C C . GLY B 1 132 ? 14.602 3.473 -4.367 1 69.12 132 GLY B C 1
ATOM 2536 O O . GLY B 1 132 ? 14.359 2.285 -4.141 1 69.12 132 GLY B O 1
ATOM 2537 N N . SER B 1 133 ? 14.055 3.906 -5.207 1 78.75 133 SER B N 1
ATOM 2538 C CA . SER B 1 133 ? 13.148 3.471 -6.266 1 78.75 133 SER B CA 1
ATOM 2539 C C . SER B 1 133 ? 13.773 3.672 -7.645 1 78.75 133 SER B C 1
ATOM 2541 O O . SER B 1 133 ? 14.695 4.477 -7.805 1 78.75 133 SER B O 1
ATOM 2543 N N . PHE B 1 134 ? 13.578 2.682 -8.594 1 83.25 134 PHE B N 1
ATOM 2544 C CA . PHE B 1 134 ? 13.922 2.936 -9.984 1 83.25 134 PHE B CA 1
ATOM 2545 C C . PHE B 1 134 ? 12.859 2.367 -10.922 1 83.25 134 PHE B C 1
ATOM 2547 O O . PHE B 1 134 ? 12.008 1.579 -10.5 1 83.25 134 PHE B O 1
ATOM 2554 N N . GLN B 1 135 ? 12.945 2.902 -12.109 1 88.75 135 GLN B N 1
ATOM 2555 C CA . GLN B 1 135 ? 12.016 2.461 -13.148 1 88.75 135 GLN B CA 1
ATOM 2556 C C . GLN B 1 135 ? 12.766 2.086 -14.43 1 88.75 135 GLN B C 1
ATOM 2558 O O . GLN B 1 135 ? 13.797 2.68 -14.75 1 88.75 135 GLN B O 1
ATOM 2563 N N . THR B 1 136 ? 12.297 1.103 -15.117 1 92.81 136 THR B N 1
ATOM 2564 C CA . THR B 1 136 ? 12.82 0.684 -16.406 1 92.81 136 THR B CA 1
ATOM 2565 C C . THR B 1 136 ? 11.719 0.077 -17.266 1 92.81 136 THR B C 1
ATOM 2567 O O . THR B 1 136 ? 10.539 0.179 -16.938 1 92.81 136 THR B O 1
ATOM 2570 N N . VAL B 1 137 ? 12.086 -0.295 -18.438 1 95.75 137 VAL B N 1
ATOM 2571 C CA . VAL B 1 137 ? 11.164 -0.963 -19.344 1 95.75 137 VAL B CA 1
ATOM 2572 C C . VAL B 1 137 ? 11.641 -2.387 -19.625 1 95.75 137 VAL B C 1
ATOM 2574 O O . VAL B 1 137 ? 12.844 -2.621 -19.797 1 95.75 137 VAL B O 1
ATOM 2577 N N . GLY B 1 138 ? 10.742 -3.293 -19.578 1 96.56 138 GLY B N 1
ATOM 2578 C CA . GLY B 1 138 ? 11.07 -4.688 -19.828 1 96.56 138 GLY B CA 1
ATOM 2579 C C . GLY B 1 138 ? 9.891 -5.492 -20.344 1 96.56 138 GLY B C 1
ATOM 2580 O O . GLY B 1 138 ? 9.023 -4.961 -21.031 1 96.56 138 GLY B O 1
ATOM 2581 N N . SER B 1 139 ? 10.039 -6.836 -20.062 1 97.06 139 SER B N 1
ATOM 2582 C CA . SER B 1 139 ? 8.984 -7.738 -20.531 1 97.06 139 SER B CA 1
ATOM 2583 C C . SER B 1 139 ? 8.539 -8.672 -19.406 1 97.06 139 SER B C 1
ATOM 2585 O O . SER B 1 139 ? 9.211 -8.789 -18.375 1 97.06 139 SER B O 1
ATOM 2587 N N . PHE B 1 140 ? 7.398 -9.219 -19.531 1 98.19 140 PHE B N 1
ATOM 2588 C CA . PHE B 1 140 ? 6.898 -10.352 -18.766 1 98.19 140 PHE B CA 1
ATOM 2589 C C . PHE B 1 140 ? 6.34 -11.422 -19.703 1 98.19 140 PHE B C 1
ATOM 2591 O O . PHE B 1 140 ? 5.223 -11.297 -20.188 1 98.19 140 PHE B O 1
ATOM 2598 N N . GLY B 1 141 ? 7.152 -12.508 -19.875 1 97.19 141 GLY B N 1
ATOM 2599 C CA . GLY B 1 141 ? 6.785 -13.453 -20.922 1 97.19 141 GLY B CA 1
ATOM 2600 C C . GLY B 1 141 ? 6.609 -12.805 -22.281 1 97.19 141 GLY B C 1
ATOM 2601 O O . GLY B 1 141 ? 7.512 -12.117 -22.766 1 97.19 141 GLY B O 1
ATOM 2602 N N . ASP B 1 142 ? 5.414 -12.812 -22.828 1 96.62 142 ASP B N 1
ATOM 2603 C CA . ASP B 1 142 ? 5.152 -12.305 -24.172 1 96.62 142 ASP B CA 1
ATOM 2604 C C . ASP B 1 142 ? 4.648 -10.859 -24.125 1 96.62 142 ASP B C 1
ATOM 2606 O O . ASP B 1 142 ? 4.348 -10.273 -25.156 1 96.62 142 ASP B O 1
ATOM 2610 N N . ILE B 1 143 ? 4.609 -10.305 -22.938 1 97.75 143 ILE B N 1
ATOM 2611 C CA . ILE B 1 143 ? 4.254 -8.898 -22.797 1 97.75 143 ILE B CA 1
ATOM 2612 C C . ILE B 1 143 ? 5.516 -8.039 -22.875 1 97.75 143 ILE B C 1
ATOM 2614 O O . ILE B 1 143 ? 6.383 -8.117 -22 1 97.75 143 ILE B O 1
ATOM 2618 N N . HIS B 1 144 ? 5.574 -7.211 -23.922 1 97.44 144 HIS B N 1
ATOM 2619 C CA . HIS B 1 144 ? 6.777 -6.414 -24.141 1 97.44 144 HIS B CA 1
ATOM 2620 C C . HIS B 1 144 ? 6.531 -4.945 -23.812 1 97.44 144 HIS B C 1
ATOM 2622 O O . HIS B 1 144 ? 5.387 -4.535 -23.609 1 97.44 144 HIS B O 1
ATOM 2628 N N . ASP B 1 145 ? 7.645 -4.223 -23.672 1 97.44 145 ASP B N 1
ATOM 2629 C CA . ASP B 1 145 ? 7.602 -2.781 -23.438 1 97.44 145 ASP B CA 1
ATOM 2630 C C . ASP B 1 145 ? 6.766 -2.453 -22.203 1 97.44 145 ASP B C 1
ATOM 2632 O O . ASP B 1 145 ? 5.902 -1.571 -22.234 1 97.44 145 ASP B O 1
ATOM 2636 N N . LEU B 1 146 ? 6.996 -3.236 -21.141 1 96.88 146 LEU B N 1
ATOM 2637 C CA . LEU B 1 146 ? 6.301 -3.082 -19.875 1 96.88 146 LEU B CA 1
ATOM 2638 C C . LEU B 1 146 ? 7.055 -2.129 -18.953 1 96.88 146 LEU B C 1
ATOM 2640 O O . LEU B 1 146 ? 8.258 -2.301 -18.719 1 96.88 146 LEU B O 1
ATOM 2644 N N . PRO B 1 147 ? 6.367 -1.057 -18.531 1 95.69 147 PRO B N 1
ATOM 2645 C CA . PRO B 1 147 ? 7.023 -0.272 -17.484 1 95.69 147 PRO B CA 1
ATOM 2646 C C . PRO B 1 147 ? 7.203 -1.057 -16.188 1 95.69 147 PRO B C 1
ATOM 2648 O O . PRO B 1 147 ? 6.258 -1.675 -15.703 1 95.69 147 PRO B O 1
ATOM 2651 N N . LEU B 1 148 ? 8.422 -1.065 -15.68 1 94.94 148 LEU B N 1
ATOM 2652 C CA . LEU B 1 148 ? 8.758 -1.754 -14.438 1 94.94 148 LEU B CA 1
ATOM 2653 C C . LEU B 1 148 ? 9.172 -0.758 -13.359 1 94.94 148 LEU B C 1
ATOM 2655 O O . LEU B 1 148 ? 10.102 0.022 -13.547 1 94.94 148 LEU B O 1
ATOM 2659 N N . VAL B 1 149 ? 8.398 -0.817 -12.25 1 92.94 149 VAL B N 1
ATOM 2660 C CA . VAL B 1 149 ? 8.703 0.08 -11.141 1 92.94 149 VAL B CA 1
ATOM 2661 C C . VAL B 1 149 ? 9.211 -0.728 -9.953 1 92.94 149 VAL B C 1
ATOM 2663 O O . VAL B 1 149 ? 8.547 -1.669 -9.508 1 92.94 149 VAL B O 1
ATOM 2666 N N . PHE B 1 150 ? 10.383 -0.349 -9.477 1 90 150 PHE B N 1
ATOM 2667 C CA . PHE B 1 150 ? 11.008 -1.015 -8.336 1 90 150 PHE B CA 1
ATOM 2668 C C . PHE B 1 150 ? 11.125 -0.066 -7.152 1 90 150 PHE B C 1
ATOM 2670 O O . PHE B 1 150 ? 11.57 1.073 -7.301 1 90 150 PHE B O 1
ATOM 2677 N N . ILE B 1 151 ? 10.648 -0.552 -6.039 1 86.31 151 ILE B N 1
ATOM 2678 C CA . ILE B 1 151 ? 10.805 0.196 -4.797 1 86.31 151 ILE B CA 1
ATOM 2679 C C . ILE B 1 151 ? 11.367 -0.72 -3.711 1 86.31 151 ILE B C 1
ATOM 2681 O O . ILE B 1 151 ? 10.625 -1.494 -3.1 1 86.31 151 ILE B O 1
ATOM 2685 N N . ARG B 1 152 ? 12.68 -0.668 -3.441 1 79.44 152 ARG B N 1
ATOM 2686 C CA . ARG B 1 152 ? 13.375 -1.468 -2.439 1 79.44 152 ARG B CA 1
ATOM 2687 C C . ARG B 1 152 ? 12.961 -2.934 -2.525 1 79.44 152 ARG B C 1
ATOM 2689 O O . ARG B 1 152 ? 12.648 -3.555 -1.508 1 79.44 152 ARG B O 1
ATOM 2696 N N . GLY B 1 153 ? 12.977 -3.336 -3.697 1 81 153 GLY B N 1
ATOM 2697 C CA . GLY B 1 153 ? 12.438 -4.664 -3.943 1 81 153 GLY B CA 1
ATOM 2698 C C . GLY B 1 153 ? 13.469 -5.77 -3.762 1 81 153 GLY B C 1
ATOM 2699 O O . GLY B 1 153 ? 14.648 -5.492 -3.531 1 81 153 GLY B O 1
ATOM 2700 N N . PRO B 1 154 ? 12.914 -7.008 -3.779 1 87.88 154 PRO B N 1
ATOM 2701 C CA . PRO B 1 154 ? 13.773 -8.188 -3.717 1 87.88 154 PRO B CA 1
ATOM 2702 C C . PRO B 1 154 ? 14.43 -8.516 -5.059 1 87.88 154 PRO B C 1
ATOM 2704 O O . PRO B 1 154 ? 14.078 -7.918 -6.078 1 87.88 154 PRO B O 1
ATOM 2707 N N . TYR B 1 155 ? 15.43 -9.375 -5.062 1 86.62 155 TYR B N 1
ATOM 2708 C CA . TYR B 1 155 ? 15.852 -10.031 -6.293 1 86.62 155 TYR B CA 1
ATOM 2709 C C . TYR B 1 155 ? 15.836 -11.547 -6.129 1 86.62 155 TYR B C 1
ATOM 2711 O O . TYR B 1 155 ? 15.883 -12.062 -5.008 1 86.62 155 TYR B O 1
ATOM 2719 N N . VAL B 1 156 ? 15.812 -12.195 -7.18 1 94.69 156 VAL B N 1
ATOM 2720 C CA . VAL B 1 156 ? 15.82 -13.656 -7.227 1 94.69 156 VAL B CA 1
ATOM 2721 C C . VAL B 1 156 ? 17.266 -14.156 -7.316 1 94.69 156 VAL B C 1
ATOM 2723 O O . VAL B 1 156 ? 17.969 -13.875 -8.289 1 94.69 156 VAL B O 1
ATOM 2726 N N . ALA B 1 157 ? 17.641 -14.875 -6.359 1 94.12 157 ALA B N 1
ATOM 2727 C CA . ALA B 1 157 ? 19.016 -15.367 -6.289 1 94.12 157 ALA B CA 1
ATOM 2728 C C . ALA B 1 157 ? 19.203 -16.625 -7.121 1 94.12 157 ALA B C 1
ATOM 2730 O O . ALA B 1 157 ? 20.25 -16.844 -7.715 1 94.12 157 ALA B O 1
ATOM 2731 N N . HIS B 1 158 ? 18.203 -17.453 -7.105 1 96.56 158 HIS B N 1
ATOM 2732 C CA . HIS B 1 158 ? 18.234 -18.719 -7.836 1 96.56 158 HIS B CA 1
ATOM 2733 C C . HIS B 1 158 ? 16.828 -19.125 -8.273 1 96.56 158 HIS B C 1
ATOM 2735 O O . HIS B 1 158 ? 15.867 -18.938 -7.531 1 96.56 158 HIS B O 1
ATOM 2741 N N . VAL B 1 159 ? 16.828 -19.672 -9.477 1 98.19 159 VAL B N 1
ATOM 2742 C CA . VAL B 1 159 ? 15.555 -20.156 -10 1 98.19 159 VAL B CA 1
ATOM 2743 C C . VAL B 1 159 ? 15.617 -21.672 -10.164 1 98.19 159 VAL B C 1
ATOM 2745 O O . VAL B 1 159 ? 16.547 -22.203 -10.797 1 98.19 159 VAL B O 1
ATOM 2748 N N . GLY B 1 160 ? 14.656 -22.375 -9.547 1 98.25 160 GLY B N 1
ATOM 2749 C CA . GLY B 1 160 ? 14.57 -23.812 -9.695 1 98.25 160 GLY B CA 1
ATOM 2750 C C . GLY B 1 160 ? 13.914 -24.25 -10.992 1 98.25 160 GLY B C 1
ATOM 2751 O O . GLY B 1 160 ? 13.414 -23.406 -11.75 1 98.25 160 GLY B O 1
ATOM 2752 N N . PRO B 1 161 ? 13.914 -25.531 -11.219 1 98.06 161 PRO B N 1
ATOM 2753 C CA . PRO B 1 161 ? 13.445 -26.062 -12.508 1 98.06 161 PRO B CA 1
ATOM 2754 C C . PRO B 1 161 ? 11.938 -25.922 -12.688 1 98.06 161 PRO B C 1
ATOM 2756 O O . PRO B 1 161 ? 11.445 -26.016 -13.82 1 98.06 161 PRO B O 1
ATOM 2759 N N . LYS B 1 162 ? 11.18 -25.719 -11.68 1 98.31 162 LYS B N 1
ATOM 2760 C CA . LYS B 1 162 ? 9.727 -25.672 -11.797 1 98.31 162 LYS B CA 1
ATOM 2761 C C . LYS B 1 162 ? 9.258 -24.281 -12.188 1 98.31 162 LYS B C 1
ATOM 2763 O O . LYS B 1 162 ? 8.109 -24.094 -12.602 1 98.31 162 LYS B O 1
ATOM 2768 N N . ALA B 1 163 ? 10.148 -23.297 -11.992 1 98.62 163 ALA B N 1
ATOM 2769 C CA . ALA B 1 163 ? 9.773 -21.906 -12.281 1 98.62 163 ALA B CA 1
ATOM 2770 C C . ALA B 1 163 ? 10.391 -21.453 -13.602 1 98.62 163 ALA B C 1
ATOM 2772 O O . ALA B 1 163 ? 11.492 -21.875 -13.961 1 98.62 163 ALA B O 1
ATOM 2773 N N . THR B 1 164 ? 9.688 -20.594 -14.281 1 98.44 164 THR B N 1
ATOM 2774 C CA . THR B 1 164 ? 10.148 -19.984 -15.523 1 98.44 164 THR B CA 1
ATOM 2775 C C . THR B 1 164 ? 10.453 -18.5 -15.32 1 98.44 164 THR B C 1
ATOM 2777 O O . THR B 1 164 ? 9.664 -17.781 -14.695 1 98.44 164 THR B O 1
ATOM 2780 N N . VAL B 1 165 ? 11.594 -18.094 -15.898 1 98.25 165 VAL B N 1
ATOM 2781 C CA . VAL B 1 165 ? 11.945 -16.672 -15.852 1 98.25 165 VAL B CA 1
ATOM 2782 C C . VAL B 1 165 ? 11.117 -15.906 -16.875 1 98.25 165 VAL B C 1
ATOM 2784 O O . VAL B 1 165 ? 11.18 -16.203 -18.078 1 98.25 165 VAL B O 1
ATOM 2787 N N . GLU B 1 166 ? 10.352 -14.938 -16.406 1 98.31 166 GLU B N 1
ATOM 2788 C CA . GLU B 1 166 ? 9.5 -14.141 -17.297 1 98.31 166 GLU B CA 1
ATOM 2789 C C . GLU B 1 166 ? 10.086 -12.75 -17.516 1 98.31 166 GLU B C 1
ATOM 2791 O O . GLU B 1 166 ? 9.758 -12.094 -18.516 1 98.31 166 GLU B O 1
ATOM 2796 N N . THR B 1 167 ? 10.891 -12.289 -16.594 1 97.56 167 THR B N 1
ATOM 2797 C CA . THR B 1 167 ? 11.477 -10.953 -16.672 1 97.56 167 THR B CA 1
ATOM 2798 C C . THR B 1 167 ? 12.891 -10.945 -16.109 1 97.56 167 THR B C 1
ATOM 2800 O O . THR B 1 167 ? 13.133 -11.445 -15.008 1 97.56 167 THR B O 1
ATOM 2803 N N . GLU B 1 168 ? 13.773 -10.422 -16.812 1 95.38 168 GLU B N 1
ATOM 2804 C CA . GLU B 1 168 ? 15.148 -10.172 -16.391 1 95.38 168 GLU B CA 1
ATOM 2805 C C . GLU B 1 168 ? 15.555 -8.727 -16.656 1 95.38 168 GLU B C 1
ATOM 2807 O O . GLU B 1 168 ? 15.242 -8.18 -17.719 1 95.38 168 GLU B O 1
ATOM 2812 N N . VAL B 1 169 ? 16.125 -8.148 -15.656 1 91.62 169 VAL B N 1
ATOM 2813 C CA . VAL B 1 169 ? 16.641 -6.793 -15.789 1 91.62 169 VAL B CA 1
ATOM 2814 C C . VAL B 1 169 ? 18.109 -6.754 -15.375 1 91.62 169 VAL B C 1
ATOM 2816 O O . VAL B 1 169 ? 18.453 -7.094 -14.242 1 91.62 169 VAL B O 1
ATOM 2819 N N . ASP B 1 170 ? 18.938 -6.332 -16.312 1 88.56 170 ASP B N 1
ATOM 2820 C CA . ASP B 1 170 ? 20.375 -6.188 -16.047 1 88.56 170 ASP B CA 1
ATOM 2821 C C . ASP B 1 170 ? 20.938 -7.457 -15.414 1 88.56 170 ASP B C 1
ATOM 2823 O O . ASP B 1 170 ? 21.656 -7.387 -14.414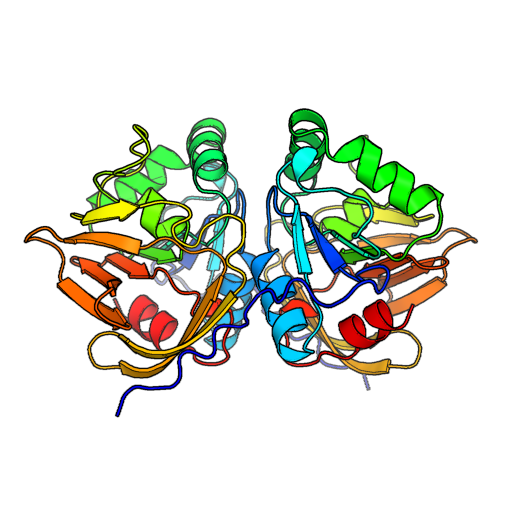 1 88.56 170 ASP B O 1
ATOM 2827 N N . GLY B 1 171 ? 20.516 -8.578 -15.891 1 89.69 171 GLY B N 1
ATOM 2828 C CA . GLY B 1 171 ? 21.031 -9.867 -15.453 1 89.69 171 GLY B CA 1
ATOM 2829 C C . GLY B 1 171 ? 20.375 -10.383 -14.188 1 89.69 171 GLY B C 1
ATOM 2830 O O . GLY B 1 171 ? 20.703 -11.469 -13.711 1 89.69 171 GLY B O 1
ATOM 2831 N N . HIS B 1 172 ? 19.453 -9.617 -13.68 1 91.88 172 HIS B N 1
ATOM 2832 C CA . HIS B 1 172 ? 18.734 -10.031 -12.477 1 91.88 172 HIS B CA 1
ATOM 2833 C C . HIS B 1 172 ? 17.328 -10.492 -12.805 1 91.88 172 HIS B C 1
ATOM 2835 O O . HIS B 1 172 ? 16.594 -9.812 -13.531 1 91.88 172 HIS B O 1
ATOM 2841 N N . VAL B 1 173 ? 17.016 -11.648 -12.297 1 96.12 173 VAL B N 1
ATOM 2842 C CA . VAL B 1 173 ? 15.664 -12.156 -12.469 1 96.12 173 VAL B CA 1
ATOM 2843 C C . VAL B 1 173 ? 14.703 -11.391 -11.562 1 96.12 173 VAL B C 1
ATOM 2845 O O . VAL B 1 173 ? 14.93 -11.289 -10.352 1 96.12 173 VAL B O 1
ATOM 2848 N N . VAL B 1 174 ? 13.594 -10.875 -12.203 1 96.38 174 VAL B N 1
ATOM 2849 C CA . VAL B 1 174 ? 12.703 -10.031 -11.414 1 96.38 174 VAL B CA 1
ATOM 2850 C C . VAL B 1 174 ? 11.258 -10.422 -11.68 1 96.38 174 VAL B C 1
ATOM 2852 O O . VAL B 1 174 ? 10.328 -9.805 -11.148 1 96.38 174 VAL B O 1
ATOM 2855 N N . GLY B 1 175 ? 10.984 -11.375 -12.508 1 97.94 175 GLY B N 1
ATOM 2856 C CA . GLY B 1 175 ? 9.664 -11.922 -12.781 1 97.94 175 GLY B CA 1
ATOM 2857 C C . GLY B 1 175 ? 9.688 -13.422 -13.031 1 97.94 175 GLY B C 1
ATOM 2858 O O . GLY B 1 175 ? 10.539 -13.922 -13.766 1 97.94 175 GLY B O 1
ATOM 2859 N N . LEU B 1 176 ? 8.766 -14.117 -12.43 1 98.75 176 LEU B N 1
ATOM 2860 C CA . LEU B 1 176 ? 8.711 -15.57 -12.516 1 98.75 176 LEU B CA 1
ATOM 2861 C C . LEU B 1 176 ? 7.285 -16.047 -12.758 1 98.75 176 LEU B C 1
ATOM 2863 O O . LEU B 1 176 ? 6.328 -15.375 -12.367 1 98.75 176 LEU B O 1
ATOM 2867 N N . ARG B 1 177 ? 7.223 -17.188 -13.375 1 98.75 177 ARG B N 1
ATOM 2868 C CA . ARG B 1 177 ? 5.973 -17.922 -13.523 1 98.75 177 ARG B CA 1
ATOM 2869 C C . ARG B 1 177 ? 6.156 -19.391 -13.164 1 98.75 177 ARG B C 1
ATOM 2871 O O . ARG B 1 177 ? 7.176 -20 -13.508 1 98.75 177 ARG B O 1
ATOM 2878 N N . GLN B 1 178 ? 5.254 -19.938 -12.445 1 98.69 178 GLN B N 1
ATOM 2879 C CA . GLN B 1 178 ? 5.18 -21.344 -12.109 1 98.69 178 GLN B CA 1
ATOM 2880 C C . GLN B 1 178 ? 3.73 -21.828 -12.07 1 98.69 178 GLN B C 1
ATOM 2882 O O . GLN B 1 178 ? 3.014 -21.562 -11.102 1 98.69 178 GLN B O 1
ATOM 2887 N N . GLY B 1 179 ? 3.385 -22.594 -13.141 1 97.81 179 GLY B N 1
ATOM 2888 C CA . GLY B 1 179 ? 1.965 -22.891 -13.219 1 97.81 179 GLY B CA 1
ATOM 2889 C C . GLY B 1 179 ? 1.094 -21.641 -13.242 1 97.81 179 GLY B C 1
ATOM 2890 O O . GLY B 1 179 ? 1.278 -20.766 -14.086 1 97.81 179 GLY B O 1
ATOM 2891 N N . ASN B 1 180 ? 0.194 -21.531 -12.242 1 98.44 180 ASN B N 1
ATOM 2892 C CA . ASN B 1 180 ? -0.711 -20.391 -12.18 1 98.44 180 ASN B CA 1
ATOM 2893 C C . ASN B 1 180 ? -0.215 -19.328 -11.188 1 98.44 180 ASN B C 1
ATOM 2895 O O . ASN B 1 180 ? -0.968 -18.438 -10.797 1 98.44 180 ASN B O 1
ATOM 2899 N N . ILE B 1 181 ? 1.044 -19.406 -10.805 1 98.75 181 ILE B N 1
ATOM 2900 C CA . ILE B 1 181 ? 1.665 -18.406 -9.938 1 98.75 181 ILE B CA 1
ATOM 2901 C C . ILE B 1 181 ? 2.457 -17.406 -10.781 1 98.75 181 ILE B C 1
ATOM 2903 O O . ILE B 1 181 ? 3.324 -17.797 -11.562 1 98.75 181 ILE B O 1
ATOM 2907 N N . 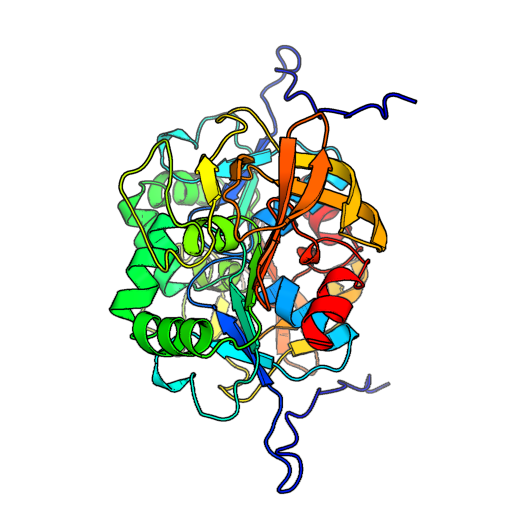LEU B 1 182 ? 2.127 -16.203 -10.703 1 98.81 182 LEU B N 1
ATOM 2908 C CA . LEU B 1 182 ? 2.949 -15.094 -11.188 1 98.81 182 LEU B CA 1
ATOM 2909 C C . LEU B 1 182 ? 3.6 -14.352 -10.023 1 98.81 182 LEU B C 1
ATOM 2911 O O . LEU B 1 182 ? 2.943 -14.07 -9.016 1 98.81 182 LEU B O 1
ATOM 2915 N N . ALA B 1 183 ? 4.871 -14.055 -10.094 1 98.69 183 ALA B N 1
ATOM 2916 C CA . ALA B 1 183 ? 5.586 -13.328 -9.047 1 98.69 183 ALA B CA 1
ATOM 2917 C C . ALA B 1 183 ? 6.48 -12.242 -9.648 1 98.69 183 ALA B C 1
ATOM 2919 O O . ALA B 1 183 ? 7.234 -12.5 -10.586 1 98.69 183 ALA B O 1
ATOM 2920 N N . THR B 1 184 ? 6.391 -11.062 -9.141 1 97.75 184 THR B N 1
ATOM 2921 C CA . THR B 1 184 ? 7.18 -9.953 -9.656 1 97.75 184 THR B CA 1
ATOM 2922 C C . THR B 1 184 ? 7.891 -9.219 -8.523 1 97.75 184 THR B C 1
ATOM 2924 O O . THR B 1 184 ? 7.324 -9.023 -7.449 1 97.75 184 THR B O 1
ATOM 2927 N N . ALA B 1 185 ? 9.188 -8.875 -8.766 1 95.44 185 ALA B N 1
ATOM 2928 C CA . ALA B 1 185 ? 9.914 -8.016 -7.836 1 95.44 185 ALA B CA 1
ATOM 2929 C C . ALA B 1 185 ? 9.508 -6.555 -8.016 1 95.44 185 ALA B C 1
ATOM 2931 O O . ALA B 1 185 ? 9.797 -5.715 -7.156 1 95.44 185 ALA B O 1
ATOM 2932 N N . PHE B 1 186 ? 8.938 -6.258 -9.188 1 94.19 186 PHE B N 1
ATOM 2933 C CA . PHE B 1 186 ? 8.469 -4.914 -9.508 1 94.19 186 PHE B CA 1
ATOM 2934 C C . PHE B 1 186 ? 6.98 -4.781 -9.227 1 94.19 186 PHE B C 1
ATOM 2936 O O . PHE B 1 186 ? 6.316 -5.766 -8.883 1 94.19 186 PHE B O 1
ATOM 2943 N N . HIS B 1 187 ? 6.488 -3.557 -9.305 1 95.5 187 HIS B N 1
ATOM 2944 C CA . HIS B 1 187 ? 5.113 -3.24 -8.938 1 95.5 187 HIS B CA 1
ATOM 2945 C C . HIS B 1 187 ? 4.289 -2.855 -10.156 1 95.5 187 HIS B C 1
ATOM 2947 O O . HIS B 1 187 ? 4.172 -1.672 -10.484 1 95.5 187 HIS B O 1
ATOM 2953 N N . PRO B 1 188 ? 3.621 -3.809 -10.773 1 96.19 188 PRO B N 1
ATOM 2954 C CA . PRO B 1 188 ? 2.787 -3.453 -11.93 1 96.19 188 PRO B CA 1
ATOM 2955 C C . PRO B 1 188 ? 1.593 -2.584 -11.547 1 96.19 188 PRO B C 1
ATOM 2957 O O . PRO B 1 188 ? 1.069 -1.845 -12.383 1 96.19 188 PRO B O 1
ATOM 2960 N N . GLU B 1 189 ? 1.188 -2.627 -10.25 1 94.19 189 GLU B N 1
ATOM 2961 C CA . GLU B 1 189 ? 0.022 -1.892 -9.773 1 94.19 189 GLU B CA 1
ATOM 2962 C C . GLU B 1 189 ? 0.325 -0.401 -9.641 1 94.19 189 GLU B C 1
ATOM 2964 O O . GLU B 1 189 ? -0.583 0.406 -9.438 1 94.19 189 GLU B O 1
ATOM 2969 N N . LEU B 1 190 ? 1.595 -0.041 -9.805 1 92 190 LEU B N 1
ATOM 2970 C CA . LEU B 1 190 ? 1.976 1.358 -9.648 1 92 190 LEU B CA 1
ATOM 2971 C C . LEU B 1 190 ? 2.047 2.057 -11 1 92 190 LEU B C 1
ATOM 2973 O O . LEU B 1 190 ? 2.443 3.221 -11.078 1 92 190 LEU B O 1
ATOM 2977 N N . THR B 1 191 ? 1.654 1.358 -12.07 1 91.56 191 THR B N 1
ATOM 2978 C CA . THR B 1 191 ? 1.648 1.924 -13.414 1 91.56 191 THR B CA 1
ATOM 2979 C C . THR B 1 191 ? 0.24 1.906 -14 1 91.56 191 THR B C 1
ATOM 2981 O O . THR B 1 191 ? -0.674 1.319 -13.422 1 91.56 191 THR B O 1
ATOM 2984 N N . ASP B 1 192 ? 0.147 2.545 -15.156 1 90.56 192 ASP B N 1
ATOM 2985 C CA . ASP B 1 192 ? -1.132 2.531 -15.859 1 90.56 192 ASP B CA 1
ATOM 2986 C C . ASP B 1 192 ? -1.258 1.296 -16.75 1 90.56 192 ASP B C 1
ATOM 2988 O O . ASP B 1 192 ? -2.295 1.082 -17.375 1 90.56 192 ASP B O 1
ATOM 2992 N N . ASP B 1 193 ? -0.242 0.513 -16.812 1 95 193 ASP B N 1
ATOM 2993 C CA . ASP B 1 193 ? -0.26 -0.694 -17.625 1 95 193 ASP B CA 1
ATOM 2994 C C . ASP B 1 193 ? -0.94 -1.848 -16.891 1 95 193 ASP B C 1
ATOM 2996 O O . ASP B 1 193 ? -0.47 -2.283 -15.844 1 95 193 ASP B O 1
ATOM 3000 N N . THR B 1 194 ? -2.018 -2.363 -17.469 1 97.38 194 THR B N 1
ATOM 3001 C CA . THR B 1 194 ? -2.826 -3.352 -16.766 1 97.38 194 THR B CA 1
ATOM 3002 C C . THR B 1 194 ? -2.547 -4.758 -17.281 1 97.38 194 THR B C 1
ATOM 3004 O O . THR B 1 194 ? -3.184 -5.723 -16.859 1 97.38 194 THR B O 1
ATOM 3007 N N . ARG B 1 195 ? -1.545 -4.918 -18.141 1 98.25 195 ARG B N 1
ATOM 3008 C CA . ARG B 1 195 ? -1.407 -6.148 -18.922 1 98.25 195 ARG B CA 1
ATOM 3009 C C . ARG B 1 195 ? -0.966 -7.309 -18.031 1 98.25 195 ARG B C 1
ATOM 3011 O O . ARG B 1 195 ? -1.345 -8.453 -18.266 1 98.25 195 ARG B O 1
ATOM 3018 N N . VAL B 1 196 ? -0.207 -7.086 -17 1 98.5 196 VAL B N 1
ATOM 3019 C CA . VAL B 1 196 ? 0.176 -8.156 -16.078 1 98.5 196 VAL B CA 1
ATOM 3020 C C . VAL B 1 196 ? -1.05 -8.633 -15.312 1 98.5 196 VAL B C 1
ATOM 3022 O O . VAL B 1 196 ? -1.244 -9.844 -15.133 1 98.5 196 VAL B O 1
ATOM 3025 N N . HIS B 1 197 ? -1.847 -7.668 -14.852 1 98.5 197 HIS B N 1
ATOM 3026 C CA . HIS B 1 197 ? -3.082 -8.023 -14.164 1 98.5 197 HIS B CA 1
ATOM 3027 C C . HIS B 1 197 ? -4.043 -8.75 -15.102 1 98.5 197 HIS B C 1
ATOM 3029 O O . HIS B 1 197 ? -4.738 -9.68 -14.68 1 98.5 197 HIS B O 1
ATOM 3035 N N . GLU B 1 198 ? -4.129 -8.297 -16.344 1 98.44 198 GLU B N 1
ATOM 3036 C CA . GLU B 1 198 ? -4.969 -8.977 -17.328 1 98.44 198 GLU B CA 1
ATOM 3037 C C . GLU B 1 198 ? -4.516 -10.414 -17.547 1 98.44 198 GLU B C 1
ATOM 3039 O O . GLU B 1 198 ? -5.348 -11.328 -17.625 1 98.44 198 GLU B O 1
ATOM 3044 N N . LEU B 1 199 ? -3.232 -10.617 -17.672 1 98.44 199 LEU B N 1
ATOM 3045 C CA . LEU B 1 199 ? -2.697 -11.969 -17.766 1 98.44 199 LEU B CA 1
ATOM 3046 C C . LEU B 1 199 ? -3.104 -12.805 -16.562 1 98.44 199 LEU B C 1
ATOM 3048 O O . LEU B 1 199 ? -3.58 -13.938 -16.719 1 98.44 199 LEU B O 1
ATOM 3052 N N . PHE B 1 200 ? -2.961 -12.258 -15.414 1 98.56 200 PHE B N 1
ATOM 3053 C CA . PHE B 1 200 ? -3.318 -12.93 -14.172 1 98.56 200 PHE B CA 1
ATOM 3054 C C . PHE B 1 200 ? -4.793 -13.312 -14.164 1 98.56 200 PHE B C 1
ATOM 3056 O O . PHE B 1 200 ? -5.145 -14.438 -13.805 1 98.56 200 PHE B O 1
ATOM 3063 N N . LEU B 1 201 ? -5.664 -12.383 -14.609 1 97.88 201 LEU B N 1
ATOM 3064 C CA . LEU B 1 201 ? -7.105 -12.609 -14.609 1 97.88 201 LEU B CA 1
ATOM 3065 C C . LEU B 1 201 ? -7.488 -13.672 -15.633 1 97.88 201 LEU B C 1
ATOM 3067 O O . LEU B 1 201 ? -8.555 -14.281 -15.531 1 97.88 201 LEU B O 1
ATOM 3071 N N . SER B 1 202 ? -6.656 -13.914 -16.609 1 96.94 202 SER B N 1
ATOM 3072 C CA . SER B 1 202 ? -6.957 -14.859 -17.688 1 96.94 202 SER B CA 1
ATOM 3073 C C . SER B 1 202 ? -6.598 -16.281 -17.281 1 96.94 202 SER B C 1
ATOM 3075 O O . SER B 1 202 ? -6.969 -17.25 -17.969 1 96.94 202 SER B O 1
ATOM 3077 N N . LEU B 1 203 ? -5.902 -16.453 -16.219 1 95.81 203 LEU B N 1
ATOM 3078 C CA . LEU B 1 203 ? -5.477 -17.781 -15.781 1 95.81 203 LEU B CA 1
ATOM 3079 C C . LEU B 1 203 ? -6.652 -18.562 -15.227 1 95.81 203 LEU B C 1
ATOM 3081 O O . LEU B 1 203 ? -7.562 -17.984 -14.617 1 95.81 203 LEU B O 1
#

InterPro domains:
  IPR002161 Pyridoxal 5'-phosphate synthase subunit PdxT/SNO [MF_01615] (21-203)
  IPR002161 Pyridoxal 5'-phosphate synthase subunit PdxT/SNO [PF01174] (23-201)
  IPR002161 Pyridoxal 5'-phosphate synthase subunit PdxT/SNO [PIRSF005639] (20-201)
  IPR002161 Pyridoxal 5'-phosphate synthase subunit PdxT/SNO [PS51130] (20-203)
  IPR002161 Pyridoxal 5'-phosphate synthase subunit PdxT/SNO [PTHR31559] (21-202)
  IPR002161 Pyridoxal 5'-phosphate synthase subunit PdxT/SNO [TIGR03800] (21-201)
  IPR002161 Pyridoxal 5'-phosphate synthase subunit PdxT/SNO [cd01749] (22-201)
  IPR021196 PdxT/SNO family, conserved site [PS01236] (59-69)
  IPR029062 Class I glutamine amidotransferase-like [G3DSA:3.40.50.880] (19-203)
  IPR029062 Class I glutamine amidotransferase-like [SSF52317] (21-202)

Sequence (406 aa):
MVVAVQYIEKEQGGDQTHDVTGILAVQGAFAEHAATLDKLGASWRLLRAAEDFDDSISRVILPGGESTTQGKLLHSTGLFDPIKQHIDAGKPVLGTCAGMILLASKLDNDDNVYFGELDAVVHRNAYGRQLGSFQTVGSFGDIHDLPLVFIRGPYVAHVGPKATVETEVDGHVVGLRQGNILATAFHPELTDDTRVHELFLSLMVVAVQYIEKEQGGDQTHDVTGILAVQGAFAEHAATLDKLGASWRLLRAAEDFDDSISRVILPGGESTTQGKLLHSTGLFDPIKQHIDAGKPVLGTCAGMILLASKLDNDDNVYFGELDAVVHRNAYGRQLGSFQTVGSFGDIHDLPLVFIRGPYVAHVGPKATVETEVDGHVVGLRQGNILATAFHPELTDDTRVHELFLSL

Solvent-accessible surface area (backbone atoms only — not comparable to full-atom values): 21334 Å² total; per-residue (Å²): 132,84,71,78,69,54,63,61,66,72,66,82,64,75,90,67,90,50,70,23,31,31,30,41,46,72,47,11,34,34,62,40,49,51,52,51,32,53,77,70,70,48,52,67,43,70,30,60,33,39,86,55,63,56,89,42,51,56,31,38,35,32,36,30,54,49,48,70,60,44,54,54,47,28,58,78,33,48,36,44,60,62,52,47,52,42,51,73,71,58,39,34,32,42,16,23,27,25,16,30,57,38,29,17,48,34,37,76,82,46,87,67,61,64,69,36,76,33,48,31,29,30,32,73,58,57,47,50,97,70,39,55,50,41,53,51,70,38,43,52,67,90,42,64,82,33,74,38,36,33,62,49,24,40,40,48,74,40,78,36,92,72,38,41,82,29,20,68,54,96,89,35,42,39,23,38,35,39,90,46,33,39,31,24,26,34,41,55,58,79,51,92,61,57,64,67,60,50,54,57,68,69,100,132,84,73,78,68,54,65,57,68,70,66,82,66,74,91,64,88,52,69,24,32,31,30,40,45,71,47,12,33,35,63,41,48,51,52,52,33,53,76,70,71,48,53,67,44,70,29,60,35,40,87,58,63,56,88,41,51,55,30,38,34,32,38,29,54,48,47,69,61,44,53,55,46,28,57,78,34,49,37,43,62,63,51,48,52,41,50,74,72,57,39,34,32,41,16,23,26,25,17,31,56,38,28,16,47,35,37,76,84,46,90,66,60,63,70,36,75,34,48,29,30,31,31,73,57,57,47,48,97,70,39,57,50,42,56,52,71,36,42,52,65,90,42,66,83,32,75,39,36,31,61,49,25,41,39,49,76,41,77,36,91,71,36,41,84,30,19,68,55,98,89,36,42,39,23,37,36,39,91,46,34,37,30,24,27,34,41,55,57,78,52,91,60,56,61,67,59,50,53,56,69,69,100

Foldseek 3Di:
DPPPPPPVPPPPDDPPLAAEEEEEVCFDDRVLVVVLCVVVVGHYFYPNAPVRDDRNHQEYEAHDGDLVVSQVSCVVRVNQVSVLVNVVVLGAYEYEFSGLVQQDLEEDVDHDHHSNNFQFYKYALPQDPPRAKDWDFAWFAVRGRQIFIAGSGMWTPDHDPQKDQRIDDPNTGAWIDGRNYTYGRTDSSVDPDSVVVVVNSVD/DPPPPPDPPPPPDPPPLAAEEEEAVCFDDRVLVVVLCVVVVGHYFYPNAPVRDDRSHQEYEAEDDDLVVSQVSCVVRVNQVSVLVNVVVLGAYEYEFSGLVQQDLEEDVDGDHHSNNFQFYKYALPQDPPRAKDWDFAWFAVRGRQIFIAGSGMWTPDHDPQKDQRIDDPNTGAWIDGRNYTYGRTDSSVDPDSVVVVVNSVD

Secondary structure (DSSP, 8-state):
-------------SSS---EEEEE-SSSSHHHHHHHHHHTT--EEEE-SGGG--TTEEEEEE-SS-HHHHHHHHHHTT-HHHHHHHHHTT--EEEETHHHHHHEEEESS----SS--EEEEEETTTTTTT--EEEEEEEETTEEEEEEEEES--EEEEE-TT-EEEEEETTEEEEEEETTEEEESS-GGGSS--HHHHHHHH-/-------------SSS---EEEEE-SSSSHHHHHHHHHHTT--EEEE-SGGG--TTEEEEEE-SS-HHHHHHHHHHTT-HHHHHHHHHTT--EEEETHHHHHHEEEESS----SS--EEEEEETTTTTTT--EEEEEEEETTEEEEEEEEES--EEEEE-TT-EEEEEETTEEEEEEETTEEEESS-GGGSS--HHHHHHHH-

Organism: NCBI:txid1254439

Radius of gyration: 20.39 Å; Cα contacts (8 Å, |Δi|>4): 927; chains: 2; bounding box: 53×52×48 Å

pLDDT: mean 87.55, std 19.31, range [17.86, 98.81]